Protein 5J6Q (pdb70)

B-factor: mean 35.75, std 45.96, range [1.0, 199.2]

Secondary structure (DSSP, 8-state):
----EEEESTT-HHHHHHHHHHHH-B-SB-SSS--TT-BSEEEEETTEE---HHHHHHHHHT--TT-EEEEEEEE---EEETTEEESEEE-B--SHHHHHHHHHHIIIIII-SSSS-EEEEEEETTEEEEEESSS--S-EEEETTSBPEEEEEE---TTTT---EEE-EEE------EEEEEESSEEEEEESTTTB-SSSB-HHHHHHHHHHHTT-EEEEEEEEPPPHHHHHS--S---S-EEEEEEEE-TTS--EEEEEEES-HHHHHHHHHHHHHHHHT---SEEEE--SSHHHHHHHHHHHH--TT--SEEEEEETT-HHHHHHTHHHHHHTT--EEEE-SS---HHHHHHHHHHH-GGGGG-EEEEES-TTTS-HHHHHHHHTS--SEEEEE--SSHHHHHHHHHHTS-TT--EEEEEETT-HHHHGGGHHHHHTTT--EEEE-SS--HHHHHHHTTSEEEEES-TTTS-HHHHHHHHHHSSSS--EEE--SSHHHHHHHHHHHH-TT-S-EEEE--STTT-GGGGHHHHHHHHHHHHTT--EEE-SSSPPHHHHHHHHHH-TT---EEEESS---HHHHHHHHHHTT---

Radius of gyration: 40.45 Å; Cα contacts (8 Å, |Δi|>4): 1285; chains: 1; bounding box: 49×118×95 Å

Structure (mmCIF, N/CA/C/O backbone):
data_5J6Q
#
_entry.id   5J6Q
#
_cell.length_a   45.454
_cell.length_b   63.432
_cell.length_c   86.407
_cell.angle_alpha   97.250
_cell.angle_beta   100.530
_cell.angle_gamma   91.960
#
_symmetry.space_group_name_H-M   'P 1'
#
loop_
_entity.id
_entity.type
_entity.pdbx_description
1 polymer 'Cell wall binding protein cwp8'
2 non-polymer 'SULFATE ION'
3 non-polymer 'CHLORIDE ION'
4 water water
#
loop_
_atom_site.group_PDB
_atom_site.id
_atom_site.type_symbol
_atom_site.label_atom_id
_atom_site.label_alt_id
_atom_site.label_comp_id
_atom_site.label_asym_id
_atom_site.label_entity_id
_atom_site.label_seq_id
_atom_site.pdbx_PDB_ins_code
_atom_site.Cartn_x
_atom_site.Cartn_y
_atom_site.Cartn_z
_atom_site.occupancy
_atom_site.B_iso_or_equiv
_atom_site.auth_seq_id
_atom_site.auth_comp_id
_atom_site.auth_asym_id
_atom_site.auth_atom_id
_atom_site.pdbx_PDB_model_num
ATOM 1 N N . VAL A 1 1 ? 12.726 -36.325 57.041 1.00 172.38 6 VAL A N 1
ATOM 2 C CA . VAL A 1 1 ? 13.303 -35.954 58.329 1.00 171.19 6 VAL A CA 1
ATOM 3 C C . VAL A 1 1 ? 14.697 -36.555 58.397 1.00 169.68 6 VAL A C 1
ATOM 4 O O . VAL A 1 1 ? 14.828 -37.770 58.540 1.00 168.97 6 VAL A O 1
ATOM 17 N N . ASP A 1 2 ? 15.740 -35.726 58.300 1.00 167.53 7 ASP A N 1
ATOM 18 C CA . ASP A 1 2 ? 17.097 -36.263 58.313 1.00 162.65 7 ASP A CA 1
ATOM 19 C C . ASP A 1 2 ? 18.125 -35.358 58.990 1.00 158.23 7 ASP A C 1
ATOM 20 O O . ASP A 1 2 ? 18.669 -34.462 58.348 1.00 156.29 7 ASP A O 1
ATOM 29 N N . LYS A 1 3 ? 18.404 -35.594 60.284 1.00 152.97 8 LYS A N 1
ATOM 30 C CA . LYS A 1 3 ? 19.404 -34.800 60.996 1.00 144.70 8 LYS A CA 1
ATOM 31 C C . LYS A 1 3 ? 19.656 -35.282 62.415 1.00 137.94 8 LYS A C 1
ATOM 32 O O . LYS A 1 3 ? 18.815 -35.948 63.015 1.00 135.52 8 LYS A O 1
ATOM 51 N N . ASN A 1 4 ? 20.841 -34.946 62.940 1.00 130.09 9 ASN A N 1
ATOM 52 C CA . ASN A 1 4 ? 21.246 -35.320 64.293 1.00 117.52 9 ASN A CA 1
ATOM 53 C C . ASN A 1 4 ? 21.217 -34.117 65.235 1.00 106.68 9 ASN A C 1
ATOM 54 O O . ASN A 1 4 ? 22.055 -33.224 65.121 1.00 101.29 9 ASN A O 1
ATOM 65 N N . TYR A 1 5 ? 20.260 -34.092 66.167 1.00 94.09 10 TYR A N 1
ATOM 66 C CA . TYR A 1 5 ? 20.134 -32.975 67.097 1.00 81.35 10 TYR A CA 1
ATOM 67 C C . TYR A 1 5 ? 19.837 -33.410 68.553 1.00 72.82 10 TYR A C 1
ATOM 68 O O . TYR A 1 5 ? 19.845 -34.613 68.860 1.00 66.99 10 TYR A O 1
ATOM 86 N N . THR A 1 6 ? 19.512 -32.420 69.412 1.00 60.59 11 THR A N 1
ATOM 87 C CA . THR A 1 6 ? 19.263 -32.639 70.795 1.00 57.18 11 THR A CA 1
ATOM 88 C C . THR A 1 6 ? 18.021 -31.947 71.230 1.00 55.87 11 THR A C 1
ATOM 89 O O . THR A 1 6 ? 17.772 -30.806 70.870 1.00 60.96 11 THR A O 1
ATOM 100 N N . VAL A 1 7 ? 17.207 -32.631 71.999 1.00 53.70 12 VAL A N 1
ATOM 101 C CA . VAL A 1 7 ? 15.969 -32.052 72.488 1.00 53.03 12 VAL A CA 1
ATOM 102 C C . VAL A 1 7 ? 15.920 -32.286 73.904 1.00 51.08 12 VAL A C 1
ATOM 103 O O . VAL A 1 7 ? 16.545 -33.208 74.393 1.00 53.28 12 VAL A O 1
ATOM 116 N N . SER A 1 8 ? 15.165 -31.489 74.598 1.00 52.86 13 SER A N 1
ATOM 117 C CA . SER A 1 8 ? 15.023 -31.756 75.998 1.00 57.18 13 SER A CA 1
ATOM 118 C C . SER A 1 8 ? 13.944 -32.849 76.184 1.00 57.26 13 SER A C 1
ATOM 119 O O . SER A 1 8 ? 13.068 -32.993 75.335 1.00 56.58 13 SER A O 1
ATOM 127 N N . ALA A 1 9 ? 14.031 -33.589 77.276 1.00 56.62 14 ALA A N 1
ATOM 128 C CA . ALA A 1 9 ? 13.059 -34.584 77.635 1.00 65.21 14 ALA A CA 1
ATOM 129 C C . ALA A 1 9 ? 11.641 -33.923 77.574 1.00 70.13 14 ALA A C 1
ATOM 130 O O . ALA A 1 9 ? 10.779 -34.392 76.847 1.00 73.13 14 ALA A O 1
ATOM 137 N N . LYS A 1 10 ? 11.421 -32.825 78.314 1.00 73.84 15 LYS A N 1
ATOM 138 C CA . LYS A 1 10 ? 10.123 -32.119 78.355 1.00 72.61 15 LYS A CA 1
ATOM 139 C C . LYS A 1 10 ? 9.564 -31.803 76.952 1.00 69.45 15 LYS A C 1
ATOM 140 O O . LYS A 1 10 ? 8.343 -31.900 76.760 1.00 70.73 15 LYS A O 1
ATOM 159 N N . ASP A 1 11 ? 10.413 -31.477 75.969 1.00 65.73 16 ASP A N 1
ATOM 160 C CA . ASP A 1 11 ? 9.877 -31.165 74.665 1.00 66.31 16 ASP A CA 1
ATOM 161 C C . ASP A 1 11 ? 10.163 -32.297 73.667 1.00 65.59 16 ASP A C 1
ATOM 162 O O . ASP A 1 11 ? 10.420 -32.028 72.482 1.00 65.88 16 ASP A O 1
ATOM 171 N N . SER A 1 12 ? 10.094 -33.579 74.129 1.00 61.53 17 SER A N 1
ATOM 172 C CA . SER A 1 12 ? 10.384 -34.730 73.231 1.00 55.13 17 SER A CA 1
ATOM 173 C C . SER A 1 12 ? 9.119 -35.384 72.648 1.00 52.34 17 SER A C 1
ATOM 174 O O . SER A 1 12 ? 9.259 -36.399 71.981 1.00 53.06 17 SER A O 1
ATOM 182 N N . ALA A 1 13 ? 7.871 -34.818 72.895 1.00 56.56 18 ALA A N 1
ATOM 183 C CA . ALA A 1 13 ? 6.586 -35.379 72.349 1.00 57.53 18 ALA A CA 1
ATOM 184 C C . ALA A 1 13 ? 6.675 -35.724 70.860 1.00 62.33 18 ALA A C 1
ATOM 185 O O . ALA A 1 13 ? 6.359 -36.838 70.424 1.00 63.27 18 ALA A O 1
ATOM 192 N N . LYS A 1 14 ? 7.108 -34.754 70.101 1.00 63.02 19 LYS A N 1
ATOM 193 C CA . LYS A 1 14 ? 7.295 -34.798 68.668 1.00 67.90 19 LYS A CA 1
ATOM 194 C C . LYS A 1 14 ? 8.256 -35.925 68.283 1.00 71.06 19 LYS A C 1
ATOM 195 O O . LYS A 1 14 ? 8.024 -36.588 67.268 1.00 71.39 19 LYS A O 1
ATOM 214 N N . LEU A 1 15 ? 9.324 -36.195 69.098 1.00 67.78 20 LEU A N 1
ATOM 215 C CA . LEU A 1 15 ? 10.238 -37.250 68.660 1.00 58.15 20 LEU A CA 1
ATOM 216 C C . LEU A 1 15 ? 9.540 -38.580 68.868 1.00 49.53 20 LEU A C 1
ATOM 217 O O . LEU A 1 15 ? 9.543 -39.414 67.986 1.00 50.16 20 LEU A O 1
ATOM 233 N N . ILE A 1 16 ? 8.953 -38.775 70.023 1.00 43.95 21 ILE A N 1
ATOM 234 C CA . ILE A 1 16 ? 8.245 -39.997 70.320 1.00 47.27 21 ILE A CA 1
ATOM 235 C C . ILE A 1 16 ? 7.133 -40.427 69.239 1.00 56.31 21 ILE A C 1
ATOM 236 O O . ILE A 1 16 ? 7.004 -41.615 68.942 1.00 59.30 21 ILE A O 1
ATOM 252 N N . GLU A 1 17 ? 6.358 -39.467 68.665 1.00 63.67 22 GLU A N 1
ATOM 253 C CA . GLU A 1 17 ? 5.331 -39.829 67.655 1.00 68.33 22 GLU A CA 1
ATOM 254 C C . GLU A 1 17 ? 6.019 -39.983 66.327 1.00 67.77 22 GLU A C 1
ATOM 255 O O . GLU A 1 17 ? 5.551 -40.661 65.421 1.00 69.16 22 GLU A O 1
ATOM 267 N N . GLU A 1 18 ? 7.149 -39.338 66.213 1.00 65.21 23 GLU A N 1
ATOM 268 C CA . GLU A 1 18 ? 7.972 -39.461 65.033 1.00 62.03 23 GLU A CA 1
ATOM 269 C C . GLU A 1 18 ? 8.422 -40.949 65.030 1.00 58.61 23 GLU A C 1
ATOM 270 O O . GLU A 1 18 ? 8.363 -41.660 64.015 1.00 53.47 23 GLU A O 1
ATOM 282 N N . VAL A 1 19 ? 8.826 -41.440 66.221 1.00 53.68 24 VAL A N 1
ATOM 283 C CA . VAL A 1 19 ? 9.291 -42.820 66.299 1.00 48.65 24 VAL A CA 1
ATOM 284 C C . VAL A 1 19 ? 8.076 -43.797 66.191 1.00 37.23 24 VAL A C 1
ATOM 285 O O . VAL A 1 19 ? 8.182 -44.813 65.533 1.00 35.51 24 VAL A O 1
ATOM 298 N N . ARG A 1 20 ? 6.958 -43.483 66.881 1.00 38.39 25 ARG A N 1
ATOM 299 C CA . ARG A 1 20 ? 5.756 -44.332 66.827 1.00 43.87 25 ARG A CA 1
ATOM 300 C C . ARG A 1 20 ? 5.384 -44.589 65.347 1.00 46.04 25 ARG A C 1
ATOM 301 O O . ARG A 1 20 ? 5.228 -45.722 64.916 1.00 48.83 25 ARG A O 1
ATOM 322 N N . LYS A 1 21 ? 5.319 -43.552 64.560 1.00 50.74 26 LYS A N 1
ATOM 323 C CA . LYS A 1 21 ? 4.975 -43.711 63.151 1.00 55.81 26 LYS A CA 1
ATOM 324 C C . LYS A 1 21 ? 6.003 -44.492 62.389 1.00 59.31 26 LYS A C 1
ATOM 325 O O . LYS A 1 21 ? 5.637 -45.382 61.607 1.00 58.44 26 LYS A O 1
ATOM 344 N N . ALA A 1 22 ? 7.319 -44.200 62.617 1.00 58.70 27 ALA A N 1
ATOM 345 C CA . ALA A 1 22 ? 8.382 -44.883 61.860 1.00 54.50 27 ALA A CA 1
ATOM 346 C C . ALA A 1 22 ? 8.370 -46.396 62.202 1.00 50.30 27 ALA A C 1
ATOM 347 O O . ALA A 1 22 ? 8.658 -47.256 61.336 1.00 46.01 27 ALA A O 1
ATOM 354 N N . LEU A 1 23 ? 8.082 -46.721 63.476 1.00 45.23 28 LEU A N 1
ATOM 355 C CA . LEU A 1 23 ? 7.993 -48.150 63.859 1.00 46.88 28 LEU A CA 1
ATOM 356 C C . LEU A 1 23 ? 6.874 -48.858 63.056 1.00 52.41 28 LEU A C 1
ATOM 357 O O . LEU A 1 23 ? 6.901 -50.069 62.940 1.00 55.35 28 LEU A O 1
ATOM 373 N N . GLU A 1 24 ? 5.872 -48.110 62.512 1.00 58.40 29 GLU A N 1
ATOM 374 C CA . GLU A 1 24 ? 4.847 -48.860 61.787 1.00 65.20 29 GLU A CA 1
ATOM 375 C C . GLU A 1 24 ? 5.272 -49.265 60.374 1.00 64.80 29 GLU A C 1
ATOM 376 O O . GLU A 1 24 ? 4.706 -50.232 59.848 1.00 62.72 29 GLU A O 1
ATOM 388 N N . VAL A 1 25 ? 6.298 -48.578 59.776 1.00 58.31 30 VAL A N 1
ATOM 389 C CA . VAL A 1 25 ? 6.706 -48.912 58.416 1.00 51.54 30 VAL A CA 1
ATOM 390 C C . VAL A 1 25 ? 7.350 -50.297 58.345 1.00 49.81 30 VAL A C 1
ATOM 391 O O . VAL A 1 25 ? 8.451 -50.521 58.897 1.00 48.04 30 VAL A O 1
ATOM 404 N N . LYS A 1 26 ? 6.668 -51.234 57.677 1.00 46.84 31 LYS A N 1
ATOM 405 C CA . LYS A 1 26 ? 7.182 -52.589 57.542 1.00 53.80 31 LYS A CA 1
ATOM 406 C C . LYS A 1 26 ? 7.327 -52.968 56.041 1.00 57.37 31 LYS A C 1
ATOM 407 O O . LYS A 1 26 ? 6.787 -52.267 55.164 1.00 56.39 31 LYS A O 1
ATOM 426 N N . PHE A 1 27 ? 8.035 -54.062 55.780 1.00 56.25 32 PHE A N 1
ATOM 427 C CA . PHE A 1 27 ? 8.245 -54.568 54.445 1.00 61.73 32 PHE A CA 1
ATOM 428 C C . PHE A 1 27 ? 6.992 -55.370 54.096 1.00 66.27 32 PHE A C 1
ATOM 429 O O . PHE A 1 27 ? 6.577 -56.183 54.919 1.00 65.90 32 PHE A O 1
ATOM 446 N N . GLU A 1 28 ? 6.388 -55.109 52.927 1.00 70.79 33 GLU A N 1
ATOM 447 C CA . GLU A 1 28 ? 5.232 -55.859 52.475 1.00 75.16 33 GLU A CA 1
ATOM 448 C C . GLU A 1 28 ? 5.708 -56.987 51.545 1.00 76.79 33 GLU A C 1
ATOM 449 O O . GLU A 1 28 ? 5.046 -58.004 51.405 1.00 79.25 33 GLU A O 1
ATOM 461 N N . ASP A 1 29 ? 6.882 -56.815 50.930 1.00 79.52 34 ASP A N 1
ATOM 462 C CA . ASP A 1 29 ? 7.483 -57.833 50.055 1.00 83.81 34 ASP A CA 1
ATOM 463 C C . ASP A 1 29 ? 9.018 -57.759 50.201 1.00 79.14 34 ASP A C 1
ATOM 464 O O . ASP A 1 29 ? 9.566 -56.665 50.240 1.00 77.87 34 ASP A O 1
ATOM 473 N N . THR A 1 30 ? 9.704 -58.897 50.307 1.00 74.09 35 THR A N 1
ATOM 474 C CA . THR A 1 30 ? 11.140 -58.865 50.483 1.00 73.90 35 THR A CA 1
ATOM 475 C C . THR A 1 30 ? 11.795 -59.857 49.543 1.00 80.58 35 THR A C 1
ATOM 476 O O . THR A 1 30 ? 11.266 -60.952 49.306 1.00 84.08 35 THR A O 1
ATOM 487 N N . LYS A 1 31 ? 12.944 -59.470 48.978 1.00 85.53 36 LYS A N 1
ATOM 488 C CA . LYS A 1 31 ? 13.625 -60.367 48.068 1.00 86.03 36 LYS A CA 1
ATOM 489 C C . LYS A 1 31 ? 15.112 -60.432 48.340 1.00 87.11 36 LYS A C 1
ATOM 490 O O . LYS A 1 31 ? 15.743 -61.411 47.968 1.00 85.99 36 LYS A O 1
ATOM 509 N N . ALA A 1 32 ? 15.671 -59.412 49.010 1.00 88.34 37 ALA A N 1
ATOM 510 C CA . ALA A 1 32 ? 17.098 -59.383 49.309 1.00 89.44 37 ALA A CA 1
ATOM 511 C C . ALA A 1 32 ? 17.456 -59.974 50.686 1.00 90.79 37 ALA A C 1
ATOM 512 O O . ALA A 1 32 ? 18.574 -59.769 51.153 1.00 91.24 37 ALA A O 1
ATOM 519 N N . GLY A 1 33 ? 16.537 -60.703 51.341 1.00 91.58 38 GLY A N 1
ATOM 520 C CA . GLY A 1 33 ? 16.882 -61.309 52.622 1.00 90.99 38 GLY A CA 1
ATOM 521 C C . GLY A 1 33 ? 16.096 -60.856 53.838 1.00 90.75 38 GLY A C 1
ATOM 522 O O . GLY A 1 33 ? 16.105 -61.555 54.860 1.00 91.21 38 GLY A O 1
ATOM 526 N N . ALA A 1 34 ? 15.424 -59.697 53.773 1.00 85.99 39 ALA A N 1
ATOM 527 C CA . ALA A 1 34 ? 14.671 -59.276 54.942 1.00 83.44 39 ALA A CA 1
ATOM 528 C C . ALA A 1 34 ? 13.434 -60.179 55.083 1.00 83.54 39 ALA A C 1
ATOM 529 O O . ALA A 1 34 ? 13.224 -61.063 54.230 1.00 82.64 39 ALA A O 1
ATOM 536 N N . ASN A 1 35 ? 12.635 -59.992 56.152 1.00 79.17 40 ASN A N 1
ATOM 537 C CA . ASN A 1 35 ? 11.443 -60.808 56.278 1.00 72.66 40 ASN A CA 1
ATOM 538 C C . ASN A 1 35 ? 10.240 -59.959 56.105 1.00 68.84 40 ASN A C 1
ATOM 539 O O . ASN A 1 35 ? 10.234 -58.804 56.505 1.00 68.07 40 ASN A O 1
ATOM 550 N N . VAL A 1 36 ? 9.226 -60.493 55.455 1.00 66.37 41 VAL A N 1
ATOM 551 C CA . VAL A 1 36 ? 8.014 -59.711 55.252 1.00 66.56 41 VAL A CA 1
ATOM 552 C C . VAL A 1 36 ? 7.496 -59.291 56.646 1.00 65.55 41 VAL A C 1
ATOM 553 O O . VAL A 1 36 ? 7.514 -60.085 57.577 1.00 60.01 41 VAL A O 1
ATOM 566 N N . ASN A 1 37 ? 7.056 -58.037 56.748 1.00 65.92 42 ASN A N 1
ATOM 567 C CA . ASN A 1 37 ? 6.637 -57.421 58.021 1.00 76.50 42 ASN A CA 1
ATOM 568 C C . ASN A 1 37 ? 7.797 -56.997 58.935 1.00 74.56 42 ASN A C 1
ATOM 569 O O . ASN A 1 37 ? 7.519 -56.444 60.000 1.00 70.04 42 ASN A O 1
ATOM 580 N N . ASP A 1 38 ? 9.080 -57.269 58.567 1.00 69.48 43 ASP A N 1
ATOM 581 C CA . ASP A 1 38 ? 10.187 -56.774 59.385 1.00 62.27 43 ASP A CA 1
ATOM 582 C C . ASP A 1 38 ? 10.045 -55.244 59.416 1.00 56.50 43 ASP A C 1
ATOM 583 O O . ASP A 1 38 ? 9.536 -54.677 58.400 1.00 52.95 43 ASP A O 1
ATOM 592 N N . ARG A 1 39 ? 10.429 -54.554 60.520 1.00 44.14 44 ARG A N 1
ATOM 593 C CA . ARG A 1 39 ? 10.380 -53.104 60.397 1.00 42.49 44 ARG A CA 1
ATOM 594 C C . ARG A 1 39 ? 11.439 -52.617 59.370 1.00 46.53 44 ARG A C 1
ATOM 595 O O . ARG A 1 39 ? 12.489 -53.252 59.185 1.00 42.85 44 ARG A O 1
ATOM 616 N N . VAL A 1 40 ? 11.155 -51.479 58.758 1.00 48.11 45 VAL A N 1
ATOM 617 C CA . VAL A 1 40 ? 12.112 -50.928 57.808 1.00 53.30 45 VAL A CA 1
ATOM 618 C C . VAL A 1 40 ? 13.058 -49.970 58.541 1.00 49.36 45 VAL A C 1
ATOM 619 O O . VAL A 1 40 ? 14.122 -49.696 58.002 1.00 48.59 45 VAL A O 1
ATOM 632 N N . TYR A 1 41 ? 12.687 -49.456 59.723 1.00 43.41 46 TYR A N 1
ATOM 633 C CA . TYR A 1 41 ? 13.641 -48.624 60.444 1.00 43.57 46 TYR A CA 1
ATOM 634 C C . TYR A 1 41 ? 14.193 -49.431 61.569 1.00 47.08 46 TYR A C 1
ATOM 635 O O . TYR A 1 41 ? 13.451 -50.168 62.246 1.00 47.94 46 TYR A O 1
ATOM 653 N N . ASP A 1 42 ? 15.526 -49.338 61.738 1.00 45.58 47 ASP A N 1
ATOM 654 C CA . ASP A 1 42 ? 16.213 -50.014 62.793 1.00 40.42 47 ASP A CA 1
ATOM 655 C C . ASP A 1 42 ? 16.319 -48.900 63.885 1.00 42.36 47 ASP A C 1
ATOM 656 O O . ASP A 1 42 ? 17.018 -47.878 63.730 1.00 40.87 47 ASP A O 1
ATOM 665 N N . ILE A 1 43 ? 15.591 -49.074 64.975 1.00 35.63 48 ILE A N 1
ATOM 666 C CA . ILE A 1 43 ? 15.585 -48.028 65.952 1.00 34.87 48 ILE A CA 1
ATOM 667 C C . ILE A 1 43 ? 16.036 -48.495 67.355 1.00 35.33 48 ILE A C 1
ATOM 668 O O . ILE A 1 43 ? 15.554 -49.489 67.853 1.00 33.74 48 ILE A O 1
ATOM 684 N N . LYS A 1 44 ? 16.930 -47.728 67.967 1.00 34.19 49 LYS A N 1
ATOM 685 C CA . LYS A 1 44 ? 17.456 -48.115 69.254 1.00 35.00 49 LYS A CA 1
ATOM 686 C C . LYS A 1 44 ? 17.541 -46.981 70.175 1.00 36.23 49 LYS A C 1
ATOM 687 O O . LYS A 1 44 ? 17.550 -45.827 69.786 1.00 36.79 49 LYS A O 1
ATOM 706 N N . VAL A 1 45 ? 17.614 -47.338 71.468 1.00 34.65 50 VAL A N 1
ATOM 707 C CA . VAL A 1 45 ? 17.745 -46.419 72.567 1.00 33.13 50 VAL A CA 1
ATOM 708 C C . VAL A 1 45 ? 19.064 -46.875 73.323 1.00 40.29 50 VAL A C 1
ATOM 709 O O . VAL A 1 45 ? 18.979 -47.895 73.959 1.00 36.56 50 VAL A O 1
ATOM 722 N N . ASP A 1 46 ? 20.218 -46.119 73.254 1.00 42.36 51 ASP A N 1
ATOM 723 C CA . ASP A 1 46 ? 21.535 -46.522 73.863 1.00 35.11 51 ASP A CA 1
ATOM 724 C C . ASP A 1 46 ? 21.797 -47.883 73.374 1.00 31.23 51 ASP A C 1
ATOM 725 O O . ASP A 1 46 ? 21.901 -48.795 74.166 1.00 32.57 51 ASP A O 1
ATOM 734 N N . ASN A 1 47 ? 21.751 -48.036 72.065 1.00 32.37 52 ASN A N 1
ATOM 735 C CA . ASN A 1 47 ? 21.933 -49.285 71.335 1.00 37.20 52 ASN A CA 1
ATOM 736 C C . ASN A 1 47 ? 21.079 -50.467 71.785 1.00 41.42 52 ASN A C 1
ATOM 737 O O . ASN A 1 47 ? 21.460 -51.632 71.584 1.00 39.49 52 ASN A O 1
ATOM 748 N N . VAL A 1 48 ? 19.929 -50.220 72.405 1.00 35.73 53 VAL A N 1
ATOM 749 C CA . VAL A 1 48 ? 19.155 -51.395 72.696 1.00 32.70 53 VAL A CA 1
ATOM 750 C C . VAL A 1 48 ? 17.899 -51.292 71.783 1.00 32.35 53 VAL A C 1
ATOM 751 O O . VAL A 1 48 ? 17.243 -50.238 71.788 1.00 30.48 53 VAL A O 1
ATOM 764 N N . ASN A 1 49 ? 17.619 -52.336 71.018 1.00 33.57 54 ASN A N 1
ATOM 765 C CA . ASN A 1 49 ? 16.416 -52.392 70.164 1.00 40.13 54 ASN A CA 1
ATOM 766 C C . ASN A 1 49 ? 15.139 -51.826 70.861 1.00 35.63 54 ASN A C 1
ATOM 767 O O . ASN A 1 49 ? 14.842 -52.201 71.967 1.00 34.61 54 ASN A O 1
ATOM 778 N N . LEU A 1 50 ? 14.458 -50.915 70.245 1.00 36.00 55 LEU A N 1
ATOM 779 C CA . LEU A 1 50 ? 13.256 -50.319 70.851 1.00 36.93 55 LEU A CA 1
ATOM 780 C C . LEU A 1 50 ? 12.028 -51.276 70.736 1.00 34.08 55 LEU A C 1
ATOM 781 O O . LEU A 1 50 ? 11.588 -51.559 69.643 1.00 34.23 55 LEU A O 1
ATOM 797 N N . THR A 1 51 ? 11.503 -51.751 71.856 1.00 35.32 56 THR A N 1
ATOM 798 C CA . THR A 1 51 ? 10.364 -52.667 71.823 1.00 36.37 56 THR A CA 1
ATOM 799 C C . THR A 1 51 ? 9.124 -51.830 71.231 1.00 31.17 56 THR A C 1
ATOM 800 O O . THR A 1 51 ? 8.502 -52.352 70.337 1.00 30.05 56 THR A O 1
ATOM 811 N N . ASN A 1 52 ? 8.843 -50.573 71.673 1.00 23.92 57 ASN A N 1
ATOM 812 C CA . ASN A 1 52 ? 7.662 -49.813 71.017 1.00 29.45 57 ASN A CA 1
ATOM 813 C C . ASN A 1 52 ? 7.776 -48.377 71.472 1.00 33.93 57 ASN A C 1
ATOM 814 O O . ASN A 1 52 ? 8.691 -48.130 72.267 1.00 36.91 57 ASN A O 1
ATOM 825 N N . ALA A 1 53 ? 6.872 -47.387 71.078 1.00 35.67 58 ALA A N 1
ATOM 826 C CA . ALA A 1 53 ? 7.151 -46.044 71.514 1.00 35.84 58 ALA A CA 1
ATOM 827 C C . ALA A 1 53 ? 6.972 -45.875 72.931 1.00 34.62 58 ALA A C 1
ATOM 828 O O . ALA A 1 53 ? 7.618 -45.007 73.523 1.00 34.04 58 ALA A O 1
ATOM 835 N N . THR A 1 54 ? 6.114 -46.665 73.546 1.00 30.31 59 THR A N 1
ATOM 836 C CA . THR A 1 54 ? 5.967 -46.413 74.966 1.00 25.08 59 THR A CA 1
ATOM 837 C C . THR A 1 54 ? 7.339 -46.743 75.751 1.00 28.79 59 THR A C 1
ATOM 838 O O . THR A 1 54 ? 7.605 -46.120 76.763 1.00 33.46 59 THR A O 1
ATOM 849 N N . GLN A 1 55 ? 8.136 -47.721 75.335 1.00 30.05 60 GLN A N 1
ATOM 850 C CA . GLN A 1 55 ? 9.379 -47.956 76.124 1.00 30.89 60 GLN A CA 1
ATOM 851 C C . GLN A 1 55 ? 10.273 -46.690 75.866 1.00 35.25 60 GLN A C 1
ATOM 852 O O . GLN A 1 55 ? 11.030 -46.331 76.720 1.00 35.82 60 GLN A O 1
ATOM 866 N N . LEU A 1 56 ? 10.100 -45.957 74.693 1.00 30.83 61 LEU A N 1
ATOM 867 C CA . LEU A 1 56 ? 10.973 -44.801 74.417 1.00 39.93 61 LEU A CA 1
ATOM 868 C C . LEU A 1 56 ? 10.627 -43.778 75.471 1.00 45.61 61 LEU A C 1
ATOM 869 O O . LEU A 1 56 ? 11.469 -43.300 76.291 1.00 38.27 61 LEU A O 1
ATOM 885 N N . GLN A 1 57 ? 9.290 -43.456 75.462 1.00 47.28 62 GLN A N 1
ATOM 886 C CA . GLN A 1 57 ? 8.678 -42.577 76.449 1.00 46.27 62 GLN A CA 1
ATOM 887 C C . GLN A 1 57 ? 9.124 -42.890 77.898 1.00 43.63 62 GLN A C 1
ATOM 888 O O . GLN A 1 57 ? 9.487 -41.956 78.645 1.00 41.42 62 GLN A O 1
ATOM 902 N N . ASN A 1 58 ? 9.045 -44.180 78.327 1.00 38.27 63 ASN A N 1
ATOM 903 C CA . ASN A 1 58 ? 9.431 -44.477 79.702 1.00 37.50 63 ASN A CA 1
ATOM 904 C C . ASN A 1 58 ? 10.942 -44.211 79.921 1.00 39.83 63 ASN A C 1
ATOM 905 O O . ASN A 1 58 ? 11.314 -43.907 81.056 1.00 44.53 63 ASN A O 1
ATOM 916 N N . LYS A 1 59 ? 11.802 -44.456 78.922 1.00 35.94 64 LYS A N 1
ATOM 917 C CA . LYS A 1 59 ? 13.237 -44.266 79.130 1.00 42.75 64 LYS A CA 1
ATOM 918 C C . LYS A 1 59 ? 13.502 -42.798 79.233 1.00 43.40 64 LYS A C 1
ATOM 919 O O . LYS A 1 59 ? 14.236 -42.371 80.131 1.00 43.26 64 LYS A O 1
ATOM 938 N N . ILE A 1 60 ? 12.876 -42.008 78.356 1.00 41.48 65 ILE A N 1
ATOM 939 C CA . ILE A 1 60 ? 13.020 -40.570 78.421 1.00 40.92 65 ILE A CA 1
ATOM 940 C C . ILE A 1 60 ? 12.556 -40.032 79.783 1.00 46.00 65 ILE A C 1
ATOM 941 O O . ILE A 1 60 ? 13.220 -39.132 80.338 1.00 48.99 65 ILE A O 1
ATOM 957 N N . ASN A 1 61 ? 11.435 -40.575 80.343 1.00 46.54 66 ASN A N 1
ATOM 958 C CA . ASN A 1 61 ? 10.903 -40.092 81.632 1.00 41.65 66 ASN A CA 1
ATOM 959 C C . ASN A 1 61 ? 11.714 -40.532 82.798 1.00 46.06 66 ASN A C 1
ATOM 960 O O . ASN A 1 61 ? 11.699 -39.861 83.822 1.00 49.51 66 ASN A O 1
ATOM 971 N N . SER A 1 62 ? 12.473 -41.601 82.668 1.00 45.74 67 SER A N 1
ATOM 972 C CA . SER A 1 62 ? 13.221 -42.052 83.853 1.00 44.28 67 SER A CA 1
ATOM 973 C C . SER A 1 62 ? 14.593 -41.305 83.934 1.00 48.49 67 SER A C 1
ATOM 974 O O . SER A 1 62 ? 15.410 -41.534 84.835 1.00 53.39 67 SER A O 1
ATOM 982 N N . LEU A 1 63 ? 14.822 -40.402 82.997 1.00 51.82 68 LEU A N 1
ATOM 983 C CA . LEU A 1 63 ? 16.079 -39.660 83.001 1.00 54.92 68 LEU A CA 1
ATOM 984 C C . LEU A 1 63 ? 16.173 -38.640 84.181 1.00 50.17 68 LEU A C 1
ATOM 985 O O . LEU A 1 63 ? 15.275 -37.792 84.318 1.00 42.72 68 LEU A O 1
ATOM 1001 N N . THR A 1 64 ? 17.196 -38.768 85.115 1.00 46.52 69 THR A N 1
ATOM 1002 C CA . THR A 1 64 ? 17.262 -37.692 86.128 1.00 47.51 69 THR A CA 1
ATOM 1003 C C . THR A 1 64 ? 18.027 -36.438 85.564 1.00 51.96 69 THR A C 1
ATOM 1004 O O . THR A 1 64 ? 18.550 -36.472 84.442 1.00 52.18 69 THR A O 1
ATOM 1015 N N . GLU A 1 65 ? 18.061 -35.307 86.353 1.00 56.65 70 GLU A N 1
ATOM 1016 C CA . GLU A 1 65 ? 18.731 -34.061 85.961 1.00 59.07 70 GLU A CA 1
ATOM 1017 C C . GLU A 1 65 ? 20.107 -34.292 85.415 1.00 57.84 70 GLU A C 1
ATOM 1018 O O . GLU A 1 65 ? 20.913 -34.957 86.058 1.00 58.62 70 GLU A O 1
ATOM 1030 N N . GLY A 1 66 ? 20.371 -33.794 84.221 1.00 55.36 71 GLY A N 1
ATOM 1031 C CA . GLY A 1 66 ? 21.702 -33.969 83.653 1.00 60.59 71 GLY A CA 1
ATOM 1032 C C . GLY A 1 66 ? 21.860 -35.196 82.770 1.00 63.55 71 GLY A C 1
ATOM 1033 O O . GLY A 1 66 ? 22.597 -35.171 81.786 1.00 65.81 71 GLY A O 1
ATOM 1037 N N . GLN A 1 67 ? 21.152 -36.285 83.112 1.00 62.06 72 GLN A N 1
ATOM 1038 C CA . GLN A 1 67 ? 21.240 -37.540 82.338 1.00 56.71 72 GLN A CA 1
ATOM 1039 C C . GLN A 1 67 ? 20.703 -37.396 80.924 1.00 49.77 72 GLN A C 1
ATOM 1040 O O . GLN A 1 67 ? 19.778 -36.625 80.649 1.00 49.38 72 GLN A O 1
ATOM 1054 N N . SER A 1 68 ? 21.243 -38.159 80.037 1.00 46.74 73 SER A N 1
ATOM 1055 C CA . SER A 1 68 ? 20.793 -38.115 78.667 1.00 46.45 73 SER A CA 1
ATOM 1056 C C . SER A 1 68 ? 20.795 -39.545 78.086 1.00 45.75 73 SER A C 1
ATOM 1057 O O . SER A 1 68 ? 21.356 -40.471 78.713 1.00 40.99 73 SER A O 1
ATOM 1065 N N . LEU A 1 69 ? 20.159 -39.744 76.888 1.00 39.62 74 LEU A N 1
ATOM 1066 C CA . LEU A 1 69 ? 20.192 -41.052 76.246 1.00 38.68 74 LEU A CA 1
ATOM 1067 C C . LEU A 1 69 ? 20.164 -40.753 74.757 1.00 41.51 74 LEU A C 1
ATOM 1068 O O . LEU A 1 69 ? 19.755 -39.632 74.373 1.00 41.97 74 LEU A O 1
ATOM 1084 N N . LYS A 1 70 ? 20.558 -41.674 73.926 1.00 43.00 75 LYS A N 1
ATOM 1085 C CA . LYS A 1 70 ? 20.470 -41.354 72.493 1.00 48.24 75 LYS A CA 1
ATOM 1086 C C . LYS A 1 70 ? 19.505 -42.297 71.788 1.00 44.24 75 LYS A C 1
ATOM 1087 O O . LYS A 1 70 ? 19.465 -43.447 72.141 1.00 41.42 75 LYS A O 1
ATOM 1106 N N . VAL A 1 71 ? 18.758 -41.793 70.796 1.00 44.83 76 VAL A N 1
ATOM 1107 C CA . VAL A 1 71 ? 17.913 -42.602 69.944 1.00 40.15 76 VAL A CA 1
ATOM 1108 C C . VAL A 1 71 ? 18.520 -42.706 68.594 1.00 39.85 76 VAL A C 1
ATOM 1109 O O . VAL A 1 71 ? 18.737 -41.695 67.953 1.00 42.53 76 VAL A O 1
ATOM 1122 N N . THR A 1 72 ? 18.805 -43.901 68.130 1.00 39.52 77 THR A N 1
ATOM 1123 C CA . THR A 1 72 ? 19.345 -43.976 66.815 1.00 40.75 77 THR A CA 1
ATOM 1124 C C . THR A 1 72 ? 18.246 -44.603 65.935 1.00 45.09 77 THR A C 1
ATOM 1125 O O . THR A 1 72 ? 17.531 -45.556 66.338 1.00 41.28 77 THR A O 1
ATOM 1136 N N . ILE A 1 73 ? 18.086 -44.000 64.741 1.00 46.12 78 ILE A N 1
ATOM 1137 C CA . ILE A 1 73 ? 17.140 -44.415 63.734 1.00 42.55 78 ILE A CA 1
ATOM 1138 C C . ILE A 1 73 ? 17.963 -44.652 62.511 1.00 45.77 78 ILE A C 1
ATOM 1139 O O . ILE A 1 73 ? 18.756 -43.786 62.114 1.00 46.48 78 ILE A O 1
ATOM 1155 N N . GLN A 1 74 ? 17.809 -45.798 61.886 1.00 51.52 79 GLN A N 1
ATOM 1156 C CA . GLN A 1 74 ? 18.508 -46.004 60.631 1.00 56.74 79 GLN A CA 1
ATOM 1157 C C . GLN A 1 74 ? 17.659 -46.787 59.608 1.00 59.64 79 GLN A C 1
ATOM 1158 O O . GLN A 1 74 ? 17.211 -47.908 59.867 1.00 61.70 79 GLN A O 1
ATOM 1172 N N . ASP A 1 75 ? 17.438 -46.181 58.457 1.00 56.42 80 ASP A N 1
ATOM 1173 C CA . ASP A 1 75 ? 16.659 -46.847 57.436 1.00 54.46 80 ASP A CA 1
ATOM 1174 C C . ASP A 1 75 ? 17.449 -48.009 56.869 1.00 52.80 80 ASP A C 1
ATOM 1175 O O . ASP A 1 75 ? 18.611 -47.836 56.496 1.00 56.07 80 ASP A O 1
ATOM 1184 N N . LYS A 1 76 ? 16.871 -49.193 56.821 1.00 50.89 81 LYS A N 1
ATOM 1185 C CA . LYS A 1 76 ? 17.614 -50.348 56.289 1.00 52.19 81 LYS A CA 1
ATOM 1186 C C . LYS A 1 76 ? 17.559 -50.393 54.736 1.00 58.39 81 LYS A C 1
ATOM 1187 O O . LYS A 1 76 ? 18.016 -51.365 54.160 1.00 60.50 81 LYS A O 1
ATOM 1206 N N . GLY A 1 77 ? 17.019 -49.322 54.108 1.00 58.69 82 GLY A N 1
ATOM 1207 C CA . GLY A 1 77 ? 16.866 -49.241 52.673 1.00 61.26 82 GLY A CA 1
ATOM 1208 C C . GLY A 1 77 ? 15.542 -49.821 52.199 1.00 58.12 82 GLY A C 1
ATOM 1209 O O . GLY A 1 77 ? 15.343 -51.038 52.175 1.00 57.59 82 GLY A O 1
ATOM 1213 N N . HIS A 1 78 ? 1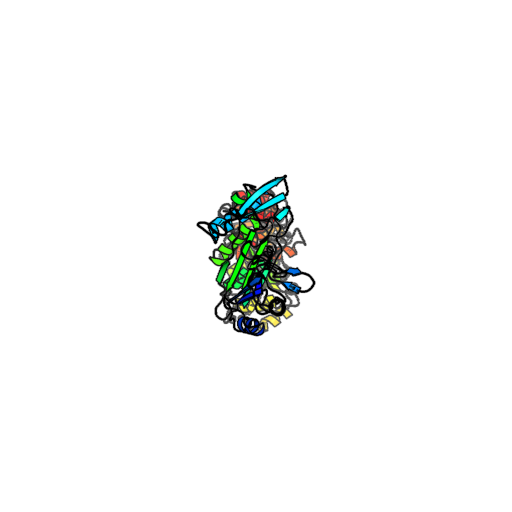4.645 -48.956 51.809 1.00 59.06 83 HIS A N 1
ATOM 1214 C CA . HIS A 1 78 ? 13.358 -49.429 51.319 1.00 63.73 83 HIS A CA 1
ATOM 1215 C C . HIS A 1 78 ? 12.872 -48.579 50.165 1.00 63.81 83 HIS A C 1
ATOM 1216 O O . HIS A 1 78 ? 13.334 -47.447 49.972 1.00 61.52 83 HIS A O 1
ATOM 1231 N N . GLN A 1 79 ? 11.940 -49.130 49.400 1.00 66.18 84 GLN A N 1
ATOM 1232 C CA . GLN A 1 79 ? 11.301 -48.314 48.367 1.00 75.05 84 GLN A CA 1
ATOM 1233 C C . GLN A 1 79 ? 9.873 -48.807 48.106 1.00 78.37 84 GLN A C 1
ATOM 1234 O O . GLN A 1 79 ? 9.508 -49.877 48.573 1.00 80.16 84 GLN A O 1
ATOM 1248 N N . VAL A 1 80 ? 9.076 -48.031 47.373 1.00 84.84 85 VAL A N 1
ATOM 1249 C CA . VAL A 1 80 ? 7.726 -48.449 47.014 1.00 92.51 85 VAL A CA 1
ATOM 1250 C C . VAL A 1 80 ? 7.686 -48.865 45.538 1.00 96.54 85 VAL A C 1
ATOM 1251 O O . VAL A 1 80 ? 7.959 -48.047 44.662 1.00 97.84 85 VAL A O 1
ATOM 1264 N N . LEU A 1 81 ? 7.366 -50.133 45.274 1.00 98.90 86 LEU A N 1
ATOM 1265 C CA . LEU A 1 81 ? 7.227 -50.664 43.932 1.00 105.90 86 LEU A CA 1
ATOM 1266 C C . LEU A 1 81 ? 5.804 -51.167 43.809 1.00 107.43 86 LEU A C 1
ATOM 1267 O O . LEU A 1 81 ? 5.454 -52.148 44.470 1.00 104.85 86 LEU A O 1
ATOM 1283 N N . GLY A 1 82 ? 4.971 -50.496 43.000 1.00 105.79 87 GLY A N 1
ATOM 1284 C CA . GLY A 1 82 ? 3.597 -50.941 42.840 1.00 103.39 87 GLY A CA 1
ATOM 1285 C C . GLY A 1 82 ? 2.796 -50.958 44.130 1.00 99.72 87 GLY A C 1
ATOM 1286 O O . GLY A 1 82 ? 2.070 -51.910 44.382 1.00 99.15 87 GLY A O 1
ATOM 1290 N N . GLY A 1 83 ? 2.952 -49.924 44.970 1.00 98.50 88 GLY A N 1
ATOM 1291 C CA . GLY A 1 83 ? 2.169 -49.823 46.196 1.00 96.07 88 GLY A CA 1
ATOM 1292 C C . GLY A 1 83 ? 2.650 -50.594 47.413 1.00 94.03 88 GLY A C 1
ATOM 1293 O O . GLY A 1 83 ? 2.095 -50.401 48.496 1.00 92.62 88 GLY A O 1
ATOM 1297 N N . LYS A 1 84 ? 3.667 -51.464 47.259 1.00 90.19 89 LYS A N 1
ATOM 1298 C CA . LYS A 1 84 ? 4.193 -52.241 48.376 1.00 88.08 89 LYS A CA 1
ATOM 1299 C C . LYS A 1 84 ? 5.603 -51.765 48.762 1.00 83.76 89 LYS A C 1
ATOM 1300 O O . LYS A 1 84 ? 6.422 -51.523 47.850 1.00 76.50 89 LYS A O 1
ATOM 1319 N N . VAL A 1 85 ? 5.902 -51.619 50.092 1.00 77.54 90 VAL A N 1
ATOM 1320 C CA . VAL A 1 85 ? 7.271 -51.221 50.469 1.00 67.58 90 VAL A CA 1
ATOM 1321 C C . VAL A 1 85 ? 8.089 -52.471 50.383 1.00 64.16 90 VAL A C 1
ATOM 1322 O O . VAL A 1 85 ? 7.639 -53.544 50.832 1.00 62.78 90 VAL A O 1
ATOM 1335 N N . VAL A 1 86 ? 9.278 -52.363 49.778 1.00 60.90 91 VAL A N 1
ATOM 1336 C CA . VAL A 1 86 ? 10.135 -53.539 49.612 1.00 57.94 91 VAL A CA 1
ATOM 1337 C C . VAL A 1 86 ? 11.548 -53.275 50.071 1.00 53.78 91 VAL A C 1
ATOM 1338 O O . VAL A 1 86 ? 11.958 -52.131 50.243 1.00 53.08 91 VAL A O 1
ATOM 1351 N N . ASP A 1 87 ? 12.296 -54.337 50.234 1.00 52.90 92 ASP A N 1
ATOM 1352 C CA . ASP A 1 87 ? 13.697 -54.238 50.636 1.00 59.44 92 ASP A CA 1
ATOM 1353 C C . ASP A 1 87 ? 14.633 -54.259 49.365 1.00 63.30 92 ASP A C 1
ATOM 1354 O O . ASP A 1 87 ? 15.857 -54.268 49.516 1.00 62.76 92 ASP A O 1
ATOM 1363 N N . TYR A 1 88 ? 14.056 -54.257 48.148 1.00 67.09 93 TYR A N 1
ATOM 1364 C CA . TYR A 1 88 ? 14.929 -54.475 47.000 1.00 72.70 93 TYR A CA 1
ATOM 1365 C C . TYR A 1 88 ? 14.850 -53.489 45.901 1.00 73.31 93 TYR A C 1
ATOM 1366 O O . TYR A 1 88 ? 13.906 -52.693 45.783 1.00 72.25 93 TYR A O 1
ATOM 1384 N N . LYS A 1 89 ? 15.905 -53.531 45.068 1.00 75.31 94 LYS A N 1
ATOM 1385 C CA . LYS A 1 89 ? 15.971 -52.664 43.896 1.00 77.68 94 LYS A CA 1
ATOM 1386 C C . LYS A 1 89 ? 16.441 -53.480 42.676 1.00 81.64 94 LYS A C 1
ATOM 1387 O O . LYS A 1 89 ? 17.239 -54.421 42.787 1.00 80.57 94 LYS A O 1
ATOM 1406 N N . ILE A 1 90 ? 15.927 -53.129 41.512 1.00 83.75 95 ILE A N 1
ATOM 1407 C CA . ILE A 1 90 ? 16.292 -53.860 40.314 1.00 83.86 95 ILE A CA 1
ATOM 1408 C C . ILE A 1 90 ? 17.469 -53.177 39.656 1.00 80.29 95 ILE A C 1
ATOM 1409 O O . ILE A 1 90 ? 17.373 -52.008 39.285 1.00 74.06 95 ILE A O 1
ATOM 1425 N N . GLU A 1 91 ? 18.597 -53.898 39.554 1.00 78.68 96 GLU A N 1
ATOM 1426 C CA . GLU A 1 91 ? 19.765 -53.308 38.909 1.00 80.14 96 GLU A CA 1
ATOM 1427 C C . GLU A 1 91 ? 20.009 -53.910 37.516 1.00 79.09 96 GLU A C 1
ATOM 1428 O O . GLU A 1 91 ? 19.888 -55.127 37.314 1.00 76.43 96 GLU A O 1
ATOM 1440 N N . ASN A 1 92 ? 20.366 -53.050 36.562 1.00 76.73 97 ASN A N 1
ATOM 1441 C CA . ASN A 1 92 ? 20.608 -53.482 35.182 1.00 74.44 97 ASN A CA 1
ATOM 1442 C C . ASN A 1 92 ? 22.054 -53.339 34.728 1.00 72.11 97 ASN A C 1
ATOM 1443 O O . ASN A 1 92 ? 22.760 -52.426 35.136 1.00 69.31 97 ASN A O 1
ATOM 1454 N N . TYR A 1 93 ? 22.507 -54.289 33.902 1.00 71.71 98 TYR A N 1
ATOM 1455 C CA . TYR A 1 93 ? 23.861 -54.235 33.356 1.00 67.05 98 TYR A CA 1
ATOM 1456 C C . TYR A 1 93 ? 24.056 -52.860 32.677 1.00 63.79 98 TYR A C 1
ATOM 1457 O O . TYR A 1 93 ? 23.206 -52.454 31.905 1.00 65.79 98 TYR A O 1
ATOM 1475 N N . LYS A 1 94 ? 25.127 -52.150 32.965 1.00 67.19 99 LYS A N 1
ATOM 1476 C CA . LYS A 1 94 ? 25.299 -50.799 32.387 1.00 74.33 99 LYS A CA 1
ATOM 1477 C C . LYS A 1 94 ? 26.243 -50.752 31.149 1.00 72.70 99 LYS A C 1
ATOM 1478 O O . LYS A 1 94 ? 26.171 -49.789 30.392 1.00 70.89 99 LYS A O 1
ATOM 1497 N N . THR A 1 95 ? 27.124 -51.740 30.975 1.00 69.57 100 THR A N 1
ATOM 1498 C CA . THR A 1 95 ? 28.008 -51.855 29.811 1.00 70.71 100 THR A CA 1
ATOM 1499 C C . THR A 1 95 ? 28.155 -53.355 29.438 1.00 71.86 100 THR A C 1
ATOM 1500 O O . THR A 1 95 ? 27.897 -54.230 30.292 1.00 70.13 100 THR A O 1
ATOM 1511 N N . ALA A 1 96 ? 28.585 -53.647 28.182 1.00 70.57 101 ALA A N 1
ATOM 1512 C CA . ALA A 1 96 ? 28.795 -55.029 27.718 1.00 68.13 101 ALA A CA 1
ATOM 1513 C C . ALA A 1 96 ? 29.744 -55.757 28.638 1.00 64.53 101 ALA A C 1
ATOM 1514 O O . ALA A 1 96 ? 29.528 -56.921 28.968 1.00 64.18 101 ALA A O 1
ATOM 1521 N N . GLN A 1 97 ? 30.780 -55.066 29.061 1.00 63.26 102 GLN A N 1
ATOM 1522 C CA . GLN A 1 97 ? 31.796 -55.638 29.923 1.00 69.55 102 GLN A CA 1
ATOM 1523 C C . GLN A 1 97 ? 31.254 -55.958 31.388 1.00 72.40 102 GLN A C 1
ATOM 1524 O O . GLN A 1 97 ? 31.839 -56.789 32.051 1.00 70.97 102 GLN A O 1
ATOM 1538 N N . GLU A 1 98 ? 30.193 -55.304 31.865 1.00 74.54 103 GLU A N 1
ATOM 1539 C CA . GLU A 1 98 ? 29.647 -55.654 33.168 1.00 83.22 103 GLU A CA 1
ATOM 1540 C C . GLU A 1 98 ? 29.137 -57.088 33.055 1.00 84.52 103 GLU A C 1
ATOM 1541 O O . GLU A 1 98 ? 29.404 -57.910 33.909 1.00 85.58 103 GLU A O 1
ATOM 1553 N N . ILE A 1 99 ? 28.414 -57.385 31.967 1.00 83.64 104 ILE A N 1
ATOM 1554 C CA . ILE A 1 99 ? 27.899 -58.720 31.736 1.00 80.30 104 ILE A CA 1
ATOM 1555 C C . ILE A 1 99 ? 28.989 -59.800 31.824 1.00 82.30 104 ILE A C 1
ATOM 1556 O O . ILE A 1 99 ? 28.779 -60.807 32.490 1.00 82.76 104 ILE A O 1
ATOM 1572 N N . VAL A 1 100 ? 30.151 -59.592 31.179 1.00 85.04 105 VAL A N 1
ATOM 1573 C CA . VAL A 1 100 ? 31.152 -60.658 31.154 1.00 91.48 105 VAL A CA 1
ATOM 1574 C C . VAL A 1 100 ? 31.820 -60.751 32.482 1.00 90.87 105 VAL A C 1
ATOM 1575 O O . VAL A 1 100 ? 32.347 -61.798 32.830 1.00 90.15 105 VAL A O 1
ATOM 1588 N N . ASP A 1 101 ? 31.799 -59.653 33.224 1.00 92.16 106 ASP A N 1
ATOM 1589 C CA . ASP A 1 101 ? 32.399 -59.586 34.557 1.00 96.86 106 ASP A CA 1
ATOM 1590 C C . ASP A 1 101 ? 31.623 -60.533 35.479 1.00 99.03 106 ASP A C 1
ATOM 1591 O O . ASP A 1 101 ? 32.224 -61.304 36.214 1.00 99.05 106 ASP A O 1
ATOM 1600 N N . ALA A 1 102 ? 30.283 -60.480 35.416 1.00 102.44 107 ALA A N 1
ATOM 1601 C CA . ALA A 1 102 ? 29.406 -61.326 36.224 1.00 111.42 107 ALA A CA 1
ATOM 1602 C C . ALA A 1 102 ? 29.644 -62.800 35.916 1.00 115.55 107 ALA A C 1
ATOM 1603 O O . ALA A 1 102 ? 29.754 -63.615 36.829 1.00 116.35 107 ALA A O 1
ATOM 1610 N N . VAL A 1 103 ? 29.724 -63.140 34.628 1.00 118.11 108 VAL A N 1
ATOM 1611 C CA . VAL A 1 103 ? 29.959 -64.517 34.186 1.00 122.56 108 VAL A CA 1
ATOM 1612 C C . VAL A 1 103 ? 31.271 -65.039 34.777 1.00 125.85 108 VAL A C 1
ATOM 1613 O O . VAL A 1 103 ? 31.352 -66.201 35.174 1.00 128.22 108 VAL A O 1
ATOM 1626 N N . ASN A 1 104 ? 32.290 -64.171 34.841 1.00 128.58 109 ASN A N 1
ATOM 1627 C CA . ASN A 1 104 ? 33.601 -64.517 35.383 1.00 135.04 109 ASN A CA 1
ATOM 1628 C C . ASN A 1 104 ? 33.504 -64.903 36.858 1.00 139.45 109 ASN A C 1
ATOM 1629 O O . ASN A 1 104 ? 34.146 -65.865 37.278 1.00 141.84 109 ASN A O 1
ATOM 1640 N N . ALA A 1 105 ? 32.701 -64.162 37.643 1.00 143.15 110 ALA A N 1
ATOM 1641 C CA . ALA A 1 105 ? 32.538 -64.447 39.068 1.00 149.32 110 ALA A CA 1
ATOM 1642 C C . ALA A 1 105 ? 31.802 -65.774 39.292 1.00 154.01 110 ALA A C 1
ATOM 1643 O O . ALA A 1 105 ? 32.194 -66.573 40.147 1.00 156.89 110 ALA A O 1
ATOM 1650 N N . TYR A 1 106 ? 30.738 -66.015 38.522 1.00 157.79 111 TYR A N 1
ATOM 1651 C CA . TYR A 1 106 ? 29.978 -67.252 38.669 1.00 162.17 111 TYR A CA 1
ATOM 1652 C C . TYR A 1 106 ? 30.871 -68.457 38.379 1.00 165.19 111 TYR A C 1
ATOM 1653 O O . TYR A 1 106 ? 30.814 -69.464 39.078 1.00 166.45 111 TYR A O 1
ATOM 1671 N N . ASN A 1 107 ? 31.698 -68.339 37.349 1.00 168.00 112 ASN A N 1
ATOM 1672 C CA . ASN A 1 107 ? 32.597 -69.403 36.912 1.00 172.59 112 ASN A CA 1
ATOM 1673 C C . ASN A 1 107 ? 33.715 -69.710 37.898 1.00 175.50 112 ASN A C 1
ATOM 1674 O O . ASN A 1 107 ? 34.006 -70.878 38.143 1.00 176.60 112 ASN A O 1
ATOM 1685 N N . ALA A 1 108 ? 34.342 -68.678 38.466 1.00 178.07 113 ALA A N 1
ATOM 1686 C CA . ALA A 1 108 ? 35.461 -68.898 39.378 1.00 181.07 113 ALA A CA 1
ATOM 1687 C C . ALA A 1 108 ? 35.097 -68.678 40.836 1.00 183.21 113 ALA A C 1
ATOM 1688 O O . ALA A 1 108 ? 35.368 -69.544 41.665 1.00 184.12 113 ALA A O 1
ATOM 1695 N N . THR A 1 109 ? 34.490 -67.532 41.159 1.00 185.31 114 THR A N 1
ATOM 1696 C CA . THR A 1 109 ? 34.118 -67.226 42.539 1.00 186.57 114 THR A CA 1
ATOM 1697 C C . THR A 1 109 ? 33.089 -68.232 43.058 1.00 187.48 114 THR A C 1
ATOM 1698 O O . THR A 1 109 ? 33.064 -68.518 44.255 1.00 187.89 114 THR A O 1
ATOM 1709 N N . LEU A 1 110 ? 32.245 -68.770 42.167 1.00 188.40 115 LEU A N 1
ATOM 1710 C CA . LEU A 1 110 ? 31.231 -69.732 42.602 1.00 189.84 115 LEU A CA 1
ATOM 1711 C C . LEU A 1 110 ? 31.540 -71.200 42.263 1.00 190.92 115 LEU A C 1
ATOM 1712 O O . LEU A 1 110 ? 31.728 -72.012 43.165 1.00 191.38 115 LEU A O 1
ATOM 1728 N N . ALA A 1 111 ? 31.585 -71.530 40.967 1.00 192.05 116 ALA A N 1
ATOM 1729 C CA . ALA A 1 111 ? 31.788 -72.892 40.469 1.00 193.02 116 ALA A CA 1
ATOM 1730 C C . ALA A 1 111 ? 33.125 -73.561 40.806 1.00 193.81 116 ALA A C 1
ATOM 1731 O O . ALA A 1 111 ? 33.143 -74.494 41.605 1.00 194.15 116 ALA A O 1
ATOM 1738 N N . GLU A 1 112 ? 34.229 -73.095 40.194 1.00 194.71 117 GLU A N 1
ATOM 1739 C CA . GLU A 1 112 ? 35.580 -73.651 40.347 1.00 195.25 117 GLU A CA 1
ATOM 1740 C C . GLU A 1 112 ? 35.684 -74.937 39.518 1.00 195.73 117 GLU A C 1
ATOM 1741 O O . GLU A 1 112 ? 34.671 -75.601 39.295 1.00 195.94 117 GLU A O 1
ATOM 1753 N N . ASP A 1 113 ? 36.898 -75.290 39.061 1.00 196.32 118 ASP A N 1
ATOM 1754 C CA . ASP A 1 113 ? 37.112 -76.488 38.236 1.00 194.91 118 ASP A CA 1
ATOM 1755 C C . ASP A 1 113 ? 36.295 -76.389 36.940 1.00 194.09 118 ASP A C 1
ATOM 1756 O O . ASP A 1 113 ? 36.273 -75.315 36.340 1.00 193.82 118 ASP A O 1
ATOM 1765 N N . SER A 1 114 ? 35.627 -77.472 36.495 1.00 193.47 119 SER A N 1
ATOM 1766 C CA . SER A 1 114 ? 34.844 -77.372 35.261 1.00 191.95 119 SER A CA 1
ATOM 1767 C C . SER A 1 114 ? 33.757 -78.438 35.136 1.00 190.92 119 SER A C 1
ATOM 1768 O O . SER A 1 114 ? 33.999 -79.614 35.403 1.00 190.52 119 SER A O 1
ATOM 1776 N N . ASP A 1 115 ? 32.554 -78.003 34.724 1.00 189.95 120 ASP A N 1
ATOM 1777 C CA . ASP A 1 115 ? 31.379 -78.850 34.509 1.00 188.52 120 ASP A CA 1
ATOM 1778 C C . ASP A 1 115 ? 30.217 -77.946 34.127 1.00 187.51 120 ASP A C 1
ATOM 1779 O O . ASP A 1 115 ? 29.570 -78.152 33.102 1.00 187.12 120 ASP A O 1
ATOM 1788 N N . ASN A 1 116 ? 29.964 -76.930 34.957 1.00 186.50 121 ASN A N 1
ATOM 1789 C CA . ASN A 1 116 ? 28.889 -75.967 34.714 1.00 184.80 121 ASN A CA 1
ATOM 1790 C C . ASN A 1 116 ? 29.454 -74.648 34.188 1.00 182.95 121 ASN A C 1
ATOM 1791 O O . ASN A 1 116 ? 28.733 -73.656 34.112 1.00 182.03 121 ASN A O 1
ATOM 1802 N N . LYS A 1 117 ? 30.743 -74.641 33.821 1.00 180.61 122 LYS A N 1
ATOM 1803 C CA . LYS A 1 117 ? 31.428 -73.454 33.323 1.00 174.99 122 LYS A CA 1
ATOM 1804 C C . LYS A 1 117 ? 30.741 -72.863 32.100 1.00 170.46 122 LYS A C 1
ATOM 1805 O O . LYS A 1 117 ? 30.394 -73.582 31.162 1.00 168.52 122 LYS A O 1
ATOM 1824 N N . LEU A 1 118 ? 30.545 -71.545 32.119 1.00 165.61 123 LEU A N 1
ATOM 1825 C CA . LEU A 1 118 ? 29.903 -70.824 31.030 1.00 157.66 123 LEU A CA 1
ATOM 1826 C C . LEU A 1 118 ? 30.907 -69.976 30.269 1.00 151.65 123 LEU A C 1
ATOM 1827 O O . LEU A 1 118 ? 32.043 -69.808 30.710 1.00 149.68 123 LEU A O 1
ATOM 1843 N N . THR A 1 119 ? 30.485 -69.433 29.129 1.00 144.96 124 THR A N 1
ATOM 1844 C CA . THR A 1 119 ? 31.347 -68.595 28.298 1.00 134.03 124 THR A CA 1
ATOM 1845 C C . THR A 1 119 ? 30.552 -67.465 27.667 1.00 125.07 124 THR A C 1
ATOM 1846 O O . THR A 1 119 ? 29.445 -67.679 27.167 1.00 120.61 124 THR A O 1
ATOM 1857 N N . ALA A 1 120 ? 31.120 -66.264 27.684 1.00 115.77 125 ALA A N 1
ATOM 1858 C CA . ALA A 1 120 ? 30.470 -65.091 27.108 1.00 104.88 125 ALA A CA 1
ATOM 1859 C C . ALA A 1 120 ? 31.372 -64.394 26.085 1.00 96.26 125 ALA A C 1
ATOM 1860 O O . ALA A 1 120 ? 32.594 -64.322 26.263 1.00 92.03 125 ALA A O 1
ATOM 1867 N N . THR A 1 121 ? 30.759 -63.892 25.012 1.00 88.71 126 THR A N 1
ATOM 1868 C CA . THR A 1 121 ? 31.455 -63.189 23.940 1.00 81.68 126 THR A CA 1
ATOM 1869 C C . THR A 1 121 ? 30.777 -61.865 23.630 1.00 74.32 126 THR A C 1
ATOM 1870 O O . THR A 1 121 ? 29.572 -61.874 23.347 1.00 70.97 126 THR A O 1
ATOM 1881 N N . ILE A 1 122 ? 31.515 -60.741 23.684 1.00 68.86 127 ILE A N 1
ATOM 1882 C CA . ILE A 1 122 ? 30.911 -59.470 23.313 1.00 66.50 127 ILE A CA 1
ATOM 1883 C C . ILE A 1 122 ? 30.646 -59.556 21.798 1.00 65.22 127 ILE A C 1
ATOM 1884 O O . ILE A 1 122 ? 31.534 -59.955 21.065 1.00 63.80 127 ILE A O 1
ATOM 1900 N N . LYS A 1 123 ? 29.454 -59.177 21.361 1.00 65.38 128 LYS A N 1
ATOM 1901 C CA . LYS A 1 123 ? 29.034 -59.278 19.988 1.00 65.11 128 LYS A CA 1
ATOM 1902 C C . LYS A 1 123 ? 28.827 -57.917 19.348 1.00 63.75 128 LYS A C 1
ATOM 1903 O O . LYS A 1 123 ? 28.746 -57.816 18.147 1.00 65.58 128 LYS A O 1
ATOM 1922 N N . SER A 1 124 ? 28.753 -56.888 20.157 1.00 63.97 129 SER A N 1
ATOM 1923 C CA . SER A 1 124 ? 28.575 -55.486 19.744 1.00 63.45 129 SER A CA 1
ATOM 1924 C C . SER A 1 124 ? 28.745 -54.616 21.000 1.00 63.31 129 SER A C 1
ATOM 1925 O O . SER A 1 124 ? 28.932 -55.180 22.081 1.00 66.11 129 SER A O 1
ATOM 1933 N N . THR A 1 125 ? 28.678 -53.299 20.883 1.00 61.34 130 THR A N 1
ATOM 1934 C CA . THR A 1 125 ? 28.816 -52.411 22.011 1.00 68.63 130 THR A CA 1
ATOM 1935 C C . THR A 1 125 ? 27.727 -52.609 23.095 1.00 69.12 130 THR A C 1
ATOM 1936 O O . THR A 1 125 ? 27.971 -52.167 24.204 1.00 66.74 130 THR A O 1
ATOM 1947 N N . ASN A 1 126 ? 26.560 -53.240 22.805 1.00 68.25 131 ASN A N 1
ATOM 1948 C CA . ASN A 1 126 ? 25.600 -53.375 23.886 1.00 75.05 131 ASN A CA 1
ATOM 1949 C C . ASN A 1 126 ? 24.906 -54.728 23.940 1.00 75.31 131 ASN A C 1
ATOM 1950 O O . ASN A 1 126 ? 23.770 -54.803 24.432 1.00 74.37 131 ASN A O 1
ATOM 1961 N N . THR A 1 127 ? 25.591 -55.793 23.444 1.00 71.22 132 THR A N 1
ATOM 1962 C CA . THR A 1 127 ? 25.080 -57.170 23.478 1.00 64.80 132 THR A CA 1
ATOM 1963 C C . THR A 1 127 ? 26.222 -58.120 23.742 1.00 64.80 132 THR A C 1
ATOM 1964 O O . THR A 1 127 ? 27.309 -57.937 23.202 1.00 68.02 132 THR A O 1
ATOM 1975 N N . VAL A 1 128 ? 25.979 -59.130 24.567 1.00 69.36 133 VAL A N 1
ATOM 1976 C CA . VAL A 1 128 ? 26.922 -60.182 24.932 1.00 73.89 133 VAL A CA 1
ATOM 1977 C C . VAL A 1 128 ? 26.160 -61.520 24.873 1.00 80.31 133 VAL A C 1
ATOM 1978 O O . VAL A 1 128 ? 25.032 -61.626 25.374 1.00 84.29 133 VAL A O 1
ATOM 1991 N N . GLU A 1 129 ? 26.765 -62.513 24.265 1.00 83.64 134 GLU A N 1
ATOM 1992 C CA . GLU A 1 129 ? 26.183 -63.829 24.111 1.00 90.79 134 GLU A CA 1
ATOM 1993 C C . GLU A 1 129 ? 26.673 -64.715 25.229 1.00 95.45 134 GLU A C 1
ATOM 1994 O O . GLU A 1 129 ? 27.870 -64.706 25.523 1.00 96.68 134 GLU A O 1
ATOM 2006 N N . VAL A 1 130 ? 25.767 -65.468 25.859 1.00 102.14 135 VAL A N 1
ATOM 2007 C CA . VAL A 1 130 ? 26.167 -66.356 26.952 1.00 111.73 135 VAL A CA 1
ATOM 2008 C C . VAL A 1 130 ? 25.678 -67.772 26.666 1.00 116.57 135 VAL A C 1
ATOM 2009 O O . VAL A 1 130 ? 24.517 -67.968 26.325 1.00 117.10 135 VAL A O 1
ATOM 2022 N N . LYS A 1 131 ? 26.569 -68.753 26.811 1.00 121.13 136 LYS A N 1
ATOM 2023 C CA . LYS A 1 131 ? 26.284 -70.159 26.555 1.00 130.91 136 LYS A CA 1
ATOM 2024 C C . LYS A 1 131 ? 27.241 -71.006 27.381 1.00 138.13 136 LYS A C 1
ATOM 2025 O O . LYS A 1 131 ? 27.992 -70.449 28.181 1.00 141.78 136 LYS A O 1
ATOM 2044 N N . ARG A 1 132 ? 27.233 -72.334 27.207 1.00 144.77 137 ARG A N 1
ATOM 2045 C CA . ARG A 1 132 ? 28.159 -73.159 27.975 1.00 152.43 137 ARG A CA 1
ATOM 2046 C C . ARG A 1 132 ? 29.452 -73.418 27.197 1.00 156.92 137 ARG A C 1
ATOM 2047 O O . ARG A 1 132 ? 29.459 -73.344 25.971 1.00 159.30 137 ARG A O 1
ATOM 2068 N N . ALA A 1 133 ? 30.540 -73.724 27.910 1.00 159.64 138 ALA A N 1
ATOM 2069 C CA . ALA A 1 133 ? 31.838 -73.983 27.296 1.00 163.96 138 ALA A CA 1
ATOM 2070 C C . ALA A 1 133 ? 31.929 -75.355 26.625 1.00 167.06 138 ALA A C 1
ATOM 2071 O O . ALA A 1 133 ? 32.655 -75.496 25.644 1.00 168.43 138 ALA A O 1
ATOM 2078 N N . LYS A 1 134 ? 31.206 -76.361 27.138 1.00 170.05 139 LYS A N 1
ATOM 2079 C CA . LYS A 1 134 ? 31.291 -77.699 26.560 1.00 172.50 139 LYS A CA 1
ATOM 2080 C C . LYS A 1 134 ? 30.310 -77.892 25.412 1.00 174.17 139 LYS A C 1
ATOM 2081 O O . LYS A 1 134 ? 30.726 -78.064 24.269 1.00 174.89 139 LYS A O 1
ATOM 2100 N N . ASP A 1 135 ? 29.012 -77.863 25.712 1.00 175.67 140 ASP A N 1
ATOM 2101 C CA . ASP A 1 135 ? 27.977 -78.062 24.704 1.00 176.76 140 ASP A CA 1
ATOM 2102 C C . ASP A 1 135 ? 27.733 -76.820 23.860 1.00 177.35 140 ASP A C 1
ATOM 2103 O O . ASP A 1 135 ? 27.135 -76.928 22.792 1.00 177.63 140 ASP A O 1
ATOM 2112 N N . SER A 1 136 ? 28.192 -75.646 24.325 1.00 177.61 141 SER A N 1
ATOM 2113 C CA . SER A 1 136 ? 27.986 -74.378 23.621 1.00 177.07 141 SER A CA 1
ATOM 2114 C C . SER A 1 136 ? 26.500 -74.177 23.315 1.00 176.34 141 SER A C 1
ATOM 2115 O O . SER A 1 136 ? 26.140 -73.546 22.322 1.00 176.01 141 SER A O 1
ATOM 2123 N N . ALA A 1 137 ? 25.641 -74.722 24.184 1.00 175.25 142 ALA A N 1
ATOM 2124 C CA . ALA A 1 137 ? 24.194 -74.632 24.025 1.00 171.90 142 ALA A CA 1
ATOM 2125 C C . ALA A 1 137 ? 23.581 -73.721 25.080 1.00 169.26 142 ALA A C 1
ATOM 2126 O O . ALA A 1 137 ? 24.299 -73.197 25.931 1.00 168.23 142 ALA A O 1
ATOM 2133 N N . ASN A 1 138 ? 22.250 -73.538 25.025 1.00 166.34 143 ASN A N 1
ATOM 2134 C CA . ASN A 1 138 ? 21.511 -72.694 25.961 1.00 160.54 143 ASN A CA 1
ATOM 2135 C C . ASN A 1 138 ? 22.099 -71.302 25.864 1.00 155.57 143 ASN A C 1
ATOM 2136 O O . ASN A 1 138 ? 22.689 -70.777 26.805 1.00 154.23 143 ASN A O 1
ATOM 2147 N N . VAL A 1 139 ? 21.922 -70.715 24.683 1.00 149.07 144 VAL A N 1
ATOM 2148 C CA . VAL A 1 139 ? 22.461 -69.410 24.327 1.00 139.93 144 VAL A CA 1
ATOM 2149 C C . VAL A 1 139 ? 21.483 -68.271 24.536 1.00 133.26 144 VAL A C 1
ATOM 2150 O O . VAL A 1 139 ? 20.342 -68.336 24.083 1.00 130.72 144 VAL A O 1
ATOM 2163 N N . ILE A 1 140 ? 21.940 -67.220 25.217 1.00 126.30 145 ILE A N 1
ATOM 2164 C CA . ILE A 1 140 ? 21.125 -66.046 25.449 1.00 117.52 145 ILE A CA 1
ATOM 2165 C C . ILE A 1 140 ? 21.920 -64.805 25.064 1.00 107.73 145 ILE A C 1
ATOM 2166 O O . ILE A 1 140 ? 23.149 -64.798 25.130 1.00 99.07 145 ILE A O 1
ATOM 2182 N N . THR A 1 141 ? 21.227 -63.770 24.629 1.00 98.68 146 THR A N 1
ATOM 2183 C CA . THR A 1 141 ? 21.879 -62.520 24.334 1.00 94.40 146 THR A CA 1
ATOM 2184 C C . THR A 1 141 ? 21.370 -61.455 25.321 1.00 90.41 146 THR A C 1
ATOM 2185 O O . THR A 1 141 ? 20.198 -61.076 25.304 1.00 87.85 146 THR A O 1
ATOM 2196 N N . LEU A 1 142 ? 22.250 -61.008 26.197 1.00 85.53 147 LEU A N 1
ATOM 2197 C CA . LEU A 1 142 ? 21.926 -59.956 27.130 1.00 84.81 147 LEU A CA 1
ATOM 2198 C C . LEU A 1 142 ? 22.249 -58.584 26.533 1.00 83.16 147 LEU A C 1
ATOM 2199 O O . LEU A 1 142 ? 23.266 -58.426 25.856 1.00 82.90 147 LEU A O 1
ATOM 2215 N N . ASN A 1 143 ? 21.376 -57.606 26.741 1.00 83.07 148 ASN A N 1
ATOM 2216 C CA . ASN A 1 143 ? 21.636 -56.252 26.270 1.00 85.95 148 ASN A CA 1
ATOM 2217 C C . ASN A 1 143 ? 21.934 -55.328 27.452 1.00 87.16 148 ASN A C 1
ATOM 2218 O O . ASN A 1 143 ? 21.501 -55.610 28.567 1.00 85.35 148 ASN A O 1
ATOM 2229 N N . VAL A 1 144 ? 22.682 -54.238 27.215 1.00 84.72 149 VAL A N 1
ATOM 2230 C CA . VAL A 1 144 ? 22.936 -53.255 28.244 1.00 85.43 149 VAL A CA 1
ATOM 2231 C C . VAL A 1 144 ? 21.557 -52.728 28.628 1.00 86.45 149 VAL A C 1
ATOM 2232 O O . VAL A 1 144 ? 20.762 -52.444 27.732 1.00 86.12 149 VAL A O 1
ATOM 2245 N N . GLY A 1 145 ? 21.245 -52.619 29.925 1.00 87.80 150 GLY A N 1
ATOM 2246 C CA . GLY A 1 145 ? 19.929 -52.121 30.299 1.00 86.61 150 GLY A CA 1
ATOM 2247 C C . GLY A 1 145 ? 18.987 -53.223 30.744 1.00 84.02 150 GLY A C 1
ATOM 2248 O O . GLY A 1 145 ? 17.865 -52.951 31.162 1.00 84.45 150 GLY A O 1
ATOM 2252 N N . ASP A 1 146 ? 19.438 -54.469 30.631 1.00 82.12 151 ASP A N 1
ATOM 2253 C CA . ASP A 1 146 ? 18.713 -55.663 31.056 1.00 81.23 151 ASP A CA 1
ATOM 2254 C C . ASP A 1 146 ? 19.007 -55.927 32.545 1.00 82.20 151 ASP A C 1
ATOM 2255 O O . ASP A 1 146 ? 20.110 -55.642 32.998 1.00 79.61 151 ASP A O 1
ATOM 2264 N N . GLN A 1 147 ? 18.033 -56.491 33.289 1.00 83.41 152 GLN A N 1
ATOM 2265 C CA . GLN A 1 147 ? 18.202 -56.788 34.698 1.00 81.89 152 GLN A CA 1
ATOM 2266 C C . GLN A 1 147 ? 19.267 -57.827 34.917 1.00 81.52 152 GLN A C 1
ATOM 2267 O O . GLN A 1 147 ? 19.446 -58.716 34.086 1.00 82.48 152 GLN A O 1
ATOM 2281 N N . HIS A 1 148 ? 19.983 -57.702 36.035 1.00 83.37 153 HIS A N 1
ATOM 2282 C CA . HIS A 1 148 ? 21.021 -58.631 36.443 1.00 90.58 153 HIS A CA 1
ATOM 2283 C C . HIS A 1 148 ? 20.398 -60.018 36.599 1.00 97.80 153 HIS A C 1
ATOM 2284 O O . HIS A 1 148 ? 19.243 -60.131 36.990 1.00 100.71 153 HIS A O 1
ATOM 2299 N N . LEU A 1 149 ? 21.151 -61.062 36.302 1.00 104.74 154 LEU A N 1
ATOM 2300 C CA . LEU A 1 149 ? 20.655 -62.426 36.377 1.00 114.86 154 LEU A CA 1
ATOM 2301 C C . LEU A 1 149 ? 21.532 -63.274 37.283 1.00 120.24 154 LEU A C 1
ATOM 2302 O O . LEU A 1 149 ? 22.701 -62.953 37.485 1.00 121.06 154 LEU A O 1
ATOM 2318 N N . ASP A 1 150 ? 20.962 -64.349 37.835 1.00 126.16 155 ASP A N 1
ATOM 2319 C CA . ASP A 1 150 ? 21.677 -65.279 38.699 1.00 137.19 155 ASP A CA 1
ATOM 2320 C C . ASP A 1 150 ? 21.928 -66.533 37.877 1.00 144.08 155 ASP A C 1
ATOM 2321 O O . ASP A 1 150 ? 20.988 -67.277 37.593 1.00 147.54 155 ASP A O 1
ATOM 2330 N N . PHE A 1 151 ? 23.184 -66.775 37.492 1.00 149.25 156 PHE A N 1
ATOM 2331 C CA . PHE A 1 151 ? 23.501 -67.930 36.663 1.00 155.62 156 PHE A CA 1
ATOM 2332 C C . PHE A 1 151 ? 23.428 -69.247 37.433 1.00 159.84 156 PHE A C 1
ATOM 2333 O O . PHE A 1 151 ? 23.660 -70.304 36.850 1.00 161.52 156 PHE A O 1
ATOM 2350 N N . SER A 1 152 ? 23.102 -69.195 38.731 1.00 163.70 157 SER A N 1
ATOM 2351 C CA . SER A 1 152 ? 22.997 -70.410 39.531 1.00 166.93 157 SER A CA 1
ATOM 2352 C C . SER A 1 152 ? 21.559 -70.913 39.501 1.00 169.14 157 SER A C 1
ATOM 2353 O O . SER A 1 152 ? 21.286 -72.044 39.896 1.00 170.08 157 SER A O 1
ATOM 2361 N N . LYS A 1 153 ? 20.643 -70.064 39.025 1.00 171.18 158 LYS A N 1
ATOM 2362 C CA . LYS A 1 153 ? 19.230 -70.392 38.935 1.00 174.17 158 LYS A CA 1
ATOM 2363 C C . LYS A 1 153 ? 18.807 -70.612 37.484 1.00 176.25 158 LYS A C 1
ATOM 2364 O O . LYS A 1 153 ? 18.344 -69.685 36.820 1.00 177.14 158 LYS A O 1
ATOM 2383 N N . VAL A 1 154 ? 18.984 -71.838 36.994 1.00 178.20 159 VAL A N 1
ATOM 2384 C CA . VAL A 1 154 ? 18.592 -72.223 35.644 1.00 180.71 159 VAL A CA 1
ATOM 2385 C C . VAL A 1 154 ? 17.085 -72.440 35.634 1.00 182.38 159 VAL A C 1
ATOM 2386 O O . VAL A 1 154 ? 16.545 -73.020 36.575 1.00 183.07 159 VAL A O 1
ATOM 2399 N N . ILE A 1 155 ? 16.401 -71.981 34.589 1.00 183.92 160 ILE A N 1
ATOM 2400 C CA . ILE A 1 155 ? 14.954 -72.157 34.522 1.00 186.85 160 ILE A CA 1
ATOM 2401 C C . ILE A 1 155 ? 14.602 -73.328 33.600 1.00 188.94 160 ILE A C 1
ATOM 2402 O O . ILE A 1 155 ? 14.120 -73.124 32.487 1.00 189.78 160 ILE A O 1
ATOM 2418 N N . THR A 1 156 ? 14.849 -74.561 34.063 1.00 190.98 161 THR A N 1
ATOM 2419 C CA . THR A 1 156 ? 14.531 -75.728 33.256 1.00 192.14 161 THR A CA 1
ATOM 2420 C C . THR A 1 156 ? 13.056 -75.993 33.389 1.00 193.08 161 THR A C 1
ATOM 2421 O O . THR A 1 156 ? 12.601 -76.635 34.337 1.00 193.47 161 THR A O 1
ATOM 2432 N N . SER A 1 157 ? 12.303 -75.487 32.428 1.00 194.17 162 SER A N 1
ATOM 2433 C CA . SER A 1 157 ? 10.859 -75.704 32.488 1.00 195.38 162 SER A CA 1
ATOM 2434 C C . SER A 1 157 ? 10.636 -77.024 31.779 1.00 196.40 162 SER A C 1
ATOM 2435 O O . SER A 1 157 ? 11.098 -77.208 30.643 1.00 196.84 162 SER A O 1
ATOM 2443 N N . GLU A 1 158 ? 9.958 -77.953 32.465 1.00 197.58 163 GLU A N 1
ATOM 2444 C CA . GLU A 1 158 ? 9.733 -79.296 31.956 1.00 197.70 163 GLU A CA 1
ATOM 2445 C C . GLU A 1 158 ? 8.670 -79.461 30.871 1.00 198.22 163 GLU A C 1
ATOM 2446 O O . GLU A 1 158 ? 8.048 -80.521 30.803 1.00 198.42 163 GLU A O 1
ATOM 2458 N N . GLU A 1 159 ? 8.433 -78.437 30.036 1.00 198.86 164 GLU A N 1
ATOM 2459 C CA . GLU A 1 159 ? 7.536 -78.625 28.899 1.00 198.46 164 GLU A CA 1
ATOM 2460 C C . GLU A 1 159 ? 8.484 -79.281 27.898 1.00 198.52 164 GLU A C 1
ATOM 2461 O O . GLU A 1 159 ? 8.817 -78.718 26.857 1.00 198.65 164 GLU A O 1
ATOM 2473 N N . GLY A 1 160 ? 8.914 -80.494 28.253 1.00 199.20 165 GLY A N 1
ATOM 2474 C CA . GLY A 1 160 ? 9.924 -81.215 27.504 1.00 198.97 165 GLY A CA 1
ATOM 2475 C C . GLY A 1 160 ? 11.083 -81.094 28.470 1.00 198.91 165 GLY A C 1
ATOM 2476 O O . GLY A 1 160 ? 11.154 -81.847 29.436 1.00 198.82 165 GLY A O 1
ATOM 2480 N N . THR A 1 161 ? 11.973 -80.119 28.221 1.00 199.04 166 THR A N 1
ATOM 2481 C CA . THR A 1 161 ? 13.125 -79.771 29.061 1.00 198.07 166 THR A CA 1
ATOM 2482 C C . THR A 1 161 ? 13.956 -78.696 28.378 1.00 197.56 166 THR A C 1
ATOM 2483 O O . THR A 1 161 ? 14.653 -78.986 27.405 1.00 197.39 166 THR A O 1
ATOM 2494 N N . PHE A 1 162 ? 13.869 -77.449 28.865 1.00 197.36 167 PHE A N 1
ATOM 2495 C CA . PHE A 1 162 ? 14.678 -76.372 28.284 1.00 195.35 167 PHE A CA 1
ATOM 2496 C C . PHE A 1 162 ? 15.459 -75.603 29.328 1.00 194.11 167 PHE A C 1
ATOM 2497 O O . PHE A 1 162 ? 15.340 -75.875 30.524 1.00 193.59 167 PHE A O 1
ATOM 2514 N N . GLU A 1 163 ? 16.204 -74.588 28.855 1.00 193.05 168 GLU A N 1
ATOM 2515 C CA . GLU A 1 163 ? 17.085 -73.758 29.665 1.00 190.37 168 GLU A CA 1
ATOM 2516 C C . GLU A 1 163 ? 16.414 -72.470 30.141 1.00 188.51 168 GLU A C 1
ATOM 2517 O O . GLU A 1 163 ? 15.192 -72.406 30.244 1.00 187.77 168 GLU A O 1
ATOM 2529 N N . GLY A 1 164 ? 17.223 -71.442 30.416 1.00 186.69 169 GLY A N 1
ATOM 2530 C CA . GLY A 1 164 ? 16.703 -70.174 30.900 1.00 181.99 169 GLY A CA 1
ATOM 2531 C C . GLY A 1 164 ? 17.539 -69.707 32.073 1.00 177.24 169 GLY A C 1
ATOM 2532 O O . GLY A 1 164 ? 18.335 -70.473 32.614 1.00 175.80 169 GLY A O 1
ATOM 2536 N N . TYR A 1 165 ? 17.365 -68.447 32.476 1.00 173.76 170 TYR A N 1
ATOM 2537 C CA . TYR A 1 165 ? 18.121 -67.891 33.596 1.00 169.36 170 TYR A CA 1
ATOM 2538 C C . TYR A 1 165 ? 17.238 -66.970 34.434 1.00 165.82 170 TYR A C 1
ATOM 2539 O O . TYR A 1 165 ? 16.412 -66.243 33.883 1.00 164.27 170 TYR A O 1
ATOM 2557 N N . GLU A 1 166 ? 17.409 -67.000 35.761 1.00 162.05 171 GLU A N 1
ATOM 2558 C CA . GLU A 1 166 ? 16.605 -66.176 36.666 1.00 156.54 171 GLU A CA 1
ATOM 2559 C C . GLU A 1 166 ? 17.264 -64.822 36.945 1.00 152.05 171 GLU A C 1
ATOM 2560 O O . GLU A 1 166 ? 18.442 -64.645 36.658 1.00 151.07 171 GLU A O 1
ATOM 2572 N N . LYS A 1 167 ? 16.500 -63.876 37.511 1.00 146.30 172 LYS A N 1
ATOM 2573 C CA . LYS A 1 167 ? 16.967 -62.523 37.819 1.00 139.71 172 LYS A CA 1
ATOM 2574 C C . LYS A 1 167 ? 17.484 -62.351 39.262 1.00 134.86 172 LYS A C 1
ATOM 2575 O O . LYS A 1 167 ? 17.111 -63.108 40.156 1.00 133.84 172 LYS A O 1
ATOM 2594 N N . ARG A 1 168 ? 18.337 -61.332 39.470 1.00 129.02 173 ARG A N 1
ATOM 2595 C CA . ARG A 1 168 ? 18.961 -60.990 40.742 1.00 120.73 173 ARG A CA 1
ATOM 2596 C C . ARG A 1 168 ? 18.425 -59.664 41.232 1.00 114.42 173 ARG A C 1
ATOM 2597 O O . ARG A 1 168 ? 18.918 -58.613 40.821 1.00 111.23 173 ARG A O 1
ATOM 2618 N N . TYR A 1 169 ? 17.412 -59.692 42.084 1.00 106.74 174 TYR A N 1
ATOM 2619 C CA . TYR A 1 169 ? 16.913 -58.446 42.641 1.00 95.13 174 TYR A CA 1
ATOM 2620 C C . TYR A 1 169 ? 17.962 -58.109 43.679 1.00 87.46 174 TYR A C 1
ATOM 2621 O O . TYR A 1 169 ? 18.439 -59.025 44.335 1.00 86.00 174 TYR A O 1
ATOM 2639 N N . SER A 1 170 ? 18.358 -56.856 43.831 1.00 81.74 175 SER A N 1
ATOM 2640 C CA . SER A 1 170 ? 19.408 -56.592 44.813 1.00 82.23 175 SER A CA 1
ATOM 2641 C C . SER A 1 170 ? 18.921 -55.811 46.053 1.00 77.10 175 SER A C 1
ATOM 2642 O O . SER A 1 170 ? 17.818 -55.251 46.068 1.00 72.43 175 SER A O 1
ATOM 2650 N N . ASP A 1 171 ? 19.765 -55.769 47.073 1.00 74.83 176 ASP A N 1
ATOM 2651 C CA . ASP A 1 171 ? 19.434 -55.090 48.312 1.00 75.64 176 ASP A CA 1
ATOM 2652 C C . ASP A 1 171 ? 19.605 -53.591 48.262 1.00 72.16 176 ASP A C 1
ATOM 2653 O O . ASP A 1 171 ? 20.522 -53.062 47.649 1.00 71.87 176 ASP A O 1
ATOM 2662 N N . ILE A 1 172 ? 18.696 -52.902 48.891 1.00 69.43 177 ILE A N 1
ATOM 2663 C CA . ILE A 1 172 ? 18.794 -51.463 49.000 1.00 69.34 177 ILE A CA 1
ATOM 2664 C C . ILE A 1 172 ? 19.580 -51.260 50.259 1.00 72.51 177 ILE A C 1
ATOM 2665 O O . ILE A 1 172 ? 19.033 -51.477 51.333 1.00 76.45 177 ILE A O 1
ATOM 2681 N N . ASP A 1 173 ? 20.864 -50.860 50.157 1.00 77.86 178 ASP A N 1
ATOM 2682 C CA . ASP A 1 173 ? 21.735 -50.705 51.337 1.00 82.34 178 ASP A CA 1
ATOM 2683 C C . ASP A 1 173 ? 21.185 -49.793 52.426 1.00 78.83 178 ASP A C 1
ATOM 2684 O O . ASP A 1 173 ? 20.462 -48.850 52.135 1.00 75.48 178 ASP A O 1
ATOM 2693 N N . SER A 1 174 ? 21.543 -50.059 53.689 1.00 78.06 179 SER A N 1
ATOM 2694 C CA . SER A 1 174 ? 21.073 -49.208 54.763 1.00 79.71 179 SER A CA 1
ATOM 2695 C C . SER A 1 174 ? 21.528 -47.793 54.482 1.00 78.00 179 SER A C 1
ATOM 2696 O O . SER A 1 174 ? 22.553 -47.566 53.860 1.00 77.69 179 SER A O 1
ATOM 2704 N N . LYS A 1 175 ? 20.740 -46.843 54.900 1.00 77.94 180 LYS A N 1
ATOM 2705 C CA . LYS A 1 175 ? 21.046 -45.445 54.715 1.00 78.26 180 LYS A CA 1
ATOM 2706 C C . LYS A 1 175 ? 21.808 -45.012 55.931 1.00 80.69 180 LYS A C 1
ATOM 2707 O O . LYS A 1 175 ? 22.436 -45.863 56.584 1.00 79.96 180 LYS A O 1
ATOM 2726 N N . GLU A 1 176 ? 21.741 -43.740 56.302 1.00 79.90 181 GLU A N 1
ATOM 2727 C CA . GLU A 1 176 ? 22.604 -43.344 57.399 1.00 79.27 181 GLU A CA 1
ATOM 2728 C C . GLU A 1 176 ? 21.970 -43.159 58.770 1.00 75.53 181 GLU A C 1
ATOM 2729 O O . GLU A 1 176 ? 20.923 -42.543 58.915 1.00 73.89 181 GLU A O 1
ATOM 2741 N N . LEU A 1 177 ? 22.677 -43.677 59.770 1.00 71.63 182 LEU A N 1
ATOM 2742 C CA . LEU A 1 177 ? 22.380 -43.630 61.219 1.00 72.44 182 LEU A CA 1
ATOM 2743 C C . LEU A 1 177 ? 22.198 -42.191 61.713 1.00 70.50 182 LEU A C 1
ATOM 2744 O O . LEU A 1 177 ? 23.201 -41.480 61.747 1.00 69.21 182 LEU A O 1
ATOM 2760 N N . HIS A 1 178 ? 20.955 -41.752 62.073 1.00 66.27 183 HIS A N 1
ATOM 2761 C CA . HIS A 1 178 ? 20.706 -40.405 62.630 1.00 61.50 183 HIS A CA 1
ATOM 2762 C C . HIS A 1 178 ? 20.555 -40.544 64.183 1.00 58.96 183 HIS A C 1
ATOM 2763 O O . HIS A 1 178 ? 19.978 -41.523 64.643 1.00 55.72 183 HIS A O 1
ATOM 2778 N N . THR A 1 179 ? 21.025 -39.568 64.967 1.00 54.09 184 THR A N 1
ATOM 2779 C CA . THR A 1 179 ? 20.986 -39.675 66.399 1.00 52.21 184 THR A CA 1
ATOM 2780 C C . THR A 1 179 ? 20.358 -38.515 67.000 1.00 54.84 184 THR A C 1
ATOM 2781 O O . THR A 1 179 ? 20.687 -37.358 66.662 1.00 55.82 184 THR A O 1
ATOM 2792 N N . VAL A 1 180 ? 19.461 -38.796 67.915 1.00 48.42 185 VAL A N 1
ATOM 2793 C CA . VAL A 1 180 ? 18.815 -37.725 68.571 1.00 45.27 185 VAL A CA 1
ATOM 2794 C C . VAL A 1 180 ? 19.161 -37.923 70.015 1.00 46.44 185 VAL A C 1
ATOM 2795 O O . VAL A 1 180 ? 18.927 -39.004 70.604 1.00 43.89 185 VAL A O 1
ATOM 2808 N N . THR A 1 181 ? 19.659 -36.912 70.616 1.00 43.95 186 THR A N 1
ATOM 2809 C CA . THR A 1 181 ? 20.051 -37.058 72.008 1.00 45.64 186 THR A CA 1
ATOM 2810 C C . THR A 1 181 ? 19.006 -36.448 72.753 1.00 45.64 186 THR A C 1
ATOM 2811 O O . THR A 1 181 ? 18.556 -35.382 72.324 1.00 45.68 186 THR A O 1
ATOM 2822 N N . VAL A 1 182 ? 18.557 -37.092 73.845 1.00 45.05 187 VAL A N 1
ATOM 2823 C CA . VAL A 1 182 ? 17.479 -36.524 74.643 1.00 49.45 187 VAL A CA 1
ATOM 2824 C C . VAL A 1 182 ? 18.039 -36.252 75.992 1.00 53.19 187 VAL A C 1
ATOM 2825 O O . VAL A 1 182 ? 18.616 -37.181 76.581 1.00 51.84 187 VAL A O 1
ATOM 2838 N N . LYS A 1 183 ? 17.859 -34.987 76.504 1.00 52.16 188 LYS A N 1
ATOM 2839 C CA . LYS A 1 183 ? 18.453 -34.597 77.780 1.00 49.81 188 LYS A CA 1
ATOM 2840 C C . LYS A 1 183 ? 17.482 -34.046 78.751 1.00 48.77 188 LYS A C 1
ATOM 2841 O O . LYS A 1 183 ? 16.650 -33.211 78.376 1.00 46.68 188 LYS A O 1
ATOM 2860 N N . ASN A 1 184 ? 17.556 -34.475 80.008 1.00 47.60 189 ASN A N 1
ATOM 2861 C CA . ASN A 1 184 ? 16.684 -33.814 80.953 1.00 49.35 189 ASN A CA 1
ATOM 2862 C C . ASN A 1 184 ? 17.495 -32.548 81.428 1.00 54.67 189 ASN A C 1
ATOM 2863 O O . ASN A 1 184 ? 18.297 -32.591 82.356 1.00 57.30 189 ASN A O 1
ATOM 2874 N N . ALA A 1 185 ? 17.259 -31.434 80.746 1.00 60.00 190 ALA A N 1
ATOM 2875 C CA . ALA A 1 185 ? 17.963 -30.169 80.997 1.00 62.63 190 ALA A CA 1
ATOM 2876 C C . ALA A 1 185 ? 17.277 -29.081 80.228 1.00 62.47 190 ALA A C 1
ATOM 2877 O O . ALA A 1 185 ? 16.429 -29.376 79.371 1.00 65.44 190 ALA A O 1
ATOM 2884 N N . ASP A 1 186 ? 17.643 -27.823 80.517 1.00 66.63 191 ASP A N 1
ATOM 2885 C CA . ASP A 1 186 ? 17.079 -26.650 79.853 1.00 67.07 191 ASP A CA 1
ATOM 2886 C C . ASP A 1 186 ? 18.043 -26.261 78.780 1.00 66.10 191 ASP A C 1
ATOM 2887 O O . ASP A 1 186 ? 19.207 -25.990 79.090 1.00 65.24 191 ASP A O 1
ATOM 2896 N N . LEU A 1 187 ? 17.597 -26.205 77.520 1.00 62.70 192 LEU A N 1
ATOM 2897 C CA . LEU A 1 187 ? 18.487 -25.926 76.417 1.00 62.42 192 LEU A CA 1
ATOM 2898 C C . LEU A 1 187 ? 18.102 -24.653 75.658 1.00 71.81 192 LEU A C 1
ATOM 2899 O O . LEU A 1 187 ? 16.906 -24.319 75.574 1.00 70.63 192 LEU A O 1
ATOM 2915 N N . GLN A 1 188 ? 19.123 -23.954 75.101 1.00 69.15 193 GLN A N 1
ATOM 2916 C CA . GLN A 1 188 ? 18.875 -22.741 74.363 1.00 63.94 193 GLN A CA 1
ATOM 2917 C C . GLN A 1 188 ? 19.764 -22.743 73.142 1.00 61.36 193 GLN A C 1
ATOM 2918 O O . GLN A 1 188 ? 20.911 -23.210 73.206 1.00 61.51 193 GLN A O 1
ATOM 2932 N N . ASP A 1 189 ? 19.256 -22.233 72.058 1.00 59.34 194 ASP A N 1
ATOM 2933 C CA . ASP A 1 189 ? 20.021 -22.093 70.824 1.00 63.62 194 ASP A CA 1
ATOM 2934 C C . ASP A 1 189 ? 20.018 -20.599 70.458 1.00 66.33 194 ASP A C 1
ATOM 2935 O O . ASP A 1 189 ? 19.002 -20.116 69.948 1.00 66.47 194 ASP A O 1
ATOM 2944 N N . ILE A 1 190 ? 21.111 -19.863 70.695 1.00 61.22 195 ILE A N 1
ATOM 2945 C CA . ILE A 1 190 ? 21.084 -18.412 70.433 1.00 58.13 195 ILE A CA 1
ATOM 2946 C C . ILE A 1 190 ? 22.308 -17.893 69.669 1.00 54.18 195 ILE A C 1
ATOM 2947 O O . ILE A 1 190 ? 23.353 -18.551 69.627 1.00 54.48 195 ILE A O 1
ATOM 2963 N N . SER A 1 191 ? 22.174 -16.743 69.051 1.00 53.64 196 SER A N 1
ATOM 2964 C CA . SER A 1 191 ? 23.327 -16.187 68.386 1.00 62.00 196 SER A CA 1
ATOM 2965 C C . SER A 1 191 ? 24.345 -15.723 69.511 1.00 61.67 196 SER A C 1
ATOM 2966 O O . SER A 1 191 ? 23.967 -15.547 70.676 1.00 59.01 196 SER A O 1
ATOM 2974 N N . ALA A 1 192 ? 25.605 -15.546 69.166 1.00 60.04 197 ALA A N 1
ATOM 2975 C CA . ALA A 1 192 ? 26.615 -15.125 70.126 1.00 55.07 197 ALA A CA 1
ATOM 2976 C C . ALA A 1 192 ? 26.358 -13.646 70.469 1.00 55.76 197 ALA A C 1
ATOM 2977 O O . ALA A 1 192 ? 26.602 -13.234 71.600 1.00 56.29 197 ALA A O 1
ATOM 2984 N N . GLU A 1 193 ? 25.814 -12.871 69.490 1.00 52.16 198 GLU A N 1
ATOM 2985 C CA . GLU A 1 193 ? 25.545 -11.458 69.664 1.00 56.08 198 GLU A CA 1
ATOM 2986 C C . GLU A 1 193 ? 24.593 -11.157 70.830 1.00 61.44 198 GLU A C 1
ATOM 2987 O O . GLU A 1 193 ? 24.815 -10.191 71.554 1.00 62.01 198 GLU A O 1
ATOM 2999 N N . GLU A 1 194 ? 23.550 -11.992 71.018 1.00 60.74 199 GLU A N 1
ATOM 3000 C CA . GLU A 1 194 ? 22.571 -11.846 72.067 1.00 58.39 199 GLU A CA 1
ATOM 3001 C C . GLU A 1 194 ? 23.265 -11.797 73.417 1.00 52.03 199 GLU A C 1
ATOM 3002 O O . GLU A 1 194 ? 22.724 -11.218 74.368 1.00 46.45 199 GLU A O 1
ATOM 3014 N N . LEU A 1 195 ? 24.406 -12.478 73.522 1.00 43.76 200 LEU A N 1
ATOM 3015 C CA . LEU A 1 195 ? 25.190 -12.508 74.764 1.00 42.12 200 LEU A CA 1
ATOM 3016 C C . LEU A 1 195 ? 26.407 -11.464 74.878 1.00 41.68 200 LEU A C 1
ATOM 3017 O O . LEU A 1 195 ? 26.827 -11.133 75.960 1.00 42.08 200 LEU A O 1
ATOM 3033 N N . PHE A 1 196 ? 26.925 -10.976 73.768 1.00 45.14 201 PHE A N 1
ATOM 3034 C CA . PHE A 1 196 ? 28.148 -10.215 73.779 1.00 42.62 201 PHE A CA 1
ATOM 3035 C C . PHE A 1 196 ? 28.191 -9.439 72.515 1.00 41.15 201 PHE A C 1
ATOM 3036 O O . PHE A 1 196 ? 27.985 -10.013 71.449 1.00 41.97 201 PHE A O 1
ATOM 3053 N N . ASP A 1 197 ? 28.453 -8.110 72.588 1.00 39.37 202 ASP A N 1
ATOM 3054 C CA . ASP A 1 197 ? 28.401 -7.283 71.367 1.00 40.36 202 ASP A CA 1
ATOM 3055 C C . ASP A 1 197 ? 29.735 -7.127 70.621 1.00 36.47 202 ASP A C 1
ATOM 3056 O O . ASP A 1 197 ? 29.773 -6.368 69.682 1.00 36.12 202 ASP A O 1
ATOM 3065 N N . GLY A 1 198 ? 30.787 -7.789 71.039 1.00 39.33 203 GLY A N 1
ATOM 3066 C CA . GLY A 1 198 ? 32.113 -7.510 70.472 1.00 45.92 203 GLY A CA 1
ATOM 3067 C C . GLY A 1 198 ? 33.153 -7.190 71.577 1.00 47.75 203 GLY A C 1
ATOM 3068 O O . GLY A 1 198 ? 34.311 -7.599 71.526 1.00 43.86 203 GLY A O 1
ATOM 3072 N N . ILE A 1 199 ? 32.725 -6.481 72.639 1.00 48.70 204 ILE A N 1
ATOM 3073 C CA . ILE A 1 199 ? 33.662 -6.134 73.715 1.00 44.90 204 ILE A CA 1
ATOM 3074 C C . ILE A 1 199 ? 32.971 -6.178 75.125 1.00 40.62 204 ILE A C 1
ATOM 3075 O O . ILE A 1 199 ? 33.622 -6.446 76.109 1.00 42.12 204 ILE A O 1
ATOM 3091 N N . ARG A 1 200 ? 31.668 -5.985 75.200 1.00 39.66 205 ARG A N 1
ATOM 3092 C CA . ARG A 1 200 ? 30.969 -6.090 76.461 1.00 37.53 205 ARG A CA 1
ATOM 3093 C C . ARG A 1 200 ? 29.927 -7.224 76.495 1.00 36.80 205 ARG A C 1
ATOM 3094 O O . ARG A 1 200 ? 29.293 -7.508 75.509 1.00 32.85 205 ARG A O 1
ATOM 3115 N N . LEU A 1 201 ? 29.751 -7.861 77.620 1.00 34.54 206 LEU A N 1
ATOM 3116 C CA . LEU A 1 201 ? 28.629 -8.779 77.683 1.00 36.38 206 LEU A CA 1
ATOM 3117 C C . LEU A 1 201 ? 27.312 -7.969 77.634 1.00 36.78 206 LEU A C 1
ATOM 3118 O O . LEU A 1 201 ? 27.279 -6.785 77.936 1.00 35.43 206 LEU A O 1
ATOM 3134 N N . THR A 1 202 ? 26.187 -8.613 77.244 1.00 36.26 207 THR A N 1
ATOM 3135 C CA . THR A 1 202 ? 24.889 -7.876 77.193 1.00 36.10 207 THR A CA 1
ATOM 3136 C C . THR A 1 202 ? 24.252 -8.187 78.550 1.00 34.41 207 THR A C 1
ATOM 3137 O O . THR A 1 202 ? 24.860 -8.918 79.366 1.00 31.54 207 THR A O 1
ATOM 3148 N N . THR A 1 203 ? 23.069 -7.633 78.836 1.00 35.31 208 THR A N 1
ATOM 3149 C CA . THR A 1 203 ? 22.319 -8.023 80.045 1.00 38.26 208 THR A CA 1
ATOM 3150 C C . THR A 1 203 ? 22.078 -9.579 79.986 1.00 38.20 208 THR A C 1
ATOM 3151 O O . THR A 1 203 ? 22.175 -10.235 81.018 1.00 41.11 208 THR A O 1
ATOM 3162 N N . LEU A 1 204 ? 21.790 -10.156 78.813 1.00 43.38 209 LEU A N 1
ATOM 3163 C CA . LEU A 1 204 ? 21.553 -11.631 78.776 1.00 46.99 209 LEU A CA 1
ATOM 3164 C C . LEU A 1 204 ? 22.888 -12.286 79.112 1.00 46.69 209 LEU A C 1
ATOM 3165 O O . LEU A 1 204 ? 22.928 -13.223 79.892 1.00 38.07 209 LEU A O 1
ATOM 3181 N N . GLY A 1 205 ? 24.013 -11.661 78.562 1.00 42.95 210 GLY A N 1
ATOM 3182 C CA . GLY A 1 205 ? 25.349 -12.154 78.827 1.00 37.96 210 GLY A CA 1
ATOM 3183 C C . GLY A 1 205 ? 25.616 -12.195 80.310 1.00 42.30 210 GLY A C 1
ATOM 3184 O O . GLY A 1 205 ? 26.156 -13.201 80.799 1.00 43.11 210 GLY A O 1
ATOM 3188 N N . ARG A 1 206 ? 25.243 -11.104 81.076 1.00 41.93 211 ARG A N 1
ATOM 3189 C CA . ARG A 1 206 ? 25.541 -11.102 82.541 1.00 44.18 211 ARG A CA 1
ATOM 3190 C C . ARG A 1 206 ? 24.688 -12.049 83.425 1.00 46.46 211 ARG A C 1
ATOM 3191 O O . ARG A 1 206 ? 25.076 -12.362 84.574 1.00 40.67 211 ARG A O 1
ATOM 3212 N N . GLU A 1 207 ? 23.541 -12.461 82.913 1.00 46.05 212 GLU A N 1
ATOM 3213 C CA . GLU A 1 207 ? 22.758 -13.452 83.634 1.00 52.46 212 GLU A CA 1
ATOM 3214 C C . GLU A 1 207 ? 23.613 -14.725 83.795 1.00 47.39 212 GLU A C 1
ATOM 3215 O O . GLU A 1 207 ? 23.545 -15.371 84.813 1.00 45.48 212 GLU A O 1
ATOM 3227 N N . ILE A 1 208 ? 24.427 -15.051 82.818 1.00 48.03 213 ILE A N 1
ATOM 3228 C CA . ILE A 1 208 ? 25.257 -16.261 82.960 1.00 53.83 213 ILE A CA 1
ATOM 3229 C C . ILE A 1 208 ? 26.302 -16.024 84.059 1.00 57.90 213 ILE A C 1
ATOM 3230 O O . ILE A 1 208 ? 26.504 -16.873 84.928 1.00 59.75 213 ILE A O 1
ATOM 3246 N N . VAL A 1 209 ? 26.947 -14.848 84.032 1.00 57.79 214 VAL A N 1
ATOM 3247 C CA . VAL A 1 209 ? 27.929 -14.469 85.047 1.00 50.51 214 VAL A CA 1
ATOM 3248 C C . VAL A 1 209 ? 27.270 -14.567 86.402 1.00 51.92 214 VAL A C 1
ATOM 3249 O O . VAL A 1 209 ? 27.883 -15.084 87.338 1.00 51.50 214 VAL A O 1
ATOM 3262 N N . ASN A 1 210 ? 26.009 -14.078 86.536 1.00 54.36 215 ASN A N 1
ATOM 3263 C CA . ASN A 1 210 ? 25.282 -14.155 87.833 1.00 60.34 215 ASN A CA 1
ATOM 3264 C C . ASN A 1 210 ? 25.000 -15.615 88.272 1.00 66.94 215 ASN A C 1
ATOM 3265 O O . ASN A 1 210 ? 25.061 -15.904 89.481 1.00 64.67 215 ASN A O 1
ATOM 3276 N N . LYS A 1 211 ? 24.683 -16.525 87.307 1.00 68.61 216 LYS A N 1
ATOM 3277 C CA . LYS A 1 211 ? 24.424 -17.905 87.698 1.00 74.49 216 LYS A CA 1
ATOM 3278 C C . LYS A 1 211 ? 25.702 -18.553 88.239 1.00 74.59 216 LYS A C 1
ATOM 3279 O O . LYS A 1 211 ? 25.619 -19.291 89.207 1.00 73.92 216 LYS A O 1
ATOM 3298 N N . VAL A 1 212 ? 26.872 -18.274 87.651 1.00 72.58 217 VAL A N 1
ATOM 3299 C CA . VAL A 1 212 ? 28.109 -18.884 88.128 1.00 68.99 217 VAL A CA 1
ATOM 3300 C C . VAL A 1 212 ? 28.333 -18.480 89.590 1.00 73.04 217 VAL A C 1
ATOM 3301 O O . VAL A 1 212 ? 28.500 -19.344 90.435 1.00 77.50 217 VAL A O 1
ATOM 3314 N N . LYS A 1 213 ? 28.311 -17.181 89.898 1.00 77.48 218 LYS A N 1
ATOM 3315 C CA . LYS A 1 213 ? 28.466 -16.732 91.277 1.00 84.11 218 LYS A CA 1
ATOM 3316 C C . LYS A 1 213 ? 27.424 -17.422 92.191 1.00 89.94 218 LYS A C 1
ATOM 3317 O O . LYS A 1 213 ? 27.638 -17.531 93.385 1.00 94.59 218 LYS A O 1
ATOM 3336 N N . ASN A 1 214 ? 26.311 -17.898 91.625 1.00 95.28 219 ASN A N 1
ATOM 3337 C CA . ASN A 1 214 ? 25.277 -18.575 92.388 1.00 98.27 219 ASN A CA 1
ATOM 3338 C C . ASN A 1 214 ? 25.533 -20.084 92.473 1.00 96.46 219 ASN A C 1
ATOM 3339 O O . ASN A 1 214 ? 24.588 -20.870 92.555 1.00 96.77 219 ASN A O 1
ATOM 3350 N N . GLY A 1 215 ? 26.816 -20.488 92.426 1.00 92.35 220 GLY A N 1
ATOM 3351 C CA . GLY A 1 215 ? 27.172 -21.888 92.605 1.00 91.39 220 GLY A CA 1
ATOM 3352 C C . GLY A 1 215 ? 27.139 -22.723 91.348 1.00 94.09 220 GLY A C 1
ATOM 3353 O O . GLY A 1 215 ? 27.301 -23.934 91.408 1.00 95.25 220 GLY A O 1
ATOM 3357 N N . TYR A 1 216 ? 26.926 -22.092 90.204 1.00 94.22 221 TYR A N 1
ATOM 3358 C CA . TYR A 1 216 ? 26.908 -22.862 88.985 1.00 96.43 221 TYR A CA 1
ATOM 3359 C C . TYR A 1 216 ? 28.305 -22.928 88.438 1.00 95.16 221 TYR A C 1
ATOM 3360 O O . TYR A 1 216 ? 28.998 -21.913 88.359 1.00 94.08 221 TYR A O 1
ATOM 3378 N N . ALA A 1 217 ? 28.737 -24.129 88.095 1.00 89.24 222 ALA A N 1
ATOM 3379 C CA . ALA A 1 217 ? 30.034 -24.313 87.502 1.00 81.86 222 ALA A CA 1
ATOM 3380 C C . ALA A 1 217 ? 29.771 -24.098 86.051 1.00 78.92 222 ALA A C 1
ATOM 3381 O O . ALA A 1 217 ? 28.675 -24.433 85.583 1.00 76.94 222 ALA A O 1
ATOM 3388 N N . LEU A 1 218 ? 30.723 -23.521 85.343 1.00 73.72 223 LEU A N 1
ATOM 3389 C CA . LEU A 1 218 ? 30.546 -23.281 83.931 1.00 68.80 223 LEU A CA 1
ATOM 3390 C C . LEU A 1 218 ? 31.471 -24.219 83.249 1.00 65.97 223 LEU A C 1
ATOM 3391 O O . LEU A 1 218 ? 32.629 -24.293 83.599 1.00 66.77 223 LEU A O 1
ATOM 3407 N N . THR A 1 219 ? 30.982 -24.915 82.252 1.00 65.54 224 THR A N 1
ATOM 3408 C CA . THR A 1 219 ? 31.804 -25.880 81.539 1.00 67.11 224 THR A CA 1
ATOM 3409 C C . THR A 1 219 ? 31.514 -25.700 80.101 1.00 63.07 224 THR A C 1
ATOM 3410 O O . THR A 1 219 ? 30.448 -25.164 79.753 1.00 62.43 224 THR A O 1
ATOM 3421 N N . PHE A 1 220 ? 32.438 -26.106 79.255 1.00 65.18 225 PHE A N 1
ATOM 3422 C CA . PHE A 1 220 ? 32.242 -25.921 77.815 1.00 72.30 225 PHE A CA 1
ATOM 3423 C C . PHE A 1 220 ? 32.052 -27.262 77.115 1.00 80.49 225 PHE A C 1
ATOM 3424 O O . PHE A 1 220 ? 32.415 -28.298 77.666 1.00 82.57 225 PHE A O 1
ATOM 3441 N N . GLU A 1 221 ? 31.488 -27.243 75.897 1.00 85.03 226 GLU A N 1
ATOM 3442 C CA . GLU A 1 221 ? 31.284 -28.472 75.153 1.00 89.73 226 GLU A CA 1
ATOM 3443 C C . GLU A 1 221 ? 31.089 -28.133 73.702 1.00 91.60 226 GLU A C 1
ATOM 3444 O O . GLU A 1 221 ? 30.861 -26.975 73.368 1.00 87.64 226 GLU A O 1
ATOM 3456 N N . ASN A 1 222 ? 31.198 -29.147 72.842 1.00 96.42 227 ASN A N 1
ATOM 3457 C CA . ASN A 1 222 ? 31.053 -29.072 71.389 1.00 105.84 227 ASN A CA 1
ATOM 3458 C C . ASN A 1 222 ? 31.716 -27.832 70.823 1.00 109.55 227 ASN A C 1
ATOM 3459 O O . ASN A 1 222 ? 31.147 -27.139 69.982 1.00 109.79 227 ASN A O 1
ATOM 3470 N N . GLU A 1 223 ? 32.935 -27.554 71.297 1.00 111.88 228 GLU A N 1
ATOM 3471 C CA . GLU A 1 223 ? 33.702 -26.399 70.842 1.00 116.45 228 GLU A CA 1
ATOM 3472 C C . GLU A 1 223 ? 34.166 -26.582 69.393 1.00 117.92 228 GLU A C 1
ATOM 3473 O O . GLU A 1 223 ? 35.001 -27.434 69.118 1.00 118.73 228 GLU A O 1
ATOM 3485 N N . ALA A 1 224 ? 33.610 -25.782 68.477 1.00 118.70 229 ALA A N 1
ATOM 3486 C CA . ALA A 1 224 ? 33.923 -25.808 67.057 1.00 122.88 229 ALA A CA 1
ATOM 3487 C C . ALA A 1 224 ? 34.271 -24.392 66.618 1.00 126.13 229 ALA A C 1
ATOM 3488 O O . ALA A 1 224 ? 33.671 -23.843 65.696 1.00 126.84 229 ALA A O 1
ATOM 3495 N N . ILE A 1 225 ? 35.237 -23.796 67.307 1.00 130.41 230 ILE A N 1
ATOM 3496 C CA . ILE A 1 225 ? 35.691 -22.441 67.016 1.00 137.44 230 ILE A CA 1
ATOM 3497 C C . ILE A 1 225 ? 36.941 -22.496 66.146 1.00 142.68 230 ILE A C 1
ATOM 3498 O O . ILE A 1 225 ? 37.871 -23.235 66.460 1.00 145.59 230 ILE A O 1
ATOM 3514 N N . LEU A 1 226 ? 36.965 -21.722 65.056 1.00 147.44 231 LEU A N 1
ATOM 3515 C CA . LEU A 1 226 ? 38.108 -21.721 64.149 1.00 154.93 231 LEU A CA 1
ATOM 3516 C C . LEU A 1 226 ? 39.110 -20.619 64.481 1.00 160.38 231 LEU A C 1
ATOM 3517 O O . LEU A 1 226 ? 38.714 -19.484 64.748 1.00 162.63 231 LEU A O 1
ATOM 3533 N N . THR A 1 227 ? 40.407 -20.957 64.465 1.00 165.78 232 THR A N 1
ATOM 3534 C CA . THR A 1 227 ? 41.468 -20.003 64.735 1.00 171.47 232 THR A CA 1
ATOM 3535 C C . THR A 1 227 ? 41.578 -19.044 63.559 1.00 175.58 232 THR A C 1
ATOM 3536 O O . THR A 1 227 ? 41.149 -19.380 62.455 1.00 177.29 232 THR A O 1
ATOM 3547 N N . GLN A 1 228 ? 42.145 -17.857 63.786 1.00 179.68 233 GLN A N 1
ATOM 3548 C CA . GLN A 1 228 ? 42.315 -16.864 62.734 1.00 184.12 233 GLN A CA 1
ATOM 3549 C C . GLN A 1 228 ? 43.023 -17.451 61.508 1.00 186.48 233 GLN A C 1
ATOM 3550 O O . GLN A 1 228 ? 42.816 -16.948 60.411 1.00 187.23 233 GLN A O 1
ATOM 3564 N N . GLU A 1 229 ? 43.842 -18.505 61.675 1.00 188.25 234 GLU A N 1
ATOM 3565 C CA . GLU A 1 229 ? 44.534 -19.105 60.535 1.00 189.40 234 GLU A CA 1
ATOM 3566 C C . GLU A 1 229 ? 43.562 -19.921 59.686 1.00 190.27 234 GLU A C 1
ATOM 3567 O O . GLU A 1 229 ? 43.678 -19.928 58.464 1.00 190.66 234 GLU A O 1
ATOM 3579 N N . GLN A 1 230 ? 42.604 -20.600 60.328 1.00 191.22 235 GLN A N 1
ATOM 3580 C CA . GLN A 1 230 ? 41.611 -21.404 59.614 1.00 191.94 235 GLN A CA 1
ATOM 3581 C C . GLN A 1 230 ? 40.678 -20.482 58.827 1.00 192.31 235 GLN A C 1
ATOM 3582 O O . GLN A 1 230 ? 40.041 -20.900 57.864 1.00 192.42 235 GLN A O 1
ATOM 3596 N N . GLU A 1 231 ? 40.608 -19.223 59.260 1.00 192.66 236 GLU A N 1
ATOM 3597 C CA . GLU A 1 231 ? 39.801 -18.171 58.654 1.00 193.16 236 GLU A CA 1
ATOM 3598 C C . GLU A 1 231 ? 40.673 -17.346 57.707 1.00 193.82 236 GLU A C 1
ATOM 3599 O O . GLU A 1 231 ? 40.175 -16.768 56.744 1.00 194.16 236 GLU A O 1
ATOM 3611 N N . ASP A 1 232 ? 41.982 -17.296 57.996 1.00 194.76 237 ASP A N 1
ATOM 3612 C CA . ASP A 1 232 ? 42.960 -16.553 57.198 1.00 195.54 237 ASP A CA 1
ATOM 3613 C C . ASP A 1 232 ? 43.117 -17.226 55.856 1.00 196.28 237 ASP A C 1
ATOM 3614 O O . ASP A 1 232 ? 42.947 -16.598 54.812 1.00 196.58 237 ASP A O 1
ATOM 3623 N N . SER A 1 233 ? 43.446 -18.514 55.885 1.00 197.22 238 SER A N 1
ATOM 3624 C CA . SER A 1 233 ? 43.611 -19.282 54.667 1.00 197.29 238 SER A CA 1
ATOM 3625 C C . SER A 1 233 ? 42.242 -19.682 54.143 1.00 197.58 238 SER A C 1
ATOM 3626 O O . SER A 1 233 ? 41.730 -20.735 54.518 1.00 197.75 238 SER A O 1
ATOM 3634 N N . ASP A 1 234 ? 41.635 -18.828 53.302 1.00 198.12 239 ASP A N 1
ATOM 3635 C CA . ASP A 1 234 ? 40.334 -19.117 52.700 1.00 197.65 239 ASP A CA 1
ATOM 3636 C C . ASP A 1 234 ? 40.501 -20.286 51.723 1.00 197.77 239 ASP A C 1
ATOM 3637 O O . ASP A 1 234 ? 40.410 -20.125 50.507 1.00 197.93 239 ASP A O 1
ATOM 3646 N N . ASP A 1 235 ? 40.751 -21.469 52.291 1.00 198.19 240 ASP A N 1
ATOM 3647 C CA . ASP A 1 235 ? 40.981 -22.732 51.601 1.00 197.02 240 ASP A CA 1
ATOM 3648 C C . ASP A 1 235 ? 39.661 -23.375 51.178 1.00 196.28 240 ASP A C 1
ATOM 3649 O O . ASP A 1 235 ? 39.653 -24.521 50.732 1.00 196.02 240 ASP A O 1
ATOM 3658 N N . LYS A 1 236 ? 38.542 -22.632 51.306 1.00 195.71 241 LYS A N 1
ATOM 3659 C CA . LYS A 1 236 ? 37.213 -23.145 50.981 1.00 193.86 241 LYS A CA 1
ATOM 3660 C C . LYS A 1 236 ? 36.910 -24.312 51.928 1.00 192.58 241 LYS A C 1
ATOM 3661 O O . LYS A 1 236 ? 37.684 -24.541 52.856 1.00 192.07 241 LYS A O 1
ATOM 3680 N N . ASP A 1 237 ? 35.802 -25.041 51.717 1.00 191.37 242 ASP A N 1
ATOM 3681 C CA . ASP A 1 237 ? 35.458 -26.177 52.578 1.00 188.46 242 ASP A CA 1
ATOM 3682 C C . ASP A 1 237 ? 35.566 -25.808 54.072 1.00 186.29 242 ASP A C 1
ATOM 3683 O O . ASP A 1 237 ? 36.246 -26.494 54.834 1.00 185.40 242 ASP A O 1
ATOM 3692 N N . LYS A 1 238 ? 34.903 -24.720 54.486 1.00 184.02 243 LYS A N 1
ATOM 3693 C CA . LYS A 1 238 ? 34.950 -24.299 55.883 1.00 179.32 243 LYS A CA 1
ATOM 3694 C C . LYS A 1 238 ? 33.578 -23.822 56.335 1.00 175.70 243 LYS A C 1
ATOM 3695 O O . LYS A 1 238 ? 32.855 -23.211 55.547 1.00 174.20 243 LYS A O 1
ATOM 3714 N N . PRO A 1 239 ? 33.176 -24.096 57.589 1.00 171.93 244 PRO A N 1
ATOM 3715 C CA . PRO A 1 239 ? 31.854 -23.643 58.047 1.00 167.36 244 PRO A CA 1
ATOM 3716 C C . PRO A 1 239 ? 31.687 -22.120 57.990 1.00 162.55 244 PRO A C 1
ATOM 3717 O O . PRO A 1 239 ? 32.663 -21.383 57.856 1.00 160.45 244 PRO A O 1
ATOM 3728 N N . GLU A 1 240 ? 30.444 -21.657 58.109 1.00 157.37 245 GLU A N 1
ATOM 3729 C CA . GLU A 1 240 ? 30.122 -20.232 58.074 1.00 150.48 245 GLU A CA 1
ATOM 3730 C C . GLU A 1 240 ? 29.635 -19.758 59.452 1.00 144.28 245 GLU A C 1
ATOM 3731 O O . GLU A 1 240 ? 29.003 -18.712 59.569 1.00 142.24 245 GLU A O 1
ATOM 3743 N N . LYS A 1 241 ? 29.946 -20.527 60.496 1.00 136.62 246 LYS A N 1
ATOM 3744 C CA . LYS A 1 241 ? 29.531 -20.209 61.848 1.00 125.04 246 LYS A CA 1
ATOM 3745 C C . LYS A 1 241 ? 30.470 -20.865 62.848 1.00 116.71 246 LYS A C 1
ATOM 3746 O O . LYS A 1 241 ? 30.900 -21.999 62.625 1.00 112.60 246 LYS A O 1
ATOM 3765 N N . SER A 1 242 ? 30.812 -20.149 63.929 1.00 107.51 247 SER A N 1
ATOM 3766 C CA . SER A 1 242 ? 31.660 -20.694 64.988 1.00 94.93 247 SER A CA 1
ATOM 3767 C C . SER A 1 242 ? 30.717 -21.119 66.077 1.00 85.72 247 SER A C 1
ATOM 3768 O O . SER A 1 242 ? 29.676 -20.496 66.214 1.00 82.17 247 SER A O 1
ATOM 3776 N N . SER A 1 243 ? 31.037 -22.137 66.864 1.00 76.70 248 SER A N 1
ATOM 3777 C CA . SER A 1 243 ? 30.058 -22.499 67.845 1.00 74.92 248 SER A CA 1
ATOM 3778 C C . SER A 1 243 ? 30.635 -23.157 69.043 1.00 70.77 248 SER A C 1
ATOM 3779 O O . SER A 1 243 ? 31.788 -23.614 69.054 1.00 67.47 248 SER A O 1
ATOM 3787 N N . PHE A 1 244 ? 29.817 -23.188 70.070 1.00 60.86 249 PHE A N 1
ATOM 3788 C CA . PHE A 1 244 ? 30.172 -23.878 71.271 1.00 53.02 249 PHE A CA 1
ATOM 3789 C C . PHE A 1 244 ? 29.011 -23.899 72.154 1.00 53.33 249 PHE A C 1
ATOM 3790 O O . PHE A 1 244 ? 28.017 -23.172 71.962 1.00 54.66 249 PHE A O 1
ATOM 3807 N N . ASP A 1 245 ? 29.105 -24.759 73.111 1.00 53.48 250 ASP A N 1
ATOM 3808 C CA . ASP A 1 245 ? 28.078 -25.014 74.105 1.00 59.33 250 ASP A CA 1
ATOM 3809 C C . ASP A 1 245 ? 28.609 -24.568 75.445 1.00 57.47 250 ASP A C 1
ATOM 3810 O O . ASP A 1 245 ? 29.790 -24.817 75.780 1.00 53.13 250 ASP A O 1
ATOM 3819 N N . ILE A 1 246 ? 27.724 -23.936 76.208 1.00 53.27 251 ILE A N 1
ATOM 3820 C CA . ILE A 1 246 ? 27.976 -23.420 77.534 1.00 54.02 251 ILE A CA 1
ATOM 3821 C C . ILE A 1 246 ? 27.088 -24.211 78.426 1.00 53.44 251 ILE A C 1
ATOM 3822 O O . ILE A 1 246 ? 25.889 -24.185 78.176 1.00 57.86 251 ILE A O 1
ATOM 3838 N N . VAL A 1 247 ? 27.607 -24.839 79.493 1.00 53.80 252 VAL A N 1
ATOM 3839 C CA . VAL A 1 247 ? 26.805 -25.640 80.385 1.00 58.22 252 VAL A CA 1
ATOM 3840 C C . VAL A 1 247 ? 26.892 -25.138 81.810 1.00 61.28 252 VAL A C 1
ATOM 3841 O O . VAL A 1 247 ? 27.989 -25.018 82.349 1.00 61.34 252 VAL A O 1
ATOM 3854 N N . LEU A 1 248 ? 25.745 -24.875 82.444 1.00 61.20 253 LEU A N 1
ATOM 3855 C CA . LEU A 1 248 ? 25.732 -24.407 83.821 1.00 63.49 253 LEU A CA 1
ATOM 3856 C C . LEU A 1 248 ? 25.160 -25.523 84.675 1.00 67.37 253 LEU A C 1
ATOM 3857 O O . LEU A 1 248 ? 24.105 -26.029 84.344 1.00 67.43 253 LEU A O 1
ATOM 3873 N N . SER A 1 249 ? 25.826 -25.885 85.785 1.00 72.45 254 SER A N 1
ATOM 3874 C CA . SER A 1 249 ? 25.354 -26.962 86.650 1.00 84.10 254 SER A CA 1
ATOM 3875 C C . SER A 1 249 ? 25.572 -26.683 88.128 1.00 93.14 254 SER A C 1
ATOM 3876 O O . SER A 1 249 ? 26.473 -25.929 88.527 1.00 95.58 254 SER A O 1
ATOM 3884 N N . LYS A 1 250 ? 24.740 -27.325 88.937 1.00 101.24 255 LYS A N 1
ATOM 3885 C CA . LYS A 1 250 ? 24.778 -27.231 90.396 1.00 113.50 255 LYS A CA 1
ATOM 3886 C C . LYS A 1 250 ? 24.128 -28.481 91.005 1.00 119.57 255 LYS A C 1
ATOM 3887 O O . LYS A 1 250 ? 23.255 -29.070 90.371 1.00 122.29 255 LYS A O 1
ATOM 3906 N N . ALA A 1 251 ? 24.544 -28.891 92.218 1.00 123.87 256 ALA A N 1
ATOM 3907 C CA . ALA A 1 251 ? 23.971 -30.069 92.868 1.00 128.41 256 ALA A CA 1
ATOM 3908 C C . ALA A 1 251 ? 22.485 -29.881 93.115 1.00 131.67 256 ALA A C 1
ATOM 3909 O O . ALA A 1 251 ? 22.056 -28.774 93.442 1.00 133.37 256 ALA A O 1
ATOM 3916 N N . ASN A 1 252 ? 21.698 -30.958 92.960 1.00 134.56 257 ASN A N 1
ATOM 3917 C CA . ASN A 1 252 ? 20.245 -30.915 93.164 1.00 137.85 257 ASN A CA 1
ATOM 3918 C C . ASN A 1 252 ? 19.569 -29.991 92.159 1.00 138.96 257 ASN A C 1
ATOM 3919 O O . ASN A 1 252 ? 18.354 -29.809 92.229 1.00 139.72 257 ASN A O 1
ATOM 3930 N N . GLU A 1 253 ? 20.334 -29.394 91.235 1.00 138.37 258 GLU A N 1
ATOM 3931 C CA . GLU A 1 253 ? 19.725 -28.493 90.269 1.00 135.80 258 GLU A CA 1
ATOM 3932 C C . GLU A 1 253 ? 19.814 -29.056 88.866 1.00 132.37 258 GLU A C 1
ATOM 3933 O O . GLU A 1 253 ? 20.751 -29.783 88.533 1.00 130.24 258 GLU A O 1
ATOM 3945 N N . LYS A 1 254 ? 18.831 -28.709 88.049 1.00 127.86 259 LYS A N 1
ATOM 3946 C CA . LYS A 1 254 ? 18.743 -29.155 86.668 1.00 120.67 259 LYS A CA 1
ATOM 3947 C C . LYS A 1 254 ? 19.751 -28.346 85.853 1.00 114.64 259 LYS A C 1
ATOM 3948 O O . LYS A 1 254 ? 19.674 -27.122 85.857 1.00 111.85 259 LYS A O 1
ATOM 3967 N N . PRO A 1 255 ? 20.713 -28.960 85.157 1.00 106.60 260 PRO A N 1
ATOM 3968 C CA . PRO A 1 255 ? 21.654 -28.137 84.404 1.00 99.62 260 PRO A CA 1
ATOM 3969 C C . PRO A 1 255 ? 20.973 -27.362 83.298 1.00 89.09 260 PRO A C 1
ATOM 3970 O O . PRO A 1 255 ? 19.755 -27.494 83.065 1.00 84.80 260 PRO A O 1
ATOM 3981 N N . GLU A 1 256 ? 21.775 -26.558 82.604 1.00 78.58 261 GLU A N 1
ATOM 3982 C CA . GLU A 1 256 ? 21.267 -25.770 81.507 1.00 62.14 261 GLU A CA 1
ATOM 3983 C C . GLU A 1 256 ? 22.335 -25.735 80.492 1.00 55.87 261 GLU A C 1
ATOM 3984 O O . GLU A 1 256 ? 23.486 -25.529 80.824 1.00 57.75 261 GLU A O 1
ATOM 3996 N N . THR A 1 257 ? 21.994 -25.921 79.245 1.00 55.07 262 THR A N 1
ATOM 3997 C CA . THR A 1 257 ? 22.988 -25.883 78.201 1.00 54.65 262 THR A CA 1
ATOM 3998 C C . THR A 1 257 ? 22.613 -24.830 77.176 1.00 58.74 262 THR A C 1
ATOM 3999 O O . THR A 1 257 ? 21.496 -24.873 76.663 1.00 63.47 262 THR A O 1
ATOM 4010 N N . ILE A 1 258 ? 23.533 -23.874 76.852 1.00 59.76 263 ILE A N 1
ATOM 4011 C CA . ILE A 1 258 ? 23.260 -22.826 75.864 1.00 59.37 263 ILE A CA 1
ATOM 4012 C C . ILE A 1 258 ? 24.221 -22.911 74.687 1.00 61.57 263 ILE A C 1
ATOM 4013 O O . ILE A 1 258 ? 25.412 -22.706 74.864 1.00 65.03 263 ILE A O 1
ATOM 4029 N N . SER A 1 259 ? 23.703 -23.131 73.495 1.00 63.62 264 SER A N 1
ATOM 4030 C CA . SER A 1 259 ? 24.467 -23.289 72.250 1.00 62.36 264 SER A CA 1
ATOM 4031 C C . SER A 1 259 ? 24.532 -21.960 71.537 1.00 58.48 264 SER A C 1
ATOM 4032 O O . SER A 1 259 ? 23.468 -21.386 71.194 1.00 54.60 264 SER A O 1
ATOM 4040 N N . VAL A 1 260 ? 25.748 -21.479 71.253 1.00 54.35 265 VAL A N 1
ATOM 4041 C CA . VAL A 1 260 ? 25.828 -20.199 70.572 1.00 53.78 265 VAL A CA 1
ATOM 4042 C C . VAL A 1 260 ? 26.672 -20.296 69.323 1.00 53.73 265 VAL A C 1
ATOM 4043 O O . VAL A 1 260 ? 27.574 -21.115 69.223 1.00 55.48 265 VAL A O 1
ATOM 4056 N N . SER A 1 261 ? 26.382 -19.445 68.375 1.00 53.94 266 SER A N 1
ATOM 4057 C CA . SER A 1 261 ? 27.084 -19.482 67.127 1.00 59.57 266 SER A CA 1
ATOM 4058 C C . SER A 1 261 ? 26.905 -18.168 66.484 1.00 59.18 266 SER A C 1
ATOM 4059 O O . SER A 1 261 ? 26.025 -17.435 66.889 1.00 59.90 266 SER A O 1
ATOM 4067 N N . SER A 1 262 ? 27.710 -17.867 65.475 1.00 61.20 267 SER A N 1
ATOM 4068 C CA . SER A 1 262 ? 27.573 -16.617 64.732 1.00 61.87 267 SER A CA 1
ATOM 4069 C C . SER A 1 262 ? 28.368 -16.644 63.440 1.00 65.02 267 SER A C 1
ATOM 4070 O O . SER A 1 262 ? 29.263 -17.434 63.310 1.00 69.35 267 SER A O 1
ATOM 4078 N N . LYS A 1 263 ? 28.048 -15.757 62.495 1.00 74.64 268 LYS A N 1
ATOM 4079 C CA . LYS A 1 263 ? 28.835 -15.666 61.277 1.00 85.58 268 LYS A CA 1
ATOM 4080 C C . LYS A 1 263 ? 30.128 -14.897 61.615 1.00 88.82 268 LYS A C 1
ATOM 4081 O O . LYS A 1 263 ? 31.019 -14.816 60.782 1.00 89.82 268 LYS A O 1
ATOM 4100 N N . ASN A 1 264 ? 30.215 -14.340 62.851 1.00 90.81 269 ASN A N 1
ATOM 4101 C CA . ASN A 1 264 ? 31.349 -13.551 63.347 1.00 88.64 269 ASN A CA 1
ATOM 4102 C C . ASN A 1 264 ? 32.310 -14.400 64.181 1.00 90.20 269 ASN A C 1
ATOM 4103 O O . ASN A 1 264 ? 32.181 -14.482 65.404 1.00 90.72 269 ASN A O 1
ATOM 4114 N N . HIS A 1 265 ? 33.293 -15.011 63.526 1.00 88.89 270 HIS A N 1
ATOM 4115 C CA . HIS A 1 265 ? 34.246 -15.874 64.221 1.00 90.75 270 HIS A CA 1
ATOM 4116 C C . HIS A 1 265 ? 35.044 -15.149 65.307 1.00 87.53 270 HIS A C 1
ATOM 4117 O O . HIS A 1 265 ? 35.341 -15.742 66.337 1.00 84.09 270 HIS A O 1
ATOM 4132 N N . LYS A 1 266 ? 35.394 -13.892 65.102 1.00 85.77 271 LYS A N 1
ATOM 4133 C CA . LYS A 1 266 ? 36.130 -13.206 66.171 1.00 83.55 271 LYS A CA 1
ATOM 4134 C C . LYS A 1 266 ? 35.210 -13.024 67.394 1.00 73.36 271 LYS A C 1
ATOM 4135 O O . LYS A 1 266 ? 35.614 -13.382 68.489 1.00 68.91 271 LYS A O 1
ATOM 4154 N N . LEU A 1 267 ? 33.990 -12.511 67.204 1.00 67.66 272 LEU A N 1
ATOM 4155 C CA . LEU A 1 267 ? 33.002 -12.387 68.293 1.00 65.89 272 LEU A CA 1
ATOM 4156 C C . LEU A 1 267 ? 33.018 -13.650 69.166 1.00 63.81 272 LEU A C 1
ATOM 4157 O O . LEU A 1 267 ? 33.176 -13.555 70.403 1.00 58.12 272 LEU A O 1
ATOM 4173 N N . VAL A 1 268 ? 32.901 -14.853 68.498 1.00 58.41 273 VAL A N 1
ATOM 4174 C CA . VAL A 1 268 ? 32.831 -16.115 69.221 1.00 55.71 273 VAL A CA 1
ATOM 4175 C C . VAL A 1 268 ? 34.091 -16.447 69.936 1.00 55.11 273 VAL A C 1
ATOM 4176 O O . VAL A 1 268 ? 34.031 -16.948 71.089 1.00 53.83 273 VAL A O 1
ATOM 4189 N N . ARG A 1 269 ? 35.234 -16.242 69.272 1.00 54.01 274 ARG A N 1
ATOM 4190 C CA . ARG A 1 269 ? 36.497 -16.556 69.939 1.00 57.85 274 ARG A CA 1
ATOM 4191 C C . ARG A 1 269 ? 36.599 -15.611 71.179 1.00 50.56 274 ARG A C 1
ATOM 4192 O O . ARG A 1 269 ? 36.936 -16.029 72.275 1.00 46.07 274 ARG A O 1
ATOM 4213 N N . ASP A 1 270 ? 36.286 -14.338 70.958 1.00 45.22 275 ASP A N 1
ATOM 4214 C CA . ASP A 1 270 ? 36.373 -13.305 72.006 1.00 49.48 275 ASP A CA 1
ATOM 4215 C C . ASP A 1 270 ? 35.449 -13.618 73.179 1.00 46.86 275 ASP A C 1
ATOM 4216 O O . ASP A 1 270 ? 35.888 -13.680 74.366 1.00 43.02 275 ASP A O 1
ATOM 4225 N N . LEU A 1 271 ? 34.184 -13.949 72.833 1.00 43.89 276 LEU A N 1
ATOM 4226 C CA . LEU A 1 271 ? 33.210 -14.324 73.845 1.00 41.60 276 LEU A CA 1
ATOM 4227 C C . LEU A 1 271 ? 33.669 -15.533 74.575 1.00 42.54 276 LEU A C 1
ATOM 4228 O O . LEU A 1 271 ? 33.511 -15.654 75.811 1.00 44.88 276 LEU A O 1
ATOM 4244 N N . HIS A 1 272 ? 34.232 -16.503 73.838 1.00 49.92 277 HIS A N 1
ATOM 4245 C CA . HIS A 1 272 ? 34.692 -17.748 74.542 1.00 48.09 277 HIS A CA 1
ATOM 4246 C C . HIS A 1 272 ? 35.836 -17.363 75.479 1.00 44.63 277 HIS A C 1
ATOM 4247 O O . HIS A 1 272 ? 35.916 -17.850 76.604 1.00 45.73 277 HIS A O 1
ATOM 4262 N N . LYS A 1 273 ? 36.758 -16.491 75.027 1.00 47.36 278 LYS A N 1
ATOM 4263 C CA . LYS A 1 273 ? 37.815 -15.939 75.976 1.00 48.60 278 LYS A CA 1
ATOM 4264 C C . LYS A 1 273 ? 37.190 -15.346 77.287 1.00 50.00 278 LYS A C 1
ATOM 4265 O O . LYS A 1 273 ? 37.614 -15.684 78.442 1.00 45.36 278 LYS A O 1
ATOM 4284 N N . VAL A 1 274 ? 36.098 -14.477 77.130 1.00 44.29 279 VAL A N 1
ATOM 4285 C CA . VAL A 1 274 ? 35.494 -13.890 78.372 1.00 43.00 279 VAL A CA 1
ATOM 4286 C C . VAL A 1 274 ? 34.883 -14.896 79.213 1.00 45.92 279 VAL A C 1
ATOM 4287 O O . VAL A 1 274 ? 34.986 -14.878 80.493 1.00 43.04 279 VAL A O 1
ATOM 4300 N N . LEU A 1 275 ? 34.239 -15.921 78.526 1.00 48.02 280 LEU A N 1
ATOM 4301 C CA . LEU A 1 275 ? 33.626 -16.953 79.407 1.00 43.57 280 LEU A CA 1
ATOM 4302 C C . LEU A 1 275 ? 34.682 -17.806 80.127 1.00 47.75 280 LEU A C 1
ATOM 4303 O O . LEU A 1 275 ? 34.410 -18.304 81.242 1.00 48.84 280 LEU A O 1
ATOM 4319 N N . THR A 1 276 ? 35.873 -17.956 79.529 1.00 49.74 281 THR A N 1
ATOM 4320 C CA . THR A 1 276 ? 36.945 -18.767 80.219 1.00 52.23 281 THR A CA 1
ATOM 4321 C C . THR A 1 276 ? 37.264 -17.978 81.423 1.00 52.50 281 THR A C 1
ATOM 4322 O O . THR A 1 276 ? 37.355 -18.525 82.544 1.00 51.30 281 THR A O 1
ATOM 4333 N N . ASP A 1 277 ? 37.422 -16.629 81.217 1.00 50.68 282 ASP A N 1
ATOM 4334 C CA . ASP A 1 277 ? 37.635 -15.790 82.398 1.00 51.59 282 ASP A CA 1
ATOM 4335 C C . ASP A 1 277 ? 36.542 -15.979 83.429 1.00 50.85 282 ASP A C 1
ATOM 4336 O O . ASP A 1 277 ? 36.857 -16.167 84.617 1.00 49.59 282 ASP A O 1
ATOM 4345 N N . VAL A 1 278 ? 35.232 -15.928 83.014 1.00 53.72 283 VAL A N 1
ATOM 4346 C CA . VAL A 1 278 ? 34.147 -16.144 83.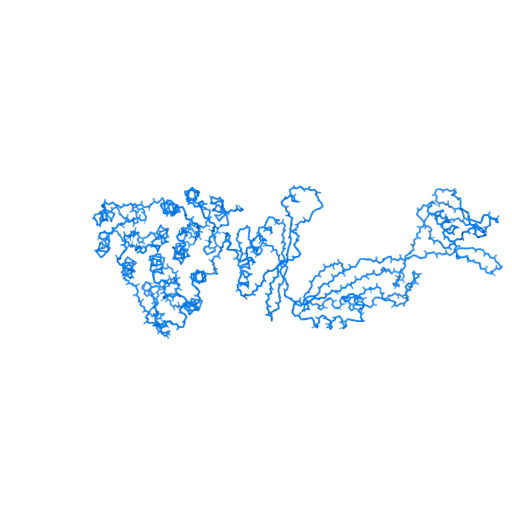994 1.00 54.44 283 VAL A CA 1
ATOM 4347 C C . VAL A 1 278 ? 34.276 -17.555 84.631 1.00 58.04 283 VAL A C 1
ATOM 4348 O O . VAL A 1 278 ? 34.094 -17.722 85.845 1.00 57.63 283 VAL A O 1
ATOM 4361 N N . LYS A 1 279 ? 34.568 -18.584 83.832 1.00 59.43 284 LYS A N 1
ATOM 4362 C CA . LYS A 1 279 ? 34.638 -19.904 84.490 1.00 63.55 284 LYS A CA 1
ATOM 4363 C C . LYS A 1 279 ? 35.859 -19.974 85.420 1.00 66.15 284 LYS A C 1
ATOM 4364 O O . LYS A 1 279 ? 35.756 -20.540 86.525 1.00 66.61 284 LYS A O 1
ATOM 4383 N N . ASP A 1 280 ? 37.010 -19.385 84.994 1.00 65.82 285 ASP A N 1
ATOM 4384 C CA . ASP A 1 280 ? 38.201 -19.445 85.839 1.00 71.94 285 ASP A CA 1
ATOM 4385 C C . ASP A 1 280 ? 38.030 -18.513 87.036 1.00 75.31 285 ASP A C 1
ATOM 4386 O O . ASP A 1 280 ? 38.797 -18.572 87.998 1.00 73.92 285 ASP A O 1
ATOM 4395 N N . GLY A 1 281 ? 36.994 -17.652 86.998 1.00 75.70 286 GLY A N 1
ATOM 4396 C CA . GLY A 1 281 ? 36.814 -16.716 88.092 1.00 79.15 286 GLY A CA 1
ATOM 4397 C C . GLY A 1 281 ? 37.797 -15.565 87.968 1.00 79.52 286 GLY A C 1
ATOM 4398 O O . GLY A 1 281 ? 38.028 -14.846 88.918 1.00 78.28 286 GLY A O 1
ATOM 4402 N N . LYS A 1 282 ? 38.399 -15.401 86.779 1.00 79.06 287 LYS A N 1
ATOM 4403 C CA . LYS A 1 282 ? 39.327 -14.312 86.512 1.00 77.18 287 LYS A CA 1
ATOM 4404 C C . LYS A 1 282 ? 38.606 -13.033 85.982 1.00 74.62 287 LYS A C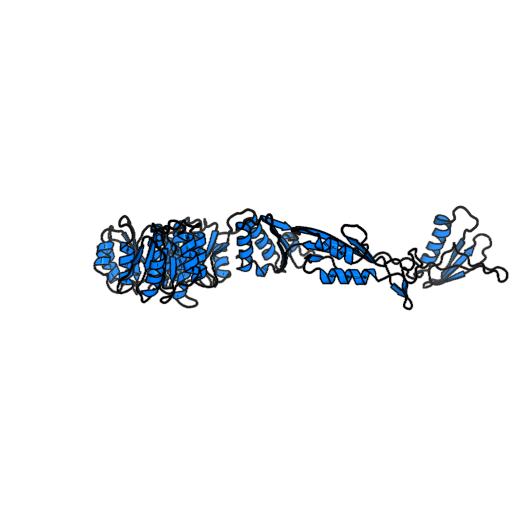 1
ATOM 4405 O O . LYS A 1 282 ? 37.953 -13.054 84.933 1.00 69.81 287 LYS A O 1
ATOM 4424 N N . GLU A 1 283 ? 38.767 -11.932 86.748 1.00 69.21 288 GLU A N 1
ATOM 4425 C CA . GLU A 1 283 ? 38.266 -10.578 86.532 1.00 59.89 288 GLU A CA 1
ATOM 4426 C C . GLU A 1 283 ? 38.259 -10.283 85.069 1.00 49.73 288 GLU A C 1
ATOM 4427 O O . GLU A 1 283 ? 39.267 -10.511 84.418 1.00 45.68 288 GLU A O 1
ATOM 4439 N N . LEU A 1 284 ? 37.137 -9.776 84.501 1.00 46.87 289 LEU A N 1
ATOM 4440 C CA . LEU A 1 284 ? 37.139 -9.528 83.054 1.00 37.17 289 LEU A CA 1
ATOM 4441 C C . LEU A 1 284 ? 37.901 -8.273 82.708 1.00 38.14 289 LEU A C 1
ATOM 4442 O O . LEU A 1 284 ? 38.097 -7.422 83.574 1.00 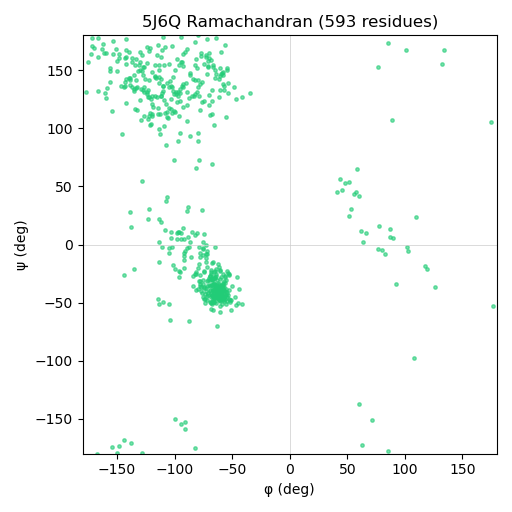37.63 289 LEU A O 1
ATOM 4458 N N . LYS A 1 285 ? 38.280 -8.138 81.409 1.00 36.26 290 LYS A N 1
ATOM 4459 C CA . LYS A 1 285 ? 38.926 -6.977 80.916 1.00 36.75 290 LYS A CA 1
ATOM 4460 C C . LYS A 1 285 ? 37.853 -5.777 80.752 1.00 43.97 290 LYS A C 1
ATOM 4461 O O . LYS A 1 285 ? 38.192 -4.601 80.936 1.00 41.76 290 LYS A O 1
ATOM 4480 N N . VAL A 1 286 ? 36.605 -6.096 80.403 1.00 40.99 291 VAL A N 1
ATOM 4481 C CA . VAL A 1 286 ? 35.542 -5.077 80.219 1.00 36.92 291 VAL A CA 1
ATOM 4482 C C . VAL A 1 286 ? 34.334 -5.587 80.920 1.00 35.13 291 VAL A C 1
ATOM 4483 O O . VAL A 1 286 ? 33.852 -6.706 80.653 1.00 36.15 291 VAL A O 1
ATOM 4496 N N . GLU A 1 287 ? 33.937 -4.845 81.925 1.00 35.93 292 GLU A N 1
ATOM 4497 C CA . GLU A 1 287 ? 32.755 -5.179 82.765 1.00 40.16 292 GLU A CA 1
ATOM 4498 C C . GLU A 1 287 ? 31.744 -3.965 82.693 1.00 34.64 292 GLU A C 1
ATOM 4499 O O . GLU A 1 287 ? 32.209 -2.814 82.640 1.00 31.27 292 GLU A O 1
ATOM 4511 N N . VAL A 1 288 ? 30.443 -4.246 82.640 1.00 33.42 293 VAL A N 1
ATOM 4512 C CA . VAL A 1 288 ? 29.373 -3.255 82.666 1.00 32.53 293 VAL A CA 1
ATOM 4513 C C . VAL A 1 288 ? 28.618 -3.438 84.055 1.00 36.62 293 VAL A C 1
ATOM 4514 O O . VAL A 1 288 ? 28.227 -4.561 84.465 1.00 35.21 293 VAL A O 1
ATOM 4527 N N . LEU A 1 289 ? 28.469 -2.338 84.795 1.00 32.48 294 LEU A N 1
ATOM 4528 C CA . LEU A 1 289 ? 27.718 -2.323 86.019 1.00 24.71 294 LEU A CA 1
ATOM 4529 C C . LEU A 1 289 ? 26.417 -1.476 85.616 1.00 28.20 294 LEU A C 1
ATOM 4530 O O . LEU A 1 289 ? 26.584 -0.292 85.579 1.00 28.39 294 LEU A O 1
ATOM 4546 N N . SER A 1 290 ? 25.237 -2.068 85.354 1.00 30.96 295 SER A N 1
ATOM 4547 C CA . SER A 1 290 ? 24.104 -1.237 85.045 1.00 32.26 295 SER A CA 1
ATOM 4548 C C . SER A 1 290 ? 22.835 -1.958 85.185 1.00 34.79 295 SER A C 1
ATOM 4549 O O . SER A 1 290 ? 22.860 -3.165 85.339 1.00 35.21 295 SER A O 1
ATOM 4557 N N . GLY A 1 291 ? 21.648 -1.183 85.066 1.00 34.20 296 GLY A N 1
ATOM 4558 C CA . GLY A 1 291 ? 20.354 -1.807 85.108 1.00 39.59 296 GLY A CA 1
ATOM 4559 C C . GLY A 1 291 ? 19.511 -1.023 84.120 1.00 47.35 296 GLY A C 1
ATOM 4560 O O . GLY A 1 291 ? 20.050 -0.164 83.336 1.00 43.48 296 GLY A O 1
ATOM 4564 N N . ASP A 1 292 ? 18.203 -1.280 84.194 1.00 44.27 297 ASP A N 1
ATOM 4565 C CA . ASP A 1 292 ? 17.231 -0.661 83.291 1.00 48.25 297 ASP A CA 1
ATOM 4566 C C . ASP A 1 292 ? 16.976 0.783 83.663 1.00 49.23 297 ASP A C 1
ATOM 4567 O O . ASP A 1 292 ? 16.302 1.513 82.890 1.00 50.72 297 ASP A O 1
ATOM 4576 N N . SER A 1 293 ? 17.501 1.260 84.846 1.00 44.13 298 SER A N 1
ATOM 4577 C CA . SER A 1 293 ? 17.263 2.694 85.144 1.00 40.84 298 SER A CA 1
ATOM 4578 C C . SER A 1 293 ? 18.380 3.211 86.056 1.00 40.91 298 SER A C 1
ATOM 4579 O O . SER A 1 293 ? 19.243 2.401 86.457 1.00 45.14 298 SER A O 1
ATOM 4587 N N . ARG A 1 294 ? 18.411 4.494 86.358 1.00 38.05 299 ARG A N 1
ATOM 4588 C CA . ARG A 1 294 ? 19.404 5.070 87.285 1.00 41.25 299 ARG A CA 1
ATOM 4589 C C . ARG A 1 294 ? 19.299 4.418 88.667 1.00 42.57 299 ARG A C 1
ATOM 4590 O O . ARG A 1 294 ? 20.336 4.161 89.338 1.00 39.27 299 ARG A O 1
ATOM 4611 N N . PHE A 1 295 ? 18.078 4.089 89.097 1.00 41.51 300 PHE A N 1
ATOM 4612 C CA . PHE A 1 295 ? 17.878 3.322 90.385 1.00 42.68 300 PHE A CA 1
ATOM 4613 C C . PHE A 1 295 ? 18.538 1.928 90.347 1.00 41.15 300 PHE A C 1
ATOM 4614 O O . PHE A 1 295 ? 19.230 1.580 91.302 1.00 40.12 300 PHE A O 1
ATOM 4631 N N . THR A 1 296 ? 18.341 1.118 89.237 1.00 43.13 301 THR A N 1
ATOM 4632 C CA . THR A 1 296 ? 18.938 -0.248 89.260 1.00 40.91 301 THR A CA 1
ATOM 4633 C C . THR A 1 296 ? 20.470 -0.196 88.959 1.00 42.76 301 THR A C 1
ATOM 4634 O O . THR A 1 296 ? 21.247 -1.025 89.507 1.00 40.32 301 THR A O 1
ATOM 4645 N N . THR A 1 297 ? 20.912 0.788 88.138 1.00 40.54 302 THR A N 1
ATOM 4646 C CA . THR A 1 297 ? 22.378 0.994 88.007 1.00 37.78 302 THR A CA 1
ATOM 4647 C C . THR A 1 297 ? 22.932 1.331 89.380 1.00 33.07 302 THR A C 1
ATOM 4648 O O . THR A 1 297 ? 23.951 0.730 89.774 1.00 34.32 302 THR A O 1
ATOM 4659 N N . ALA A 1 298 ? 22.288 2.228 90.147 1.00 34.37 303 ALA A N 1
ATOM 4660 C CA . ALA A 1 298 ? 22.798 2.614 91.517 1.00 37.50 303 ALA A CA 1
ATOM 4661 C C . ALA A 1 298 ? 22.917 1.366 92.458 1.00 39.16 303 ALA A C 1
ATOM 4662 O O . ALA A 1 298 ? 23.929 1.211 93.181 1.00 35.38 303 ALA A O 1
ATOM 4669 N N . VAL A 1 299 ? 21.932 0.441 92.381 1.00 39.77 304 VAL A N 1
ATOM 4670 C CA . VAL A 1 299 ? 22.054 -0.832 93.121 1.00 41.89 304 VAL A CA 1
ATOM 4671 C C . VAL A 1 299 ? 23.247 -1.659 92.631 1.00 44.89 304 VAL A C 1
ATOM 4672 O O . VAL A 1 299 ? 23.992 -2.250 93.449 1.00 43.29 304 VAL A O 1
ATOM 4685 N N . GLU A 1 300 ? 23.448 -1.756 91.281 1.00 45.58 305 GLU A N 1
ATOM 4686 C CA . GLU A 1 300 ? 24.601 -2.536 90.785 1.00 44.06 305 GLU A CA 1
ATOM 4687 C C . GLU A 1 300 ? 25.935 -1.941 91.231 1.00 41.58 305 GLU A C 1
ATOM 4688 O O . GLU A 1 300 ? 26.867 -2.734 91.477 1.00 39.45 305 GLU A O 1
ATOM 4700 N N . VAL A 1 301 ? 26.064 -0.600 91.342 1.00 35.03 306 VAL A N 1
ATOM 4701 C CA . VAL A 1 301 ? 27.305 -0.040 91.909 1.00 36.71 306 VAL A CA 1
ATOM 4702 C C . VAL A 1 301 ? 27.383 -0.495 93.393 1.00 41.21 306 VAL A C 1
ATOM 4703 O O . VAL A 1 301 ? 28.447 -0.941 93.846 1.00 36.48 306 VAL A O 1
ATOM 4716 N N . SER A 1 302 ? 26.271 -0.398 94.117 1.00 40.11 307 SER A N 1
ATOM 4717 C CA . SER A 1 302 ? 26.261 -0.798 95.532 1.00 44.88 307 SER A CA 1
ATOM 4718 C C . SER A 1 302 ? 26.663 -2.282 95.665 1.00 44.89 307 SER A C 1
ATOM 4719 O O . SER A 1 302 ? 27.500 -2.617 96.518 1.00 42.54 307 SER A O 1
ATOM 4727 N N . LYS A 1 303 ? 26.126 -3.166 94.807 1.00 44.87 308 LYS A N 1
ATOM 4728 C CA . LYS A 1 303 ? 26.589 -4.555 94.911 1.00 44.29 308 LYS A CA 1
ATOM 4729 C C . LYS A 1 303 ? 28.086 -4.708 94.660 1.00 46.60 308 LYS A C 1
ATOM 4730 O O . LYS A 1 303 ? 28.712 -5.588 95.252 1.00 43.97 308 LYS A O 1
ATOM 4749 N N . GLU A 1 304 ? 28.680 -3.823 93.833 1.00 40.97 309 GLU A N 1
ATOM 4750 C CA . GLU A 1 304 ? 30.077 -3.946 93.582 1.00 41.26 309 GLU A CA 1
ATOM 4751 C C . GLU A 1 304 ? 30.844 -3.477 94.779 1.00 43.16 309 GLU A C 1
ATOM 4752 O O . GLU A 1 304 ? 31.861 -4.074 95.126 1.00 43.25 309 GLU A O 1
ATOM 4764 N N . ARG A 1 305 ? 30.358 -2.425 95.436 1.00 42.42 310 ARG A N 1
ATOM 4765 C CA . ARG A 1 305 ? 31.052 -1.884 96.585 1.00 47.08 310 ARG A CA 1
ATOM 4766 C C . ARG A 1 305 ? 30.858 -2.704 97.870 1.00 49.73 310 ARG A C 1
ATOM 4767 O O . ARG A 1 305 ? 31.801 -2.781 98.658 1.00 49.62 310 ARG A O 1
ATOM 4788 N N . PHE A 1 306 ? 29.671 -3.292 98.109 1.00 48.86 311 PHE A N 1
ATOM 4789 C CA . PHE A 1 306 ? 29.502 -3.980 99.394 1.00 50.56 311 PHE A CA 1
ATOM 4790 C C . PHE A 1 306 ? 28.883 -5.371 99.381 1.00 49.60 311 PHE A C 1
ATOM 4791 O O . PHE A 1 306 ? 27.872 -5.624 98.731 1.00 47.86 311 PHE A O 1
ATOM 4808 N N . LYS A 1 307 ? 29.525 -6.259 100.142 1.00 52.30 312 LYS A N 1
ATOM 4809 C CA . LYS A 1 307 ? 29.025 -7.592 100.394 1.00 55.14 312 LYS A CA 1
ATOM 4810 C C . LYS A 1 307 ? 27.843 -7.383 101.360 1.00 54.01 312 LYS A C 1
ATOM 4811 O O . LYS A 1 307 ? 27.733 -6.316 101.943 1.00 54.95 312 LYS A O 1
ATOM 4830 N N . ASP A 1 308 ? 26.937 -8.356 101.503 1.00 58.60 313 ASP A N 1
ATOM 4831 C CA . ASP A 1 308 ? 25.758 -8.193 102.411 1.00 60.07 313 ASP A CA 1
ATOM 4832 C C . ASP A 1 308 ? 26.135 -7.683 103.750 1.00 56.52 313 ASP A C 1
ATOM 4833 O O . ASP A 1 308 ? 27.125 -8.144 104.299 1.00 55.68 313 ASP A O 1
ATOM 4842 N N . GLY A 1 309 ? 25.371 -6.703 104.259 1.00 51.69 314 GLY A N 1
ATOM 4843 C CA . GLY A 1 309 ? 25.630 -6.133 105.570 1.00 52.70 314 GLY A CA 1
ATOM 4844 C C . GLY A 1 309 ? 26.952 -5.433 105.824 1.00 57.30 314 GLY A C 1
ATOM 4845 O O . GLY A 1 309 ? 27.286 -5.093 106.965 1.00 56.00 314 GLY A O 1
ATOM 4849 N N . GLU A 1 310 ? 27.710 -5.167 104.784 1.00 58.95 315 GLU A N 1
ATOM 4850 C CA . GLU A 1 310 ? 29.026 -4.545 104.960 1.00 56.52 315 GLU A CA 1
ATOM 4851 C C . GLU A 1 310 ? 28.984 -3.001 104.885 1.00 56.64 315 GLU A C 1
ATOM 4852 O O . GLU A 1 310 ? 29.983 -2.356 105.163 1.00 56.28 315 GLU A O 1
ATOM 4864 N N . ALA A 1 311 ? 27.837 -2.372 104.525 1.00 55.02 316 ALA A N 1
ATOM 4865 C CA . ALA A 1 311 ? 27.831 -0.900 104.513 1.00 52.79 316 ALA A CA 1
ATOM 4866 C C . ALA A 1 311 ? 27.589 -0.329 105.955 1.00 53.57 316 ALA A C 1
ATOM 4867 O O . ALA A 1 311 ? 26.712 -0.827 106.695 1.00 51.77 316 ALA A O 1
ATOM 4874 N N . GLU A 1 312 ? 28.285 0.775 106.285 1.00 50.42 317 GLU A N 1
ATOM 4875 C CA . GLU A 1 312 ? 28.139 1.354 107.572 1.00 54.39 317 GLU A CA 1
ATOM 4876 C C . GLU A 1 312 ? 27.097 2.391 107.570 1.00 55.47 317 GLU A C 1
ATOM 4877 O O . GLU A 1 312 ? 26.649 2.833 108.637 1.00 56.12 317 GLU A O 1
ATOM 4889 N N . ALA A 1 313 ? 26.635 2.756 106.381 1.00 54.28 318 ALA A N 1
ATOM 4890 C CA . ALA A 1 313 ? 25.634 3.813 106.286 1.00 47.30 318 ALA A CA 1
ATOM 4891 C C . ALA A 1 313 ? 25.006 3.857 104.905 1.00 46.31 318 ALA A C 1
ATOM 4892 O O . ALA A 1 313 ? 25.361 3.057 104.031 1.00 45.58 318 ALA A O 1
ATOM 4899 N N . ILE A 1 314 ? 24.029 4.773 104.723 1.00 44.70 319 ILE A N 1
ATOM 4900 C CA . ILE A 1 314 ? 23.334 4.964 103.443 1.00 50.73 319 ILE A CA 1
ATOM 4901 C C . ILE A 1 314 ? 23.416 6.512 103.157 1.00 54.40 319 ILE A C 1
ATOM 4902 O O . ILE A 1 314 ? 23.260 7.300 104.099 1.00 50.27 319 ILE A O 1
ATOM 4918 N N . ILE A 1 315 ? 23.778 6.904 101.907 1.00 49.29 320 ILE A N 1
ATOM 4919 C CA . ILE A 1 315 ? 23.698 8.260 101.488 1.00 47.22 320 ILE A CA 1
ATOM 4920 C C . ILE A 1 315 ? 22.546 8.178 100.521 1.00 46.99 320 ILE A C 1
ATOM 4921 O O . ILE A 1 315 ? 22.607 7.393 99.562 1.00 50.01 320 ILE A O 1
ATOM 4937 N N . LEU A 1 316 ? 21.515 8.979 100.725 1.00 47.14 321 LEU A N 1
ATOM 4938 C CA . LEU A 1 316 ? 20.328 8.974 99.863 1.00 46.85 321 LEU A CA 1
ATOM 4939 C C . LEU A 1 316 ? 20.148 10.387 99.224 1.00 48.58 321 LEU A C 1
ATOM 4940 O O . LEU A 1 316 ? 20.070 11.373 99.945 1.00 49.33 321 LEU A O 1
ATOM 4956 N N . VAL A 1 317 ? 20.153 10.501 97.859 1.00 49.38 322 VAL A N 1
ATOM 4957 C CA . VAL A 1 317 ? 20.033 11.848 97.277 1.00 47.84 322 VAL A CA 1
ATOM 4958 C C . VAL A 1 317 ? 18.805 11.852 96.387 1.00 47.74 322 VAL A C 1
ATOM 4959 O O . VAL A 1 317 ? 18.233 10.781 96.173 1.00 47.17 322 VAL A O 1
ATOM 4972 N N . GLY A 1 318 ? 18.322 13.015 95.898 1.00 49.13 323 GLY A N 1
ATOM 4973 C CA . GLY A 1 318 ? 17.187 12.996 94.975 1.00 49.52 323 GLY A CA 1
ATOM 4974 C C . GLY A 1 318 ? 17.680 12.453 93.619 1.00 48.55 323 GLY A C 1
ATOM 4975 O O . GLY A 1 318 ? 18.849 12.681 93.243 1.00 48.59 323 GLY A O 1
ATOM 4979 N N . GLU A 1 319 ? 16.819 11.731 92.906 1.00 39.73 324 GLU A N 1
ATOM 4980 C CA . GLU A 1 319 ? 17.157 11.114 91.634 1.00 47.36 324 GLU A CA 1
ATOM 4981 C C . GLU A 1 319 ? 17.758 12.023 90.589 1.00 51.03 324 GLU A C 1
ATOM 4982 O O . GLU A 1 319 ? 18.431 11.546 89.712 1.00 54.75 324 GLU A O 1
ATOM 4994 N N . ASP A 1 320 ? 17.478 13.307 90.656 1.00 58.78 325 ASP A N 1
ATOM 4995 C CA . ASP A 1 320 ? 17.950 14.297 89.706 1.00 65.35 325 ASP A CA 1
ATOM 4996 C C . ASP A 1 320 ? 18.951 15.309 90.341 1.00 64.00 325 ASP A C 1
ATOM 4997 O O . ASP A 1 320 ? 19.403 16.230 89.657 1.00 64.51 325 ASP A O 1
ATOM 5006 N N . ALA A 1 321 ? 19.271 15.135 91.605 1.00 59.07 326 ALA A N 1
ATOM 5007 C CA . ALA A 1 321 ? 20.136 16.032 92.382 1.00 56.02 326 ALA A CA 1
ATOM 5008 C C . ALA A 1 321 ? 21.605 15.811 92.091 1.00 54.90 326 ALA A C 1
ATOM 5009 O O . ALA A 1 321 ? 22.390 15.310 92.917 1.00 51.68 326 ALA A O 1
ATOM 5016 N N . ILE A 1 322 ? 21.998 16.242 90.916 1.00 54.09 327 ILE A N 1
ATOM 5017 C CA . ILE A 1 322 ? 23.367 16.051 90.466 1.00 53.71 327 ILE A CA 1
ATOM 5018 C C . ILE A 1 322 ? 24.343 16.761 91.364 1.00 55.82 327 ILE A C 1
ATOM 5019 O O . ILE A 1 322 ? 25.358 16.146 91.755 1.00 53.91 327 ILE A O 1
ATOM 5035 N N . VAL A 1 323 ? 24.066 18.037 91.731 1.00 54.02 328 VAL A N 1
ATOM 5036 C CA . VAL A 1 323 ? 25.112 18.688 92.555 1.00 58.78 328 VAL A CA 1
ATOM 5037 C C . VAL A 1 323 ? 25.244 18.086 93.964 1.00 58.08 328 VAL A C 1
ATOM 5038 O O . VAL A 1 323 ? 26.375 17.915 94.434 1.00 56.56 328 VAL A O 1
ATOM 5051 N N . ASP A 1 324 ? 24.133 17.770 94.629 1.00 57.32 329 ASP A N 1
ATOM 5052 C CA . ASP A 1 324 ? 24.228 17.209 95.966 1.00 59.92 329 ASP A CA 1
ATOM 5053 C C . ASP A 1 324 ? 24.912 15.872 95.857 1.00 56.00 329 ASP A C 1
ATOM 5054 O O . ASP A 1 324 ? 25.727 15.503 96.711 1.00 53.77 329 ASP A O 1
ATOM 5063 N N . GLY A 1 325 ? 24.565 15.120 94.805 1.00 50.51 330 GLY A N 1
ATOM 5064 C CA . GLY A 1 325 ? 25.175 13.829 94.606 1.00 54.77 330 GLY A CA 1
ATOM 5065 C C . GLY A 1 325 ? 26.673 13.855 94.348 1.00 60.13 330 GLY A C 1
ATOM 5066 O O . GLY A 1 325 ? 27.411 13.128 94.995 1.00 61.22 330 GLY A O 1
ATOM 5070 N N . LEU A 1 326 ? 27.151 14.676 93.398 1.00 62.80 331 LEU A N 1
ATOM 5071 C CA . LEU A 1 326 ? 28.591 14.650 93.088 1.00 59.15 331 LEU A CA 1
ATOM 5072 C C . LEU A 1 326 ? 29.352 15.129 94.298 1.00 54.17 331 LEU A C 1
ATOM 5073 O O . LEU A 1 326 ? 30.402 14.569 94.624 1.00 47.11 331 LEU A O 1
ATOM 5089 N N . ALA A 1 327 ? 28.791 16.182 95.007 1.00 55.33 332 ALA A N 1
ATOM 5090 C CA . ALA A 1 327 ? 29.418 16.668 96.265 1.00 54.62 332 ALA A CA 1
ATOM 5091 C C . ALA A 1 327 ? 29.370 15.551 97.343 1.00 54.49 332 ALA A C 1
ATOM 5092 O O . ALA A 1 327 ? 30.222 15.527 98.237 1.00 55.23 332 ALA A O 1
ATOM 5099 N N . SER A 1 328 ? 28.397 14.597 97.259 1.00 52.41 333 SER A N 1
ATOM 5100 C CA . SER A 1 328 ? 28.338 13.525 98.269 1.00 52.19 333 SER A CA 1
ATOM 5101 C C . SER A 1 328 ? 29.382 12.412 98.147 1.00 51.45 333 SER A C 1
ATOM 5102 O O . SER A 1 328 ? 29.341 11.483 98.976 1.00 49.44 333 SER A O 1
ATOM 5110 N N . ALA A 1 329 ? 30.314 12.495 97.176 1.00 47.45 334 ALA A N 1
ATOM 5111 C CA . ALA A 1 329 ? 31.239 11.382 96.968 1.00 48.64 334 ALA A CA 1
ATOM 5112 C C . ALA A 1 329 ? 32.222 11.186 98.106 1.00 46.17 334 ALA A C 1
ATOM 5113 O O . ALA A 1 329 ? 32.382 10.017 98.469 1.00 42.84 334 ALA A O 1
ATOM 5120 N N . PRO A 1 330 ? 32.948 12.245 98.617 1.00 45.25 335 PRO A N 1
ATOM 5121 C CA . PRO A 1 330 ? 33.879 11.972 99.736 1.00 45.93 335 PRO A CA 1
ATOM 5122 C C . PRO A 1 330 ? 33.086 11.526 100.964 1.00 45.26 335 PRO A C 1
ATOM 5123 O O . PRO A 1 330 ? 33.650 10.876 101.787 1.00 49.31 335 PRO A O 1
ATOM 5134 N N . LEU A 1 331 ? 31.787 11.871 101.053 1.00 40.76 336 LEU A N 1
ATOM 5135 C CA . LEU A 1 331 ? 30.953 11.517 102.157 1.00 49.33 336 LEU A CA 1
ATOM 5136 C C . LEU A 1 331 ? 30.607 10.035 102.086 1.00 51.97 336 LEU A C 1
ATOM 5137 O O . LEU A 1 331 ? 30.781 9.343 103.115 1.00 48.58 336 LEU A O 1
ATOM 5153 N N . ALA A 1 332 ? 30.117 9.535 100.875 1.00 47.70 337 ALA A N 1
ATOM 5154 C CA . ALA A 1 332 ? 29.853 8.103 100.734 1.00 47.26 337 ALA A CA 1
ATOM 5155 C C . ALA A 1 332 ? 31.158 7.317 100.922 1.00 46.34 337 ALA A C 1
ATOM 5156 O O . ALA A 1 332 ? 31.116 6.197 101.439 1.00 47.35 337 ALA A O 1
ATOM 5163 N N . SER A 1 333 ? 32.282 7.854 100.507 1.00 45.60 338 SER A N 1
ATOM 5164 C CA . SER A 1 333 ? 33.522 7.086 100.650 1.00 51.08 338 SER A CA 1
ATOM 5165 C C . SER A 1 333 ? 33.938 7.049 102.107 1.00 59.19 338 SER A C 1
ATOM 5166 O O . SER A 1 333 ? 34.450 6.027 102.579 1.00 63.78 338 SER A O 1
ATOM 5174 N N . GLN A 1 334 ? 33.728 8.176 102.823 1.00 63.05 339 GLN A N 1
ATOM 5175 C CA . GLN A 1 334 ? 34.173 8.268 104.223 1.00 65.27 339 GLN A CA 1
ATOM 5176 C C . GLN A 1 334 ? 33.356 7.445 105.168 1.00 61.93 339 GLN A C 1
ATOM 5177 O O . GLN A 1 334 ? 33.952 6.738 105.981 1.00 59.82 339 GLN A O 1
ATOM 5191 N N . LYS A 1 335 ? 32.017 7.542 105.062 1.00 58.21 340 LYS A N 1
ATOM 5192 C CA . LYS A 1 335 ? 31.065 6.805 105.886 1.00 55.23 340 LYS A CA 1
ATOM 5193 C C . LYS A 1 335 ? 30.810 5.407 105.307 1.00 53.72 340 LYS A C 1
ATOM 5194 O O . LYS A 1 335 ? 29.895 4.717 105.765 1.00 52.46 340 LYS A O 1
ATOM 5213 N N . ASN A 1 336 ? 31.625 4.985 104.301 1.00 54.11 341 ASN A N 1
ATOM 5214 C CA . ASN A 1 336 ? 31.495 3.653 103.672 1.00 58.60 341 ASN A CA 1
ATOM 5215 C C . ASN A 1 336 ? 30.033 3.306 103.396 1.00 56.27 341 ASN A C 1
ATOM 5216 O O . ASN A 1 336 ? 29.518 2.301 103.862 1.00 54.29 341 ASN A O 1
ATOM 5227 N N . ALA A 1 337 ? 29.369 4.168 102.655 1.00 51.49 342 ALA A N 1
ATOM 5228 C CA . ALA A 1 337 ? 27.936 4.069 102.365 1.00 46.35 342 ALA A CA 1
ATOM 5229 C C . ALA A 1 337 ? 27.713 4.158 100.881 1.00 42.69 342 ALA A C 1
ATOM 5230 O O . ALA A 1 337 ? 28.510 4.834 100.228 1.00 46.28 342 ALA A O 1
ATOM 5237 N N . PRO A 1 338 ? 26.686 3.519 100.305 1.00 41.16 343 PRO A N 1
ATOM 5238 C CA . PRO A 1 338 ? 26.417 3.612 98.818 1.00 39.85 343 PRO A CA 1
ATOM 5239 C C . PRO A 1 338 ? 25.672 4.885 98.536 1.00 47.60 343 PRO A C 1
ATOM 5240 O O . PRO A 1 338 ? 24.976 5.353 99.461 1.00 48.62 343 PRO A O 1
ATOM 5251 N N . ILE A 1 339 ? 25.692 5.380 97.259 1.00 45.12 344 ILE A N 1
ATOM 5252 C CA . ILE A 1 339 ? 24.929 6.536 97.026 1.00 41.94 344 ILE A CA 1
ATOM 5253 C C . ILE A 1 339 ? 23.733 5.967 96.348 1.00 38.67 344 ILE A C 1
ATOM 5254 O O . ILE A 1 339 ? 23.808 5.391 95.275 1.00 43.90 344 ILE A O 1
ATOM 5270 N N . LEU A 1 340 ? 22.595 6.046 97.003 1.00 36.91 345 LEU A N 1
ATOM 5271 C CA . LEU A 1 340 ? 21.426 5.415 96.410 1.00 36.71 345 LEU A CA 1
ATOM 5272 C C . LEU A 1 340 ? 20.498 6.587 96.093 1.00 37.43 345 LEU A C 1
ATOM 5273 O O . LEU A 1 340 ? 20.784 7.683 96.510 1.00 38.85 345 LEU A O 1
ATOM 5289 N N . LEU A 1 341 ? 19.414 6.361 95.401 1.00 40.91 346 LEU A N 1
ATOM 5290 C CA . LEU A 1 341 ? 18.601 7.457 94.930 1.00 39.27 346 LEU A CA 1
ATOM 5291 C C . LEU A 1 341 ? 17.142 7.294 95.328 1.00 48.40 346 LEU A C 1
ATOM 5292 O O . LEU A 1 341 ? 16.634 6.173 95.284 1.00 50.76 346 LEU A O 1
ATOM 5308 N N . SER A 1 342 ? 16.444 8.432 95.601 1.00 53.57 347 SER A N 1
ATOM 5309 C CA . SER A 1 342 ? 15.041 8.368 95.938 1.00 61.95 347 SER A CA 1
ATOM 5310 C C . SER A 1 342 ? 14.211 9.289 95.062 1.00 63.01 347 SER A C 1
ATOM 5311 O O . SER A 1 342 ? 14.723 10.281 94.545 1.00 61.24 347 SER A O 1
ATOM 5319 N N . LYS A 1 343 ? 12.942 8.936 94.866 1.00 63.12 348 LYS A N 1
ATOM 5320 C CA . LYS A 1 343 ? 12.092 9.899 94.211 1.00 66.12 348 LYS A CA 1
ATOM 5321 C C . LYS A 1 343 ? 11.799 10.919 95.365 1.00 67.59 348 LYS A C 1
ATOM 5322 O O . LYS A 1 343 ? 12.066 10.634 96.537 1.00 64.67 348 LYS A O 1
ATOM 5341 N N . LYS A 1 344 ? 11.301 12.081 95.050 1.00 71.28 349 LYS A N 1
ATOM 5342 C CA . LYS A 1 344 ? 10.957 13.054 96.072 1.00 74.34 349 LYS A CA 1
ATOM 5343 C C . LYS A 1 344 ? 9.798 12.496 96.888 1.00 74.30 349 LYS A C 1
ATOM 5344 O O . LYS A 1 344 ? 9.835 12.531 98.105 1.00 71.52 349 LYS A O 1
ATOM 5363 N N . ASP A 1 345 ? 8.770 11.966 96.208 1.00 73.55 350 ASP A N 1
ATOM 5364 C CA . ASP A 1 345 ? 7.596 11.461 96.922 1.00 75.75 350 ASP A CA 1
ATOM 5365 C C . ASP A 1 345 ? 7.583 9.973 97.189 1.00 77.88 350 ASP A C 1
ATOM 5366 O O . ASP A 1 345 ? 6.535 9.471 97.578 1.00 80.65 350 ASP A O 1
ATOM 5375 N N . SER A 1 346 ? 8.707 9.245 96.979 1.00 77.55 351 SER A N 1
ATOM 5376 C CA . SER A 1 346 ? 8.718 7.814 97.306 1.00 74.86 351 SER A CA 1
ATOM 5377 C C . SER A 1 346 ? 10.101 7.173 97.205 1.00 74.25 351 SER A C 1
ATOM 5378 O O . SER A 1 346 ? 11.056 7.772 96.721 1.00 74.67 351 SER A O 1
ATOM 5386 N N . LEU A 1 347 ? 10.176 5.945 97.670 1.00 72.28 352 LEU A N 1
ATOM 5387 C CA . LEU A 1 347 ? 11.383 5.149 97.657 1.00 71.47 352 LEU A CA 1
ATOM 5388 C C . LEU A 1 347 ? 11.043 3.942 96.822 1.00 68.24 352 LEU A C 1
ATOM 5389 O O . LEU A 1 347 ? 10.208 3.139 97.248 1.00 66.73 352 LEU A O 1
ATOM 5405 N N . PRO A 1 348 ? 11.654 3.790 95.625 1.00 57.19 353 PRO A N 1
ATOM 5406 C CA . PRO A 1 348 ? 11.363 2.639 94.763 1.00 50.50 353 PRO A CA 1
ATOM 5407 C C . PRO A 1 348 ? 11.749 1.351 95.560 1.00 49.58 353 PRO A C 1
ATOM 5408 O O . PRO A 1 348 ? 12.660 1.485 96.364 1.00 48.45 353 PRO A O 1
ATOM 5419 N N . SER A 1 349 ? 11.125 0.181 95.322 1.00 49.33 354 SER A N 1
ATOM 5420 C CA . SER A 1 349 ? 11.390 -1.012 96.091 1.00 58.64 354 SER A CA 1
ATOM 5421 C C . SER A 1 349 ? 12.796 -1.537 95.905 1.00 59.78 354 SER A C 1
ATOM 5422 O O . SER A 1 349 ? 13.331 -2.150 96.827 1.00 58.02 354 SER A O 1
ATOM 5430 N N . GLU A 1 350 ? 13.388 -1.301 94.745 1.00 55.78 355 GLU A N 1
ATOM 5431 C CA . GLU A 1 350 ? 14.740 -1.754 94.433 1.00 54.08 355 GLU A CA 1
ATOM 5432 C C . GLU A 1 350 ? 15.738 -1.146 95.333 1.00 46.27 355 GLU A C 1
ATOM 5433 O O . GLU A 1 350 ? 16.663 -1.805 95.731 1.00 47.21 355 GLU A O 1
ATOM 5445 N N . ILE A 1 351 ? 15.566 0.117 95.647 1.00 47.45 356 ILE A N 1
ATOM 5446 C CA . ILE A 1 351 ? 16.461 0.887 96.517 1.00 45.49 356 ILE A CA 1
ATOM 5447 C C . ILE A 1 351 ? 16.196 0.464 98.041 1.00 50.83 356 ILE A C 1
ATOM 5448 O O . ILE A 1 351 ? 17.124 0.292 98.818 1.00 50.24 356 ILE A O 1
ATOM 5464 N N . GLU A 1 352 ? 14.932 0.304 98.424 1.00 51.12 357 GLU A N 1
ATOM 5465 C CA . GLU A 1 352 ? 14.602 -0.101 99.785 1.00 52.55 357 GLU A CA 1
ATOM 5466 C C . GLU A 1 352 ? 15.234 -1.441 100.017 1.00 53.70 357 GLU A C 1
ATOM 5467 O O . GLU A 1 352 ? 15.926 -1.647 101.031 1.00 54.25 357 GLU A O 1
ATOM 5479 N N . ALA A 1 353 ? 15.044 -2.360 99.050 1.00 52.27 358 ALA A N 1
ATOM 5480 C CA . ALA A 1 353 ? 15.626 -3.703 99.097 1.00 46.81 358 ALA A CA 1
ATOM 5481 C C . ALA A 1 353 ? 17.136 -3.646 99.192 1.00 45.82 358 ALA A C 1
ATOM 5482 O O . ALA A 1 353 ? 17.692 -4.487 99.892 1.00 43.85 358 ALA A O 1
ATOM 5489 N N . GLU A 1 354 ? 17.859 -2.624 98.516 1.00 44.26 359 GLU A N 1
ATOM 5490 C CA . GLU A 1 354 ? 19.359 -2.587 98.587 1.00 39.73 359 GLU A CA 1
ATOM 5491 C C . GLU A 1 354 ? 19.716 -2.000 99.927 1.00 38.86 359 GLU A C 1
ATOM 5492 O O . GLU A 1 354 ? 20.744 -2.374 100.503 1.00 41.85 359 GLU A O 1
ATOM 5504 N N . ILE A 1 355 ? 18.915 -1.055 100.434 1.00 42.36 360 ILE A N 1
ATOM 5505 C CA . ILE A 1 355 ? 19.181 -0.569 101.824 1.00 43.27 360 ILE A CA 1
ATOM 5506 C C . ILE A 1 355 ? 19.286 -1.782 102.848 1.00 46.00 360 ILE A C 1
ATOM 5507 O O . ILE A 1 355 ? 20.227 -1.875 103.634 1.00 46.15 360 ILE A O 1
ATOM 5523 N N . LEU A 1 356 ? 18.329 -2.692 102.788 1.00 53.45 361 LEU A N 1
ATOM 5524 C CA . LEU A 1 356 ? 18.324 -3.835 103.715 1.00 58.42 361 LEU A CA 1
ATOM 5525 C C . LEU A 1 356 ? 19.514 -4.697 103.554 1.00 54.09 361 LEU A C 1
ATOM 5526 O O . LEU A 1 356 ? 20.157 -5.097 104.512 1.00 55.58 361 LEU A O 1
ATOM 5542 N N . ARG A 1 357 ? 19.861 -4.969 102.320 1.00 55.52 362 ARG A N 1
ATOM 5543 C CA . ARG A 1 357 ? 20.961 -5.853 101.985 1.00 50.57 362 ARG A CA 1
ATOM 5544 C C . ARG A 1 357 ? 22.257 -5.348 102.479 1.00 53.59 362 ARG A C 1
ATOM 5545 O O . ARG A 1 357 ? 23.018 -6.145 103.073 1.00 51.93 362 ARG A O 1
ATOM 5566 N N . VAL A 1 358 ? 22.551 -4.014 102.282 1.00 52.11 363 VAL A N 1
ATOM 5567 C CA . VAL A 1 358 ? 23.894 -3.574 102.688 1.00 50.33 363 VAL A CA 1
ATOM 5568 C C . VAL A 1 358 ? 23.997 -3.235 104.156 1.00 49.28 363 VAL A C 1
ATOM 5569 O O . VAL A 1 358 ? 25.107 -3.342 104.665 1.00 49.95 363 VAL A O 1
ATOM 5582 N N . LEU A 1 359 ? 22.886 -2.812 104.841 1.00 49.62 364 LEU A N 1
ATOM 5583 C CA . LEU A 1 359 ? 22.974 -2.490 106.299 1.00 52.97 364 LEU A CA 1
ATOM 5584 C C . LEU A 1 359 ? 23.004 -3.790 107.110 1.00 51.97 364 LEU A C 1
ATOM 5585 O O . LEU A 1 359 ? 23.725 -3.861 108.127 1.00 55.22 364 LEU A O 1
ATOM 5601 N N . GLY A 1 360 ? 22.252 -4.799 106.662 1.00 53.06 365 GLY A N 1
ATOM 5602 C CA . GLY A 1 360 ? 22.253 -6.084 107.340 1.00 61.20 365 GLY A CA 1
ATOM 5603 C C . GLY A 1 360 ? 21.556 -6.091 108.693 1.00 65.09 365 GLY A C 1
ATOM 5604 O O . GLY A 1 360 ? 20.680 -5.289 108.941 1.00 64.68 365 GLY A O 1
ATOM 5608 N N . SER A 1 361 ? 22.009 -6.983 109.612 1.00 66.97 366 SER A N 1
ATOM 5609 C CA . SER A 1 361 ? 21.314 -7.176 110.897 1.00 66.45 366 SER A CA 1
ATOM 5610 C C . SER A 1 361 ? 21.629 -6.094 111.889 1.00 64.24 366 SER A C 1
ATOM 5611 O O . SER A 1 361 ? 20.775 -5.774 112.692 1.00 66.74 366 SER A O 1
ATOM 5619 N N . ASN A 1 362 ? 22.828 -5.523 111.848 1.00 63.61 367 ASN A N 1
ATOM 5620 C CA . ASN A 1 362 ? 23.185 -4.499 112.798 1.00 59.46 367 ASN A CA 1
ATOM 5621 C C . ASN A 1 362 ? 22.794 -3.106 112.310 1.00 57.24 367 ASN A C 1
ATOM 5622 O O . ASN A 1 362 ? 23.449 -2.144 112.658 1.00 60.80 367 ASN A O 1
ATOM 5633 N N . LEU A 1 363 ? 21.707 -2.968 111.544 1.00 59.17 368 LEU A N 1
ATOM 5634 C CA . LEU A 1 363 ? 21.313 -1.647 111.022 1.00 61.59 368 LEU A CA 1
ATOM 5635 C C . LEU A 1 363 ? 21.103 -0.677 112.201 1.00 64.56 368 LEU A C 1
ATOM 5636 O O . LEU A 1 363 ? 21.291 0.543 112.069 1.00 61.79 368 LEU A O 1
ATOM 5652 N N . SER A 1 364 ? 20.772 -1.239 113.386 1.00 63.98 369 SER A N 1
ATOM 5653 C CA . SER A 1 364 ? 20.521 -0.435 114.603 1.00 62.45 369 SER A CA 1
ATOM 5654 C C . SER A 1 364 ? 21.716 0.467 114.951 1.00 62.44 369 SER A C 1
ATOM 5655 O O . SER A 1 364 ? 21.516 1.508 115.555 1.00 64.36 369 SER A O 1
ATOM 5663 N N . SER A 1 365 ? 22.936 0.105 114.583 1.00 65.65 370 SER A N 1
ATOM 5664 C CA . SER A 1 365 ? 24.056 1.009 114.854 1.00 70.90 370 SER A CA 1
ATOM 5665 C C . SER A 1 365 ? 24.439 1.867 113.601 1.00 74.73 370 SER A C 1
ATOM 5666 O O . SER A 1 365 ? 25.485 2.520 113.623 1.00 75.49 370 SER A O 1
ATOM 5674 N N . LYS A 1 366 ? 23.618 1.856 112.513 1.00 72.20 371 LYS A N 1
ATOM 5675 C CA . LYS A 1 366 ? 23.981 2.624 111.337 1.00 65.32 371 LYS A CA 1
ATOM 5676 C C . LYS A 1 366 ? 23.024 3.723 111.056 1.00 60.92 371 LYS A C 1
ATOM 5677 O O . LYS A 1 366 ? 21.889 3.765 111.553 1.00 59.46 371 LYS A O 1
ATOM 5696 N N . LYS A 1 367 ? 23.498 4.639 110.243 1.00 59.28 372 LYS A N 1
ATOM 5697 C CA . LYS A 1 367 ? 22.759 5.808 109.843 1.00 55.93 372 LYS A CA 1
ATOM 5698 C C . LYS A 1 367 ? 22.445 5.921 108.314 1.00 54.74 372 LYS A C 1
ATOM 5699 O O . LYS A 1 367 ? 23.149 5.397 107.482 1.00 55.04 372 LYS A O 1
ATOM 5718 N N . ILE A 1 368 ? 21.397 6.634 108.017 1.00 50.94 373 ILE A N 1
ATOM 5719 C CA . ILE A 1 368 ? 20.895 6.938 106.707 1.00 54.48 373 ILE A CA 1
ATOM 5720 C C . ILE A 1 368 ? 20.907 8.489 106.628 1.00 58.86 373 ILE A C 1
ATOM 5721 O O . ILE A 1 368 ? 20.194 9.133 107.425 1.00 54.66 373 ILE A O 1
ATOM 5737 N N . TYR A 1 369 ? 21.795 9.076 105.736 1.00 55.72 374 TYR A N 1
ATOM 5738 C CA . TYR A 1 369 ? 21.816 10.493 105.554 1.00 50.05 374 TYR A CA 1
ATOM 5739 C C . TYR A 1 369 ? 21.013 10.813 104.301 1.00 53.18 374 TYR A C 1
ATOM 5740 O O . TYR A 1 369 ? 21.253 10.184 103.264 1.00 59.84 374 TYR A O 1
ATOM 5758 N N . ILE A 1 370 ? 20.099 11.751 104.356 1.00 55.43 375 ILE A N 1
ATOM 5759 C CA . ILE A 1 370 ? 19.330 12.187 103.186 1.00 58.37 375 ILE A CA 1
ATOM 5760 C C . ILE A 1 370 ? 19.984 13.536 102.798 1.00 63.02 375 ILE A C 1
ATOM 5761 O O . ILE A 1 370 ? 20.004 14.442 103.616 1.00 63.27 375 ILE A O 1
ATOM 5777 N N . VAL A 1 371 ? 20.599 13.632 101.599 1.00 65.46 376 VAL A N 1
ATOM 5778 C CA . VAL A 1 371 ? 21.215 14.888 101.176 1.00 64.58 376 VAL A CA 1
ATOM 5779 C C . VAL A 1 371 ? 20.204 15.710 100.364 1.00 70.21 376 VAL A C 1
ATOM 5780 O O . VAL A 1 371 ? 19.485 15.131 99.554 1.00 75.11 376 VAL A O 1
ATOM 5793 N N . GLY A 1 372 ? 20.122 17.034 100.586 1.00 73.12 377 GLY A N 1
ATOM 5794 C CA . GLY A 1 372 ? 19.176 17.845 99.846 1.00 79.78 377 GLY A CA 1
ATOM 5795 C C . GLY A 1 372 ? 17.940 18.163 100.669 1.00 89.52 377 GLY A C 1
ATOM 5796 O O . GLY A 1 372 ? 17.699 17.576 101.733 1.00 91.09 377 GLY A O 1
ATOM 5800 N N . GLY A 1 373 ? 17.141 19.107 100.164 1.00 93.70 378 GLY A N 1
ATOM 5801 C CA . GLY A 1 373 ? 15.932 19.519 100.857 1.00 94.33 378 GLY A CA 1
ATOM 5802 C C . GLY A 1 373 ? 14.809 18.560 100.547 1.00 90.35 378 GLY A C 1
ATOM 5803 O O . GLY A 1 373 ? 15.024 17.561 99.865 1.00 87.51 378 GLY A O 1
ATOM 5807 N N . GLU A 1 374 ? 13.605 18.870 101.042 1.00 89.47 379 GLU A N 1
ATOM 5808 C CA . GLU A 1 374 ? 12.430 18.046 100.848 1.00 89.10 379 GLU A CA 1
ATOM 5809 C C . GLU A 1 374 ? 11.971 18.188 99.418 1.00 89.18 379 GLU A C 1
ATOM 5810 O O . GLU A 1 374 ? 11.087 17.488 98.972 1.00 90.05 379 GLU A O 1
ATOM 5822 N N . SER A 1 375 ? 12.587 19.122 98.710 1.00 90.72 380 SER A N 1
ATOM 5823 C CA . SER A 1 375 ? 12.372 19.392 97.295 1.00 93.66 380 SER A CA 1
ATOM 5824 C C . SER A 1 375 ? 13.003 18.264 96.455 1.00 90.65 380 SER A C 1
ATOM 5825 O O . SER A 1 375 ? 12.726 18.136 95.273 1.00 89.13 380 SER A O 1
ATOM 5833 N N . LYS A 1 376 ? 13.860 17.463 97.083 1.00 87.52 381 LYS A N 1
ATOM 5834 C CA . LYS A 1 376 ? 14.581 16.349 96.472 1.00 84.25 381 LYS A CA 1
ATOM 5835 C C . LYS A 1 376 ? 14.077 15.046 97.092 1.00 79.47 381 LYS A C 1
ATOM 5836 O O . LYS A 1 376 ? 13.702 14.128 96.378 1.00 73.56 381 LYS A O 1
ATOM 5855 N N . VAL A 1 377 ? 14.068 14.988 98.439 1.00 74.42 382 VAL A N 1
ATOM 5856 C CA . VAL A 1 377 ? 13.592 13.851 99.205 1.00 74.44 382 VAL A CA 1
ATOM 5857 C C . VAL A 1 377 ? 12.595 14.402 100.249 1.00 75.31 382 VAL A C 1
ATOM 5858 O O . VAL A 1 377 ? 13.014 15.033 101.221 1.00 73.93 382 VAL A O 1
ATOM 5871 N N . SER A 1 378 ? 11.297 14.165 100.056 1.00 77.56 383 SER A N 1
ATOM 5872 C CA . SER A 1 378 ? 10.279 14.716 100.965 1.00 83.21 383 SER A CA 1
ATOM 5873 C C . SER A 1 378 ? 10.439 14.357 102.458 1.00 85.56 383 SER A C 1
ATOM 5874 O O . SER A 1 378 ? 11.277 13.543 102.868 1.00 86.14 383 SER A O 1
ATOM 5882 N N . LYS A 1 379 ? 9.608 15.003 103.270 1.00 88.11 384 LYS A N 1
ATOM 5883 C CA 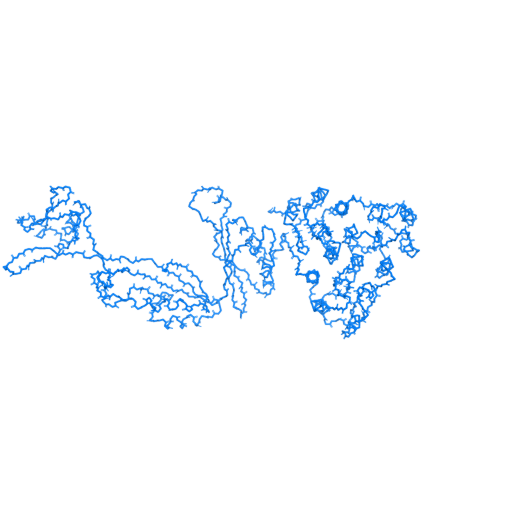. LYS A 1 379 ? 9.575 14.782 104.707 1.00 87.96 384 LYS A CA 1
ATOM 5884 C C . LYS A 1 379 ? 8.947 13.422 104.942 1.00 84.71 384 LYS A C 1
ATOM 5885 O O . LYS A 1 379 ? 9.362 12.698 105.843 1.00 83.15 384 LYS A O 1
ATOM 5904 N N . GLU A 1 380 ? 7.956 13.065 104.105 1.00 83.48 385 GLU A N 1
ATOM 5905 C CA . GLU A 1 380 ? 7.273 11.780 104.232 1.00 88.64 385 GLU A CA 1
ATOM 5906 C C . GLU A 1 380 ? 8.171 10.583 103.898 1.00 87.95 385 GLU A C 1
ATOM 5907 O O . GLU A 1 380 ? 8.009 9.540 104.525 1.00 85.50 385 GLU A O 1
ATOM 5919 N N . THR A 1 381 ? 9.104 10.688 102.925 1.00 81.98 386 THR A N 1
ATOM 5920 C CA . THR A 1 381 ? 9.957 9.515 102.686 1.00 71.58 386 THR A CA 1
ATOM 5921 C C . THR A 1 381 ? 10.863 9.409 103.917 1.00 63.97 386 THR A C 1
ATOM 5922 O O . THR A 1 381 ? 11.197 8.315 104.391 1.00 61.66 386 THR A O 1
ATOM 5933 N N . GLU A 1 382 ? 11.250 10.554 104.438 1.00 57.94 387 GLU A N 1
ATOM 5934 C CA . GLU A 1 382 ? 12.098 10.563 105.630 1.00 63.38 387 GLU A CA 1
ATOM 5935 C C . GLU A 1 382 ? 11.441 9.828 106.832 1.00 68.54 387 GLU A C 1
ATOM 5936 O O . GLU A 1 382 ? 12.171 9.183 107.594 1.00 71.16 387 GLU A O 1
ATOM 5948 N N . GLU A 1 383 ? 10.083 9.898 106.978 1.00 72.59 388 GLU A N 1
ATOM 5949 C CA . GLU A 1 383 ? 9.353 9.242 108.066 1.00 80.48 388 GLU A CA 1
ATOM 5950 C C . GLU A 1 383 ? 9.075 7.770 107.771 1.00 84.17 388 GLU A C 1
ATOM 5951 O O . GLU A 1 383 ? 8.891 6.983 108.705 1.00 87.36 388 GLU A O 1
ATOM 5963 N N . LYS A 1 384 ? 9.012 7.376 106.498 1.00 83.10 389 LYS A N 1
ATOM 5964 C CA . LYS A 1 384 ? 8.820 5.957 106.232 1.00 81.70 389 LYS A CA 1
ATOM 5965 C C . LYS A 1 384 ? 10.139 5.304 106.633 1.00 77.59 389 LYS A C 1
ATOM 5966 O O . LYS A 1 384 ? 10.162 4.183 107.156 1.00 76.52 389 LYS A O 1
ATOM 5985 N N . LEU A 1 385 ? 11.245 6.030 106.408 1.00 72.54 390 LEU A N 1
ATOM 5986 C CA . LEU A 1 385 ? 12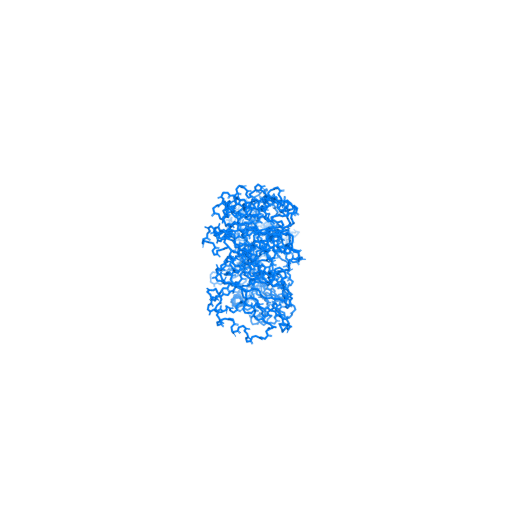.560 5.521 106.730 1.00 69.01 390 LEU A CA 1
ATOM 5987 C C . LEU A 1 385 ? 12.761 5.467 108.239 1.00 68.06 390 LEU A C 1
ATOM 5988 O O . LEU A 1 385 ? 13.497 4.614 108.697 1.00 66.31 390 LEU A O 1
ATOM 6004 N N . SER A 1 386 ? 12.125 6.385 109.013 1.00 69.79 391 SER A N 1
ATOM 6005 C CA . SER A 1 386 ? 12.263 6.336 110.467 1.00 72.63 391 SER A CA 1
ATOM 6006 C C . SER A 1 386 ? 11.593 5.086 111.001 1.00 67.53 391 SER A C 1
ATOM 6007 O O . SER A 1 386 ? 11.848 4.716 112.127 1.00 65.08 391 SER A O 1
ATOM 6015 N N . LYS A 1 387 ? 10.743 4.417 110.198 1.00 62.71 392 LYS A N 1
ATOM 6016 C CA . LYS A 1 387 ? 10.074 3.206 110.680 1.00 59.86 392 LYS A CA 1
ATOM 6017 C C . LYS A 1 387 ? 11.000 2.025 110.641 1.00 59.67 392 LYS A C 1
ATOM 6018 O O . LYS A 1 387 ? 10.672 0.983 111.203 1.00 59.47 392 LYS A O 1
ATOM 6037 N N . LEU A 1 388 ? 12.156 2.156 109.998 1.00 57.95 393 LEU A N 1
ATOM 6038 C CA . LEU A 1 388 ? 13.094 1.019 109.916 1.00 64.26 393 LEU A CA 1
ATOM 6039 C C . LEU A 1 388 ? 13.712 0.621 111.265 1.00 60.86 393 LEU A C 1
ATOM 6040 O O . LEU A 1 388 ? 13.713 -0.546 111.611 1.00 58.62 393 LEU A O 1
ATOM 6056 N N . GLY A 1 389 ? 14.264 1.581 111.972 1.00 61.23 394 GLY A N 1
ATOM 6057 C CA . GLY A 1 389 ? 14.946 1.301 113.221 1.00 61.54 394 GLY A CA 1
ATOM 6058 C C . GLY A 1 389 ? 16.433 1.488 113.110 1.00 60.77 394 GLY A C 1
ATOM 6059 O O . GLY A 1 389 ? 17.201 0.859 113.854 1.00 60.06 394 GLY A O 1
ATOM 6063 N N . VAL A 1 390 ? 16.884 2.326 112.131 1.00 59.47 395 VAL A N 1
ATOM 6064 C CA . VAL A 1 390 ? 18.334 2.603 112.052 1.00 56.04 395 VAL A CA 1
ATOM 6065 C C . VAL A 1 390 ? 18.743 3.565 113.191 1.00 56.35 395 VAL A C 1
ATOM 6066 O O . VAL A 1 390 ? 17.918 4.346 113.672 1.00 57.18 395 VAL A O 1
ATOM 6079 N N . SER A 1 391 ? 20.022 3.536 113.604 1.00 60.69 396 SER A N 1
ATOM 6080 C CA . SER A 1 391 ? 20.520 4.420 114.654 1.00 63.60 396 SER A CA 1
ATOM 6081 C C . SER A 1 391 ? 20.017 5.841 114.461 1.00 66.26 396 SER A C 1
ATOM 6082 O O . SER A 1 391 ? 19.676 6.495 115.437 1.00 69.37 396 SER A O 1
ATOM 6090 N N . LYS A 1 392 ? 19.932 6.320 113.195 1.00 68.96 397 LYS A N 1
ATOM 6091 C CA . LYS A 1 392 ? 19.478 7.689 112.883 1.00 67.68 397 LYS A CA 1
ATOM 6092 C C . LYS A 1 392 ? 19.367 8.051 111.339 1.00 67.66 397 LYS A C 1
ATOM 6093 O O . LYS A 1 392 ? 20.301 7.782 110.579 1.00 65.90 397 LYS A O 1
ATOM 6112 N N . VAL A 1 393 ? 18.217 8.628 110.931 1.00 67.93 398 VAL A N 1
ATOM 6113 C CA . VAL A 1 393 ? 17.948 9.167 109.630 1.00 67.77 398 VAL A CA 1
ATOM 6114 C C . VAL A 1 393 ? 18.282 10.667 109.826 1.00 71.52 398 VAL A C 1
ATOM 6115 O O . VAL A 1 393 ? 17.451 11.409 110.331 1.00 73.76 398 VAL A O 1
ATOM 6128 N N . GLU A 1 394 ? 19.504 11.088 109.467 1.00 72.49 399 GLU A N 1
ATOM 6129 C CA . GLU A 1 394 ? 19.982 12.459 109.631 1.00 73.14 399 GLU A CA 1
ATOM 6130 C C . GLU A 1 394 ? 19.979 13.243 108.322 1.00 74.07 399 GLU A C 1
ATOM 6131 O O . GLU A 1 394 ? 20.577 12.788 107.333 1.00 71.36 399 GLU A O 1
ATOM 6143 N N . ARG A 1 395 ? 19.321 14.417 108.290 1.00 73.55 400 ARG A N 1
ATOM 6144 C CA . ARG A 1 395 ? 19.321 15.149 107.034 1.00 70.07 400 ARG A CA 1
ATOM 6145 C C . ARG A 1 395 ? 20.457 16.153 106.983 1.00 69.60 400 ARG A C 1
ATOM 6146 O O . ARG A 1 395 ? 20.755 16.866 107.968 1.00 68.31 400 ARG A O 1
ATOM 6167 N N . VAL A 1 396 ? 21.129 16.158 105.807 1.00 67.34 401 VAL A N 1
ATOM 6168 C CA . VAL A 1 396 ? 22.298 16.982 105.506 1.00 67.06 401 VAL A CA 1
ATOM 6169 C C . VAL A 1 396 ? 21.800 17.916 104.439 1.00 68.46 401 VAL A C 1
ATOM 6170 O O . VAL A 1 396 ? 21.727 17.539 103.247 1.00 64.32 401 VAL A O 1
ATOM 6183 N N . SER A 1 397 ? 21.461 19.136 104.849 1.00 64.50 402 SER A N 1
ATOM 6184 C CA . SER A 1 397 ? 20.875 20.073 103.915 1.00 65.27 402 SER A CA 1
ATOM 6185 C C . SER A 1 397 ? 20.912 21.542 104.370 1.00 67.74 402 SER A C 1
ATOM 6186 O O . SER A 1 397 ? 21.224 21.861 105.539 1.00 66.59 402 SER A O 1
ATOM 6194 N N . GLY A 1 398 ? 20.595 22.412 103.400 1.00 68.97 403 GLY A N 1
ATOM 6195 C CA . GLY A 1 398 ? 20.582 23.856 103.581 1.00 72.03 403 GLY A CA 1
ATOM 6196 C C . GLY A 1 398 ? 19.507 24.416 102.667 1.00 75.98 403 GLY A C 1
ATOM 6197 O O . GLY A 1 398 ? 18.798 23.650 102.049 1.00 75.68 403 GLY A O 1
ATOM 6201 N N . GLU A 1 399 ? 19.395 25.753 102.567 1.00 80.47 404 GLU A N 1
ATOM 6202 C CA . GLU A 1 399 ? 18.367 26.454 101.771 1.00 80.30 404 GLU A CA 1
ATOM 6203 C C . GLU A 1 399 ? 18.542 26.239 100.274 1.00 81.12 404 GLU A C 1
ATOM 6204 O O . GLU A 1 399 ? 17.562 26.284 99.525 1.00 80.86 404 GLU A O 1
ATOM 6216 N N . ASP A 1 400 ? 19.787 26.034 99.837 1.00 80.69 405 ASP A N 1
ATOM 6217 C CA . ASP A 1 400 ? 20.097 25.779 98.438 1.00 75.99 405 ASP A CA 1
ATOM 6218 C C . ASP A 1 400 ? 21.353 24.894 98.353 1.00 71.08 405 ASP A C 1
ATOM 6219 O O . ASP A 1 400 ? 21.919 24.527 99.382 1.00 68.23 405 ASP A O 1
ATOM 6228 N N . ARG A 1 401 ? 21.785 24.570 97.132 1.00 69.22 406 ARG A N 1
ATOM 6229 C CA . ARG A 1 401 ? 22.916 23.683 96.834 1.00 67.15 406 ARG A CA 1
ATOM 6230 C C . ARG A 1 401 ? 24.217 24.158 97.416 1.00 66.00 406 ARG A C 1
ATOM 6231 O O . ARG A 1 401 ? 25.046 23.346 97.857 1.00 63.34 406 ARG A O 1
ATOM 6252 N N . PHE A 1 402 ? 24.405 25.488 97.404 1.00 63.68 407 PHE A N 1
ATOM 6253 C CA . PHE A 1 402 ? 25.613 26.109 97.906 1.00 64.09 407 PHE A CA 1
ATOM 6254 C C . PHE A 1 402 ? 25.680 25.786 99.375 1.00 67.79 407 PHE A C 1
ATOM 6255 O O . PHE A 1 402 ? 26.734 25.432 99.890 1.00 68.50 407 PHE A O 1
ATOM 6272 N N . GLU A 1 403 ? 24.531 25.915 100.045 1.00 71.49 408 GLU A N 1
ATOM 6273 C CA . GLU A 1 403 ? 24.447 25.667 101.477 1.00 76.94 408 GLU A CA 1
ATOM 6274 C C . GLU A 1 403 ? 24.532 24.179 101.765 1.00 72.59 408 GLU A C 1
ATOM 6275 O O . GLU A 1 403 ? 25.178 23.783 102.731 1.00 70.07 408 GLU A O 1
ATOM 6287 N N . THR A 1 404 ? 23.888 23.354 100.945 1.00 68.71 409 THR A N 1
ATOM 6288 C CA . THR A 1 404 ? 23.974 21.936 101.181 1.00 67.66 409 THR A CA 1
ATOM 6289 C C . THR A 1 404 ? 25.422 21.471 101.084 1.00 66.13 409 THR A C 1
ATOM 6290 O O . THR A 1 404 ? 25.845 20.681 101.926 1.00 66.15 409 THR A O 1
ATOM 6301 N N . SER A 1 405 ? 26.216 22.007 100.140 1.00 62.32 410 SER A N 1
ATOM 6302 C CA . SER A 1 405 ? 27.567 21.515 100.006 1.00 59.04 410 SER A CA 1
ATOM 6303 C C . SER A 1 405 ? 28.343 21.812 101.254 1.00 59.67 410 SER A C 1
ATOM 6304 O O . SER A 1 405 ? 29.079 20.948 101.704 1.00 59.55 410 SER A O 1
ATOM 6312 N N . LEU A 1 406 ? 28.176 23.020 101.862 1.00 59.35 411 LEU A N 1
ATOM 6313 C CA . LEU A 1 406 ? 28.904 23.288 103.126 1.00 60.39 411 LEU A CA 1
ATOM 6314 C C . LEU A 1 406 ? 28.440 22.294 104.253 1.00 56.21 411 LEU A C 1
ATOM 6315 O O . LEU A 1 406 ? 29.245 21.832 105.051 1.00 52.94 411 LEU A O 1
ATOM 6331 N N . GLU A 1 407 ? 27.167 21.959 104.310 1.00 55.38 412 GLU A N 1
ATOM 6332 C CA . GLU A 1 407 ? 26.716 20.973 105.292 1.00 63.32 412 GLU A CA 1
ATOM 6333 C C . GLU A 1 407 ? 27.400 19.609 105.046 1.00 65.07 412 GLU A C 1
ATOM 6334 O O . GLU A 1 407 ? 27.868 18.982 105.999 1.00 62.82 412 GLU A O 1
ATOM 6346 N N . ILE A 1 408 ? 27.482 19.155 103.749 1.00 65.27 413 ILE A N 1
ATOM 6347 C CA . ILE A 1 408 ? 28.153 17.874 103.433 1.00 58.94 413 ILE A CA 1
ATOM 6348 C C . ILE A 1 408 ? 29.538 18.012 103.917 1.00 53.91 413 ILE A C 1
ATOM 6349 O O . ILE A 1 408 ? 30.102 17.134 104.591 1.00 51.20 413 ILE A O 1
ATOM 6365 N N . ALA A 1 409 ? 30.132 19.139 103.480 1.00 56.51 414 ALA A N 1
ATOM 6366 C CA . ALA A 1 409 ? 31.496 19.474 103.832 1.00 64.31 414 ALA A CA 1
ATOM 6367 C C . ALA A 1 409 ? 31.735 19.293 105.343 1.00 69.08 414 ALA A C 1
ATOM 6368 O O . ALA A 1 409 ? 32.752 18.704 105.731 1.00 69.98 414 ALA A O 1
ATOM 6375 N N . LYS A 1 410 ? 30.799 19.778 106.177 1.00 72.20 415 LYS A N 1
ATOM 6376 C CA . LYS A 1 410 ? 30.938 19.689 107.630 1.00 79.72 415 LYS A CA 1
ATOM 6377 C C . LYS A 1 410 ? 30.880 18.255 108.178 1.00 79.88 415 LYS A C 1
ATOM 6378 O O . LYS A 1 410 ? 31.500 17.988 109.210 1.00 78.32 415 LYS A O 1
ATOM 6397 N N . GLN A 1 411 ? 30.137 17.340 107.499 1.00 75.81 416 GLN A N 1
ATOM 6398 C CA . GLN A 1 411 ? 30.024 15.929 107.892 1.00 66.42 416 GLN A CA 1
ATOM 6399 C C . GLN A 1 411 ? 31.329 15.163 107.626 1.00 64.18 416 GLN A C 1
ATOM 6400 O O . GLN A 1 411 ? 31.444 13.993 107.993 1.00 65.19 416 GLN A O 1
ATOM 6414 N N . LEU A 1 412 ? 32.289 15.796 107.000 1.00 61.14 417 LEU A N 1
ATOM 6415 C CA . LEU A 1 412 ? 33.577 15.160 106.721 1.00 65.16 417 LEU A CA 1
ATOM 6416 C C . LEU A 1 412 ? 34.533 15.493 107.887 1.00 71.70 417 LEU A C 1
ATOM 6417 O O . LEU A 1 412 ? 34.248 16.408 108.642 1.00 77.52 417 LEU A O 1
ATOM 6433 N N . LYS A 1 413 ? 35.648 14.778 108.029 1.00 80.30 418 LYS A N 1
ATOM 6434 C CA . LYS A 1 413 ? 36.634 15.085 109.057 1.00 92.62 418 LYS A CA 1
ATOM 6435 C C . LYS A 1 413 ? 37.522 16.264 108.584 1.00 95.58 418 LYS A C 1
ATOM 6436 O O . LYS A 1 413 ? 38.012 16.223 107.457 1.00 94.16 418 LYS A O 1
ATOM 6455 N N . ASP A 1 414 ? 37.722 17.300 109.434 1.00 95.84 419 ASP A N 1
ATOM 6456 C CA . ASP A 1 414 ? 38.530 18.488 109.137 1.00 96.17 419 ASP A CA 1
ATOM 6457 C C . ASP A 1 414 ? 40.022 18.200 108.942 1.00 98.55 419 ASP A C 1
ATOM 6458 O O . ASP A 1 414 ? 40.787 19.112 108.649 1.00 98.98 419 ASP A O 1
ATOM 6467 N N . THR A 1 415 ? 40.439 16.953 109.103 1.00 99.86 420 THR A N 1
ATOM 6468 C CA . THR A 1 415 ? 41.836 16.558 108.964 1.00 103.01 420 THR A CA 1
ATOM 6469 C C . THR A 1 415 ? 42.294 16.527 107.501 1.00 101.62 420 THR A C 1
ATOM 6470 O O . THR A 1 415 ? 43.408 16.070 107.216 1.00 97.96 420 THR A O 1
ATOM 6481 N N . PHE A 1 416 ? 41.448 17.032 106.585 1.00 96.57 421 PHE A N 1
ATOM 6482 C CA . PHE A 1 416 ? 41.741 17.002 105.152 1.00 91.97 421 PHE A CA 1
ATOM 6483 C C . PHE A 1 416 ? 42.604 18.164 104.726 1.00 87.67 421 PHE A C 1
ATOM 6484 O O . PHE A 1 416 ? 42.418 19.274 105.209 1.00 85.13 421 PHE A O 1
ATOM 6501 N N . LYS A 1 417 ? 43.531 17.917 103.807 1.00 86.53 422 LYS A N 1
ATOM 6502 C CA . LYS A 1 417 ? 44.447 18.972 103.329 1.00 88.08 422 LYS A CA 1
ATOM 6503 C C . LYS A 1 417 ? 44.057 19.542 101.961 1.00 86.51 422 LYS A C 1
ATOM 6504 O O . LYS A 1 417 ? 44.712 20.451 101.447 1.00 83.04 422 LYS A O 1
ATOM 6523 N N . THR A 1 418 ? 43.002 19.004 101.364 1.00 84.16 423 THR A N 1
ATOM 6524 C CA . THR A 1 418 ? 42.568 19.458 100.056 1.00 78.47 423 THR A CA 1
ATOM 6525 C C . THR A 1 418 ? 41.076 19.731 100.014 1.00 72.78 423 THR A C 1
ATOM 6526 O O . THR A 1 418 ? 40.272 19.124 100.746 1.00 68.61 423 THR A O 1
ATOM 6537 N N . ALA A 1 419 ? 40.712 20.687 99.163 1.00 65.34 424 ALA A N 1
ATOM 6538 C CA . ALA A 1 419 ? 39.324 21.020 98.959 1.00 60.58 424 ALA A CA 1
ATOM 6539 C C . ALA A 1 419 ? 39.150 21.519 97.514 1.00 57.02 424 ALA A C 1
ATOM 6540 O O . ALA A 1 419 ? 40.083 22.073 96.926 1.00 55.09 424 ALA A O 1
ATOM 6547 N N . PHE A 1 420 ? 37.975 21.279 96.945 1.00 50.73 425 PHE A N 1
ATOM 6548 C CA . PHE A 1 420 ? 37.706 21.605 95.545 1.00 48.20 425 PHE A CA 1
ATOM 6549 C C . PHE A 1 420 ? 36.644 22.634 95.452 1.00 44.06 425 PHE A C 1
ATOM 6550 O O . PHE A 1 420 ? 35.708 22.565 96.238 1.00 47.64 425 PHE A O 1
ATOM 6567 N N . VAL A 1 421 ? 36.741 23.558 94.507 1.00 45.54 426 VAL A N 1
ATOM 6568 C CA . VAL A 1 421 ? 35.692 24.588 94.365 1.00 48.63 426 VAL A CA 1
ATOM 6569 C C . VAL A 1 421 ? 35.153 24.564 93.003 1.00 48.63 426 VAL A C 1
ATOM 6570 O O . VAL A 1 421 ? 35.906 24.574 92.042 1.00 49.42 426 VAL A O 1
ATOM 6583 N N . VAL A 1 422 ? 33.824 24.551 92.891 1.00 47.03 427 VAL A N 1
ATOM 6584 C CA . VAL A 1 422 ? 33.147 24.430 91.584 1.00 43.95 427 VAL A CA 1
ATOM 6585 C C . VAL A 1 422 ? 31.972 25.346 91.595 1.00 44.49 427 VAL A C 1
ATOM 6586 O O . VAL A 1 422 ? 31.538 25.740 92.690 1.00 50.15 427 VAL A O 1
ATOM 6599 N N . GLY A 1 423 ? 31.379 25.629 90.448 1.00 45.52 428 GLY A N 1
ATOM 6600 C CA . GLY A 1 423 ? 30.235 26.542 90.409 1.00 42.00 428 GLY A CA 1
ATOM 6601 C C . GLY A 1 423 ? 28.893 25.849 90.504 1.00 49.20 428 GLY A C 1
ATOM 6602 O O . GLY A 1 423 ? 28.714 24.686 90.151 1.00 52.28 428 GLY A O 1
ATOM 6606 N N . GLY A 1 424 ? 27.908 26.573 91.001 1.00 52.07 429 GLY A N 1
ATOM 6607 C CA . GLY A 1 424 ? 26.594 26.007 91.178 1.00 51.04 429 GLY A CA 1
ATOM 6608 C C . GLY A 1 424 ? 26.004 25.592 89.852 1.00 47.75 429 GLY A C 1
ATOM 6609 O O . GLY A 1 424 ? 25.054 24.841 89.812 1.00 47.53 429 GLY A O 1
ATOM 6613 N N . ASN A 1 425 ? 26.560 26.082 88.770 1.00 50.37 430 ASN A N 1
ATOM 6614 C CA . ASN A 1 425 ? 26.079 25.641 87.450 1.00 56.46 430 ASN A CA 1
ATOM 6615 C C . ASN A 1 425 ? 27.131 24.726 86.770 1.00 56.50 430 ASN A C 1
ATOM 6616 O O . ASN A 1 425 ? 27.023 24.464 85.574 1.00 53.99 430 ASN A O 1
ATOM 6627 N N . GLY A 1 426 ? 28.156 24.243 87.505 1.00 56.10 431 GLY A N 1
ATOM 6628 C CA . GLY A 1 426 ? 29.191 23.477 86.822 1.00 57.84 431 GLY A CA 1
ATOM 6629 C C . GLY A 1 426 ? 29.180 21.998 87.068 1.00 52.23 431 GLY A C 1
ATOM 6630 O O . GLY A 1 426 ? 30.271 21.408 87.190 1.00 50.18 431 GLY A O 1
ATOM 6634 N N . GLU A 1 427 ? 27.998 21.365 87.110 1.00 46.75 432 GLU A N 1
ATOM 6635 C CA . GLU A 1 427 ? 28.032 19.921 87.462 1.00 50.62 432 GLU A CA 1
ATOM 6636 C C . GLU A 1 427 ? 28.724 18.981 86.417 1.00 47.09 432 GLU A C 1
ATOM 6637 O O . GLU A 1 427 ? 29.339 18.027 86.811 1.00 46.79 432 GLU A O 1
ATOM 6649 N N . ALA A 1 428 ? 28.616 19.257 85.152 1.00 45.56 433 ALA A N 1
ATOM 6650 C CA . ALA A 1 428 ? 29.242 18.446 84.158 1.00 47.54 433 ALA A CA 1
ATOM 6651 C C . ALA A 1 428 ? 30.800 18.563 84.259 1.00 50.74 433 ALA A C 1
ATOM 6652 O O . ALA A 1 428 ? 31.412 17.610 83.834 1.00 47.27 433 ALA A O 1
ATOM 6659 N N . ASP A 1 429 ? 31.399 19.741 84.769 1.00 47.78 434 ASP A N 1
ATOM 6660 C CA . ASP A 1 429 ? 32.865 19.889 84.960 1.00 47.44 434 ASP A CA 1
ATOM 6661 C C . ASP A 1 429 ? 33.254 19.298 86.273 1.00 45.71 434 ASP A C 1
ATOM 6662 O O . ASP A 1 429 ? 34.365 18.755 86.425 1.00 44.05 434 ASP A O 1
ATOM 6671 N N . ALA A 1 430 ? 32.366 19.468 87.244 1.00 44.07 435 ALA A N 1
ATOM 6672 C CA . ALA A 1 430 ? 32.588 19.044 88.612 1.00 41.35 435 ALA A CA 1
ATOM 6673 C C . ALA A 1 430 ? 32.664 17.565 88.778 1.00 45.38 435 ALA A C 1
ATOM 6674 O O . ALA A 1 430 ? 33.599 17.115 89.429 1.00 50.14 435 ALA A O 1
ATOM 6681 N N . MET A 1 431 ? 31.697 16.791 88.210 1.00 43.93 436 MET A N 1
ATOM 6682 C CA . MET A 1 431 ? 31.636 15.344 88.257 1.00 34.45 436 MET A CA 1
ATOM 6683 C C . MET A 1 431 ? 32.961 14.664 87.946 1.00 32.61 436 MET A C 1
ATOM 6684 O O . MET A 1 431 ? 33.194 13.572 88.379 1.00 28.29 436 MET A O 1
ATOM 6698 N N . SER A 1 432 ? 33.774 15.300 87.171 1.00 27.85 437 SER A N 1
ATOM 6699 C CA . SER A 1 432 ? 35.074 14.812 86.797 1.00 31.65 437 SER A CA 1
ATOM 6700 C C . SER A 1 432 ? 36.085 14.701 87.997 1.00 32.99 437 SER A C 1
ATOM 6701 O O . SER A 1 432 ? 37.046 13.891 87.970 1.00 30.74 437 SER A O 1
ATOM 6709 N N . ILE A 1 433 ? 35.845 15.478 89.061 1.00 34.66 438 ILE A N 1
ATOM 6710 C CA . ILE A 1 433 ? 36.732 15.488 90.241 1.00 30.20 438 ILE A CA 1
ATOM 6711 C C . ILE A 1 433 ? 36.112 14.734 91.407 1.00 31.25 438 ILE A C 1
ATOM 6712 O O . ILE A 1 433 ? 36.772 14.600 92.415 1.00 39.18 438 ILE A O 1
ATOM 6728 N N . SER A 1 434 ? 34.841 14.201 91.308 1.00 34.69 439 SER A N 1
ATOM 6729 C CA . SER A 1 434 ? 34.276 13.435 92.420 1.00 34.06 439 SER A CA 1
ATOM 6730 C C . SER A 1 434 ? 35.134 12.237 92.859 1.00 36.87 439 SER A C 1
ATOM 6731 O O . SER A 1 434 ? 35.322 12.120 94.047 1.00 37.27 439 SER A O 1
ATOM 6739 N N . ALA A 1 435 ? 35.650 11.383 91.950 1.00 34.34 440 ALA A N 1
ATOM 6740 C CA . ALA A 1 435 ? 36.403 10.221 92.427 1.00 41.84 440 ALA A CA 1
ATOM 6741 C C . ALA A 1 435 ? 37.638 10.700 93.214 1.00 36.26 440 ALA A C 1
ATOM 6742 O O . ALA A 1 435 ? 37.878 10.215 94.268 1.00 34.46 440 ALA A O 1
ATOM 6749 N N . ARG A 1 436 ? 38.397 11.653 92.642 1.00 37.60 441 ARG A N 1
ATOM 6750 C CA . ARG A 1 436 ? 39.634 12.137 93.247 1.00 41.50 441 ARG A CA 1
ATOM 6751 C C . ARG A 1 436 ? 39.338 12.697 94.607 1.00 42.29 441 ARG A C 1
ATOM 6752 O O . ARG A 1 436 ? 40.088 12.362 95.548 1.00 40.89 441 ARG A O 1
ATOM 6773 N N . ALA A 1 437 ? 38.239 13.492 94.738 1.00 36.10 442 ALA A N 1
ATOM 6774 C CA . ALA A 1 437 ? 37.907 14.048 96.024 1.00 39.88 442 ALA A CA 1
ATOM 6775 C C . ALA A 1 437 ? 37.481 12.961 96.989 1.00 43.66 442 ALA A C 1
ATOM 6776 O O . ALA A 1 437 ? 37.948 12.986 98.146 1.00 41.85 442 ALA A O 1
ATOM 6783 N N . ALA A 1 438 ? 36.616 12.002 96.535 1.00 39.93 443 ALA A N 1
ATOM 6784 C CA . ALA A 1 438 ? 36.179 10.921 97.391 1.00 39.38 443 ALA A CA 1
ATOM 6785 C C . ALA A 1 438 ? 37.418 10.156 97.849 1.00 40.32 443 ALA A C 1
ATOM 6786 O O . ALA A 1 438 ? 37.444 9.653 98.951 1.00 43.89 443 ALA A O 1
ATOM 6793 N N . GLN A 1 439 ? 38.393 10.054 96.989 1.00 42.97 444 GLN A N 1
ATOM 6794 C CA . GLN A 1 439 ? 39.598 9.278 97.275 1.00 51.13 444 GLN A CA 1
ATOM 6795 C C . GLN A 1 439 ? 40.523 9.988 98.342 1.00 57.39 444 GLN A C 1
ATOM 6796 O O . GLN A 1 439 ? 41.479 9.374 98.798 1.00 61.04 444 GLN A O 1
ATOM 6810 N N . PHE A 1 440 ? 40.223 11.243 98.727 1.00 60.42 445 PHE A N 1
ATOM 6811 C CA . PHE A 1 440 ? 41.118 11.950 99.629 1.00 63.19 445 PHE A CA 1
ATOM 6812 C C . PHE A 1 440 ? 40.388 12.717 100.695 1.00 59.93 445 PHE A C 1
ATOM 6813 O O . PHE A 1 440 ? 41.025 13.555 101.296 1.00 62.17 445 PHE A O 1
ATOM 6830 N N . GLY A 1 441 ? 39.095 12.478 100.948 1.00 55.27 446 GLY A N 1
ATOM 6831 C CA . GLY A 1 441 ? 38.426 13.231 101.998 1.00 56.28 446 GLY A CA 1
ATOM 6832 C C . GLY A 1 441 ? 38.289 14.716 101.677 1.00 58.08 446 GLY A C 1
ATOM 6833 O O . GLY A 1 441 ? 37.890 15.511 102.531 1.00 57.32 446 GLY A O 1
ATOM 6837 N N . ALA A 1 442 ? 38.596 15.089 100.429 1.00 56.69 447 ALA A N 1
ATOM 6838 C CA . ALA A 1 442 ? 38.488 16.470 99.974 1.00 53.85 447 ALA A CA 1
ATOM 6839 C C . ALA A 1 442 ? 37.058 16.909 99.741 1.00 54.79 447 ALA A C 1
ATOM 6840 O O . ALA A 1 442 ? 36.301 16.254 99.016 1.00 56.26 447 ALA A O 1
ATOM 6847 N N . PRO A 1 443 ? 36.608 17.986 100.407 1.00 53.53 448 PRO A N 1
ATOM 6848 C CA . PRO A 1 443 ? 35.247 18.437 100.172 1.00 50.03 448 PRO A CA 1
ATOM 6849 C C . PRO A 1 443 ? 35.138 19.086 98.801 1.00 49.49 448 PRO A C 1
ATOM 6850 O O . PRO A 1 443 ? 36.132 19.512 98.185 1.00 46.21 448 PRO A O 1
ATOM 6861 N N . ILE A 1 444 ? 33.901 19.211 98.346 1.00 49.19 449 ILE A N 1
ATOM 6862 C CA . ILE A 1 444 ? 33.657 19.815 97.084 1.00 50.18 449 ILE A CA 1
ATOM 6863 C C . ILE A 1 444 ? 32.746 20.929 97.448 1.00 50.85 449 ILE A C 1
ATOM 6864 O O . ILE A 1 444 ? 31.591 20.686 97.788 1.00 48.37 449 ILE A O 1
ATOM 6880 N N . ILE A 1 445 ? 33.240 22.152 97.344 1.00 52.94 450 ILE A N 1
ATOM 6881 C CA . ILE A 1 445 ? 32.445 23.280 97.751 1.00 51.07 450 ILE A CA 1
ATOM 6882 C C . ILE A 1 445 ? 31.880 23.872 96.511 1.00 53.46 450 ILE A C 1
ATOM 6883 O O . ILE A 1 445 ? 32.619 24.120 95.553 1.00 54.88 450 ILE A O 1
ATOM 6899 N N . VAL A 1 446 ? 30.602 24.080 96.518 1.00 49.29 451 VAL A N 1
ATOM 6900 C CA . VAL A 1 446 ? 29.869 24.641 95.410 1.00 48.39 451 VAL A CA 1
ATOM 6901 C C . VAL A 1 446 ? 29.642 26.123 95.786 1.00 55.90 451 VAL A C 1
ATOM 6902 O O . VAL A 1 446 ? 29.181 26.370 96.903 1.00 57.78 451 VAL A O 1
ATOM 6915 N N . THR A 1 447 ? 29.918 27.095 94.853 1.00 62.62 452 THR A N 1
ATOM 6916 C CA . THR A 1 447 ? 29.759 28.506 95.196 1.00 70.47 452 THR A CA 1
ATOM 6917 C C . THR A 1 447 ? 29.027 29.309 94.106 1.00 73.44 452 THR A C 1
ATOM 6918 O O . THR A 1 447 ? 29.011 28.938 92.916 1.00 72.46 452 THR A O 1
ATOM 6929 N N . GLY A 1 448 ? 28.392 30.408 94.541 1.00 72.45 453 GLY A N 1
ATOM 6930 C CA . GLY A 1 448 ? 27.671 31.280 93.637 1.00 69.48 453 GLY A CA 1
ATOM 6931 C C . GLY A 1 448 ? 28.675 32.307 93.191 1.00 75.92 453 GLY A C 1
ATOM 6932 O O . GLY A 1 448 ? 29.875 32.075 93.293 1.00 78.50 453 GLY A O 1
ATOM 6936 N N . ASN A 1 449 ? 28.194 33.446 92.716 1.00 85.58 454 ASN A N 1
ATOM 6937 C CA . ASN A 1 449 ?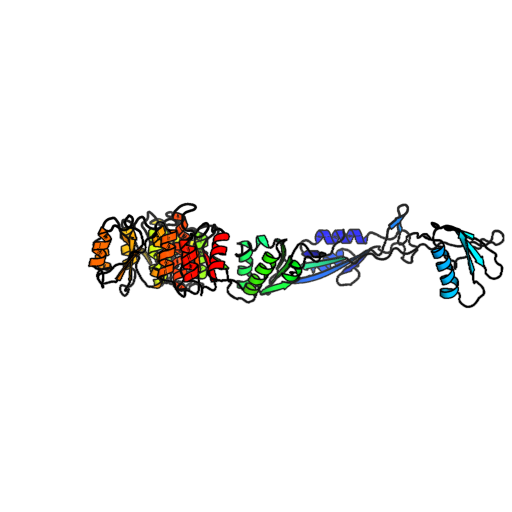 29.075 34.503 92.226 1.00 95.37 454 ASN A CA 1
ATOM 6938 C C . ASN A 1 449 ? 30.096 34.972 93.239 1.00 99.07 454 ASN A C 1
ATOM 6939 O O . ASN A 1 449 ? 31.170 35.427 92.856 1.00 99.57 454 ASN A O 1
ATOM 6950 N N . GLU A 1 450 ? 29.778 34.860 94.520 1.00 102.49 455 GLU A N 1
ATOM 6951 C CA . GLU A 1 450 ? 30.710 35.256 95.568 1.00 111.42 455 GLU A CA 1
ATOM 6952 C C . GLU A 1 450 ? 30.739 34.227 96.703 1.00 113.87 455 GLU A C 1
ATOM 6953 O O . GLU A 1 450 ? 29.700 33.742 97.154 1.00 113.12 455 GLU A O 1
ATOM 6965 N N . LEU A 1 451 ? 31.949 33.900 97.150 1.00 114.33 456 LEU A N 1
ATOM 6966 C CA . LEU A 1 451 ? 32.206 32.946 98.223 1.00 117.36 456 LEU A CA 1
ATOM 6967 C C . LEU A 1 451 ? 31.581 33.371 99.555 1.00 117.90 456 LEU A C 1
ATOM 6968 O O . LEU A 1 451 ? 31.802 34.489 100.014 1.00 117.02 456 LEU A O 1
ATOM 6984 N N . ASP A 1 452 ? 30.794 32.473 100.160 1.00 117.67 457 ASP A N 1
ATOM 6985 C CA . ASP A 1 452 ? 30.136 32.686 101.445 1.00 120.50 457 ASP A CA 1
ATOM 6986 C C . ASP A 1 452 ? 31.173 32.676 102.572 1.00 120.74 457 ASP A C 1
ATOM 6987 O O . ASP A 1 452 ? 32.219 32.037 102.440 1.00 118.96 457 ASP A O 1
ATOM 6996 N N . ALA A 1 453 ? 30.877 33.364 103.681 1.00 120.88 458 ALA A N 1
ATOM 6997 C CA . ALA A 1 453 ? 31.792 33.468 104.813 1.00 120.08 458 ALA A CA 1
ATOM 6998 C C . ALA A 1 453 ? 32.133 32.108 105.385 1.00 119.20 458 ALA A C 1
ATOM 6999 O O . ALA A 1 453 ? 33.293 31.844 105.695 1.00 118.73 458 ALA A O 1
ATOM 7006 N N . ASN A 1 454 ? 31.132 31.238 105.519 1.00 118.25 459 ASN A N 1
ATOM 7007 C CA . ASN A 1 454 ? 31.364 29.905 106.072 1.00 117.00 459 ASN A CA 1
ATOM 7008 C C . ASN A 1 454 ? 32.220 29.072 105.136 1.00 116.31 459 ASN A C 1
ATOM 7009 O O . ASN A 1 454 ? 32.976 28.220 105.599 1.00 114.50 459 ASN A O 1
ATOM 7020 N N . ALA A 1 455 ? 32.116 29.312 103.821 1.00 116.00 460 ALA A N 1
ATOM 7021 C CA . ALA A 1 455 ? 32.927 28.566 102.865 1.00 117.46 460 ALA A CA 1
ATOM 7022 C C . ALA A 1 455 ? 34.392 28.934 103.070 1.00 118.20 460 ALA A C 1
ATOM 7023 O O . ALA A 1 455 ? 35.258 28.064 103.075 1.00 117.71 460 ALA A O 1
ATOM 7030 N N . GLU A 1 456 ? 34.657 30.231 103.256 1.00 119.49 461 GLU A N 1
ATOM 7031 C CA . GLU A 1 456 ? 35.999 30.749 103.477 1.00 119.94 461 GLU A CA 1
ATOM 7032 C C . GLU A 1 456 ? 36.574 30.219 104.792 1.00 118.70 461 GLU A C 1
ATOM 7033 O O . GLU A 1 456 ? 37.774 29.967 104.883 1.00 117.06 461 GLU A O 1
ATOM 7045 N N . LYS A 1 457 ? 35.716 30.045 105.803 1.00 117.00 462 LYS A N 1
ATOM 7046 C CA . LYS A 1 457 ? 36.139 29.554 107.112 1.00 117.79 462 LYS A CA 1
ATOM 7047 C C . LYS A 1 457 ? 36.553 28.084 107.046 1.00 117.89 462 LYS A C 1
ATOM 7048 O O . LYS A 1 457 ? 37.416 27.654 107.798 1.00 116.69 462 LYS A O 1
ATOM 7067 N N . LEU A 1 458 ? 35.949 27.315 106.148 1.00 118.71 463 LEU A N 1
ATOM 7068 C CA . LEU A 1 458 ? 36.268 25.900 106.029 1.00 120.17 463 LEU A CA 1
ATOM 7069 C C . LEU A 1 458 ? 37.525 25.672 105.199 1.00 121.04 463 LEU A C 1
ATOM 7070 O O . LEU A 1 458 ? 38.203 24.665 105.386 1.00 120.13 463 LEU A O 1
ATOM 7086 N N . LEU A 1 459 ? 37.847 26.606 104.297 1.00 122.81 464 LEU A N 1
ATOM 7087 C CA . LEU A 1 459 ? 39.001 26.454 103.417 1.00 125.93 464 LEU A CA 1
ATOM 7088 C C . LEU A 1 459 ? 40.208 27.319 103.797 1.00 127.98 464 LEU A C 1
ATOM 7089 O O . LEU A 1 459 ? 41.278 27.157 103.207 1.00 128.81 464 LEU A O 1
ATOM 7105 N N . LYS A 1 460 ? 40.052 28.223 104.775 1.00 129.86 465 LYS A N 1
ATOM 7106 C CA . LYS A 1 460 ? 41.146 29.090 105.201 1.00 131.95 465 LYS A CA 1
ATOM 7107 C C . LYS A 1 460 ? 42.275 28.288 105.845 1.00 132.40 465 LYS A C 1
ATOM 7108 O O . LYS A 1 460 ? 42.158 27.865 106.995 1.00 133.32 465 LYS A O 1
ATOM 7127 N N . GLY A 1 461 ? 43.362 28.071 105.101 1.00 131.22 466 GLY A N 1
ATOM 7128 C CA . GLY A 1 461 ? 44.502 27.345 105.642 1.00 129.60 466 GLY A CA 1
ATOM 7129 C C . GLY A 1 461 ? 44.797 26.086 104.858 1.00 127.76 466 GLY A C 1
ATOM 7130 O O . GLY A 1 461 ? 45.903 25.553 104.906 1.00 127.15 466 GLY A O 1
ATOM 7134 N N . LYS A 1 462 ? 43.800 25.604 104.124 1.00 126.38 467 LYS A N 1
ATOM 7135 C CA . LYS A 1 462 ? 43.964 24.387 103.334 1.00 122.15 467 LYS A CA 1
ATOM 7136 C C . LYS A 1 462 ? 44.279 24.717 101.872 1.00 118.16 467 LYS A C 1
ATOM 7137 O O . LYS A 1 462 ? 44.025 25.832 101.420 1.00 115.53 467 LYS A O 1
ATOM 7156 N N . GLU A 1 463 ? 44.849 23.753 101.141 1.00 112.28 468 GLU A N 1
ATOM 7157 C CA . GLU A 1 463 ? 45.166 23.923 99.721 1.00 109.01 468 GLU A CA 1
ATOM 7158 C C . GLU A 1 463 ? 43.915 23.640 98.867 1.00 102.37 468 GLU A C 1
ATOM 7159 O O . GLU A 1 463 ? 43.297 22.583 98.993 1.00 98.12 468 GLU A O 1
ATOM 7171 N N . LEU A 1 464 ? 43.571 24.585 97.988 1.00 91.27 469 LEU A N 1
ATOM 7172 C CA . LEU A 1 464 ? 42.382 24.542 97.171 1.00 80.14 469 LEU A CA 1
ATOM 7173 C C . LEU A 1 464 ? 42.642 24.397 95.660 1.00 74.15 469 LEU A C 1
ATOM 7174 O O . LEU A 1 464 ? 43.695 24.767 95.145 1.00 71.52 469 LEU A O 1
ATOM 7190 N N . GLU A 1 465 ? 41.664 23.842 94.952 1.00 67.99 470 GLU A N 1
ATOM 7191 C CA . GLU A 1 465 ? 41.753 23.662 93.498 1.00 59.47 470 GLU A CA 1
ATOM 7192 C C . GLU A 1 465 ? 40.388 24.015 92.931 1.00 51.05 470 GLU A C 1
ATOM 7193 O O . GLU A 1 465 ? 39.368 23.667 93.526 1.00 47.41 470 GLU A O 1
ATOM 7205 N N . ILE A 1 466 ? 40.368 24.746 91.823 1.00 51.55 471 ILE A N 1
ATOM 7206 C CA . ILE A 1 466 ? 39.111 25.120 91.189 1.00 50.09 471 ILE A CA 1
ATOM 7207 C C . ILE A 1 466 ? 38.874 24.263 89.948 1.00 47.63 471 ILE A C 1
ATOM 7208 O O . ILE A 1 466 ? 39.832 24.008 89.213 1.00 46.24 471 ILE A O 1
ATOM 7224 N N . VAL A 1 467 ? 37.615 23.847 89.717 1.00 46.11 472 VAL A N 1
ATOM 7225 C CA . VAL A 1 467 ? 37.244 23.004 88.573 1.00 51.18 472 VAL A CA 1
ATOM 7226 C C . VAL A 1 467 ? 36.093 23.727 87.865 1.00 49.24 472 VAL A C 1
ATOM 7227 O O . VAL A 1 467 ? 34.992 23.815 88.388 1.00 50.05 472 VAL A O 1
ATOM 7240 N N . GLY A 1 468 ? 36.355 24.246 86.660 1.00 49.45 473 GLY A N 1
ATOM 7241 C CA . GLY A 1 468 ? 35.347 25.004 85.928 1.00 48.60 473 GLY A CA 1
ATOM 7242 C C . GLY A 1 468 ? 36.020 26.292 85.426 1.00 48.76 473 GLY A C 1
ATOM 7243 O O . GLY A 1 468 ? 37.028 26.734 85.979 1.00 49.14 473 GLY A O 1
ATOM 7247 N N . GLY A 1 469 ? 35.490 26.862 84.362 1.00 51.45 474 GLY A N 1
ATOM 7248 C CA . GLY A 1 469 ? 36.017 28.101 83.808 1.00 60.88 474 GLY A CA 1
ATOM 7249 C C . GLY A 1 469 ? 35.535 29.308 84.607 1.00 66.83 474 GLY A C 1
ATOM 7250 O O . GLY A 1 469 ? 34.785 29.176 85.579 1.00 64.39 474 GLY A O 1
ATOM 7254 N N . GLU A 1 470 ? 35.960 30.521 84.192 1.00 68.29 475 GLU A N 1
ATOM 7255 C CA . GLU A 1 470 ? 35.604 31.726 84.953 1.00 67.47 475 GLU A CA 1
ATOM 7256 C C . GLU A 1 470 ? 34.098 32.023 84.975 1.00 66.82 475 GLU A C 1
ATOM 7257 O O . GLU A 1 470 ? 33.646 32.745 85.864 1.00 65.01 475 GLU A O 1
ATOM 7269 N N . ASN A 1 471 ? 33.338 31.484 84.023 1.00 62.55 476 ASN A N 1
ATOM 7270 C CA . ASN A 1 471 ? 31.897 31.692 84.012 1.00 67.31 476 ASN A CA 1
ATOM 7271 C C . ASN A 1 471 ? 31.145 30.767 85.031 1.00 69.58 476 ASN A C 1
ATOM 7272 O O . ASN A 1 471 ? 29.929 30.864 85.191 1.00 68.68 476 ASN A O 1
ATOM 7283 N N . SER A 1 472 ? 31.893 29.885 85.749 1.00 67.78 477 SER A N 1
ATOM 7284 C CA . SER A 1 472 ? 31.292 28.970 86.738 1.00 62.02 477 SER A CA 1
ATOM 7285 C C . SER A 1 472 ? 31.808 29.371 88.067 1.00 57.08 477 SER A C 1
ATOM 7286 O O . SER A 1 472 ? 31.071 29.431 89.040 1.00 55.91 477 SER A O 1
ATOM 7294 N N . VAL A 1 473 ? 33.110 29.579 88.122 1.00 55.84 478 VAL A N 1
ATOM 7295 C CA . VAL A 1 473 ? 33.732 30.060 89.320 1.00 60.71 478 VAL A CA 1
ATOM 7296 C C . VAL A 1 473 ? 34.382 31.349 88.894 1.00 62.40 478 VAL A C 1
ATOM 7297 O O . VAL A 1 473 ? 35.422 31.366 88.208 1.00 63.99 478 VAL A O 1
ATOM 7310 N N . SER A 1 474 ? 33.755 32.431 89.273 1.00 67.39 479 SER A N 1
ATOM 7311 C CA . SER A 1 474 ? 34.245 33.774 88.936 1.00 71.61 479 SER A CA 1
ATOM 7312 C C . SER A 1 474 ? 35.688 33.988 89.372 1.00 71.21 479 SER A C 1
ATOM 7313 O O . SER A 1 474 ? 36.161 33.381 90.338 1.00 69.04 479 SER A O 1
ATOM 7321 N N . LYS A 1 475 ? 36.386 34.863 88.639 1.00 73.02 480 LYS A N 1
ATOM 7322 C CA . LYS A 1 475 ? 37.784 35.212 88.886 1.00 79.62 480 LYS A CA 1
ATOM 7323 C C . LYS A 1 475 ? 37.889 35.977 90.200 1.00 82.19 480 LYS A C 1
ATOM 7324 O O . LYS A 1 475 ? 38.966 36.108 90.752 1.00 82.18 480 LYS A O 1
ATOM 7343 N N . GLU A 1 476 ? 36.760 36.470 90.698 1.00 86.17 481 GLU A N 1
ATOM 7344 C CA . GLU A 1 476 ? 36.701 37.180 91.978 1.00 95.22 481 GLU A CA 1
ATOM 7345 C C . GLU A 1 476 ? 36.794 36.153 93.124 1.00 94.78 481 GLU A C 1
ATOM 7346 O O . GLU A 1 476 ? 37.539 36.355 94.091 1.00 92.56 481 GLU A O 1
ATOM 7358 N N . VAL A 1 477 ? 36.029 35.052 93.013 1.00 87.97 482 VAL A N 1
ATOM 7359 C CA . VAL A 1 477 ? 36.048 33.970 94.001 1.00 81.50 482 VAL A CA 1
ATOM 7360 C C . VAL A 1 477 ? 37.460 33.424 94.051 1.00 76.71 482 VAL A C 1
ATOM 7361 O O . VAL A 1 477 ? 37.994 33.107 95.108 1.00 73.33 482 VAL A O 1
ATOM 7374 N N . GLU A 1 478 ? 38.072 33.331 92.879 1.00 72.85 483 GLU A N 1
ATOM 7375 C CA . GLU A 1 478 ? 39.443 32.875 92.745 1.00 70.66 483 GLU A CA 1
ATOM 7376 C C . GLU A 1 478 ? 40.400 33.738 93.564 1.00 75.52 483 GLU A C 1
ATOM 7377 O O . GLU A 1 478 ? 41.226 33.214 94.309 1.00 75.84 483 GLU A O 1
ATOM 7389 N N . ASP A 1 479 ? 40.287 35.067 93.425 1.00 80.92 484 ASP A N 1
ATOM 7390 C CA . ASP A 1 479 ? 41.152 35.977 94.165 1.00 91.37 484 ASP A CA 1
ATOM 7391 C C . ASP A 1 479 ? 41.022 35.752 95.670 1.00 96.83 484 ASP A C 1
ATOM 7392 O O . ASP A 1 479 ? 42.038 35.717 96.360 1.00 96.81 484 ASP A O 1
ATOM 7401 N N . LYS A 1 480 ? 39.783 35.588 96.175 1.00 103.35 485 LYS A N 1
ATOM 7402 C CA . LYS A 1 480 ? 39.555 35.332 97.599 1.00 115.90 485 LYS A CA 1
ATOM 7403 C C . LYS A 1 480 ? 40.143 33.977 98.053 1.00 123.18 485 LYS A C 1
ATOM 7404 O O . LYS A 1 480 ? 40.514 33.826 99.216 1.00 127.21 485 LYS A O 1
ATOM 7423 N N . LEU A 1 481 ? 40.230 33.002 97.137 1.00 129.07 486 LEU A N 1
ATOM 7424 C CA . LEU A 1 481 ? 40.748 31.669 97.434 1.00 135.04 486 LEU A CA 1
ATOM 7425 C C . LEU A 1 481 ? 42.254 31.710 97.587 1.00 139.46 486 LEU A C 1
ATOM 7426 O O . LEU A 1 481 ? 42.785 31.147 98.540 1.00 141.95 486 LEU A O 1
ATOM 7442 N N . VAL A 1 482 ? 42.944 32.371 96.648 1.00 143.41 487 VAL A N 1
ATOM 7443 C CA . VAL A 1 482 ? 44.397 32.508 96.703 1.00 148.79 487 VAL A CA 1
ATOM 7444 C C . VAL A 1 482 ? 44.775 33.163 98.035 1.00 152.84 487 VAL A C 1
ATOM 7445 O O . VAL A 1 482 ? 45.820 32.858 98.608 1.00 155.36 487 VAL A O 1
ATOM 7458 N N . ASP A 1 483 ? 43.906 34.060 98.521 1.00 156.06 488 ASP A N 1
ATOM 7459 C CA . ASP A 1 483 ? 44.089 34.758 99.792 1.00 159.40 488 ASP A CA 1
ATOM 7460 C C . ASP A 1 483 ? 44.031 33.790 100.990 1.00 161.81 488 ASP A C 1
ATOM 7461 O O . ASP A 1 483 ? 44.916 33.830 101.843 1.00 162.89 488 ASP A O 1
ATOM 7470 N N . ILE A 1 484 ? 43.001 32.923 101.054 1.00 164.08 489 ILE A N 1
ATOM 7471 C CA . ILE A 1 484 ? 42.850 31.982 102.162 1.00 166.55 489 ILE A CA 1
ATOM 7472 C C . ILE A 1 484 ? 43.606 30.669 101.940 1.00 168.06 489 ILE A C 1
ATOM 7473 O O . ILE A 1 484 ? 43.595 29.805 102.813 1.00 168.64 489 ILE A O 1
ATOM 7489 N N . ASP A 1 485 ? 44.255 30.517 100.783 1.00 169.30 490 ASP A N 1
ATOM 7490 C CA . ASP A 1 485 ? 45.031 29.321 100.461 1.00 171.72 490 ASP A CA 1
ATOM 7491 C C . ASP A 1 485 ? 46.313 29.271 101.299 1.00 173.11 490 ASP A C 1
ATOM 7492 O O . ASP A 1 485 ? 46.831 30.312 101.701 1.00 173.66 490 ASP A O 1
ATOM 7501 N N . LEU A 1 486 ? 46.829 28.062 101.547 1.00 174.12 491 LEU A N 1
ATOM 7502 C CA . LEU A 1 486 ? 48.027 27.854 102.358 1.00 175.19 491 LEU A CA 1
ATOM 7503 C C . LEU A 1 486 ? 49.303 28.382 101.703 1.00 175.57 491 LEU A C 1
ATOM 7504 O O . LEU A 1 486 ? 50.062 29.113 102.334 1.00 175.70 491 LEU A O 1
ATOM 7520 N N . ASN A 1 487 ? 49.533 28.017 100.443 1.00 175.59 492 ASN A N 1
ATOM 7521 C CA . ASN A 1 487 ? 50.737 28.423 99.718 1.00 174.75 492 ASN A CA 1
ATOM 7522 C C . ASN A 1 487 ? 50.511 29.647 98.830 1.00 173.29 492 ASN A C 1
ATOM 7523 O O . ASN A 1 487 ? 51.369 29.975 98.012 1.00 172.51 492 ASN A O 1
ATOM 7534 N N . ASN A 1 488 ? 49.362 30.318 98.988 1.00 171.10 493 ASN A N 1
ATOM 7535 C CA . ASN A 1 488 ? 49.000 31.514 98.222 1.00 166.04 493 ASN A CA 1
ATOM 7536 C C . ASN A 1 488 ? 49.016 31.223 96.727 1.00 162.09 493 ASN A C 1
ATOM 7537 O O . ASN A 1 488 ? 49.544 32.003 95.936 1.00 160.47 493 ASN A O 1
ATOM 7548 N N . LYS A 1 489 ? 48.424 30.094 96.344 1.00 157.88 494 LYS A N 1
ATOM 7549 C CA . LYS A 1 489 ? 48.368 29.660 94.948 1.00 150.96 494 LYS A CA 1
ATOM 7550 C C . LYS A 1 489 ? 47.237 28.650 94.730 1.00 145.67 494 LYS A C 1
ATOM 7551 O O . LYS A 1 489 ? 47.172 27.642 95.429 1.00 143.73 494 LYS A O 1
ATOM 7570 N N . VAL A 1 490 ? 46.352 28.916 93.759 1.00 140.01 495 VAL A N 1
ATOM 7571 C CA . VAL A 1 490 ? 45.246 28.025 93.469 1.00 131.48 495 VAL A CA 1
ATOM 7572 C C . VAL A 1 490 ? 45.167 27.780 91.978 1.00 125.27 495 VAL A C 1
ATOM 7573 O O . VAL A 1 490 ? 44.939 28.703 91.199 1.00 124.35 495 VAL A O 1
ATOM 7586 N N . GLU A 1 491 ? 45.382 26.537 91.579 1.00 117.62 496 GLU A N 1
ATOM 7587 C CA . GLU A 1 491 ? 45.286 26.158 90.179 1.00 107.98 496 GLU A CA 1
ATOM 7588 C C . GLU A 1 491 ? 43.812 25.960 89.791 1.00 98.10 496 GLU A C 1
ATOM 7589 O O . GLU A 1 491 ? 42.970 25.635 90.636 1.00 92.43 496 GLU A O 1
ATOM 7601 N N . ARG A 1 492 ? 43.516 26.184 88.517 1.00 86.42 497 ARG A N 1
ATOM 7602 C CA . ARG A 1 492 ? 42.202 26.020 87.942 1.00 72.70 497 ARG A CA 1
ATOM 7603 C C . ARG A 1 492 ? 42.305 24.978 86.806 1.00 65.68 497 ARG A C 1
ATOM 7604 O O . ARG A 1 492 ? 43.146 25.117 85.932 1.00 64.03 497 ARG A O 1
ATOM 7625 N N . LEU A 1 493 ? 41.506 23.927 86.859 1.00 59.69 498 LEU A N 1
ATOM 7626 C CA . LEU A 1 493 ? 41.422 22.911 85.799 1.00 55.15 498 LEU A CA 1
ATOM 7627 C C . LEU A 1 493 ? 40.130 23.320 85.005 1.00 49.85 498 LEU A C 1
ATOM 7628 O O . LEU A 1 493 ? 39.049 23.225 85.574 1.00 46.82 498 LEU A O 1
ATOM 7644 N N . ALA A 1 494 ? 40.243 23.741 83.732 1.00 47.59 499 ALA A N 1
ATOM 7645 C CA . ALA A 1 494 ? 39.100 24.205 82.990 1.00 48.99 499 ALA A CA 1
ATOM 7646 C C . ALA A 1 494 ? 39.306 24.021 81.504 1.00 49.65 499 ALA A C 1
ATOM 7647 O O . ALA A 1 494 ? 40.213 24.621 80.955 1.00 51.35 499 ALA A O 1
ATOM 7654 N N . GLY A 1 495 ? 38.515 23.170 80.849 1.00 47.63 500 GLY A N 1
ATOM 7655 C CA . GLY A 1 495 ? 38.625 23.032 79.408 1.00 48.15 500 GLY A CA 1
ATOM 7656 C C . GLY A 1 495 ? 37.488 23.802 78.762 1.00 48.76 500 GLY A C 1
ATOM 7657 O O . GLY A 1 495 ? 36.594 24.258 79.443 1.00 49.49 500 GLY A O 1
ATOM 7661 N N . GLU A 1 496 ? 37.516 23.946 77.450 1.00 49.54 501 GLU A N 1
ATOM 7662 C CA . GLU A 1 496 ? 36.490 24.618 76.682 1.00 4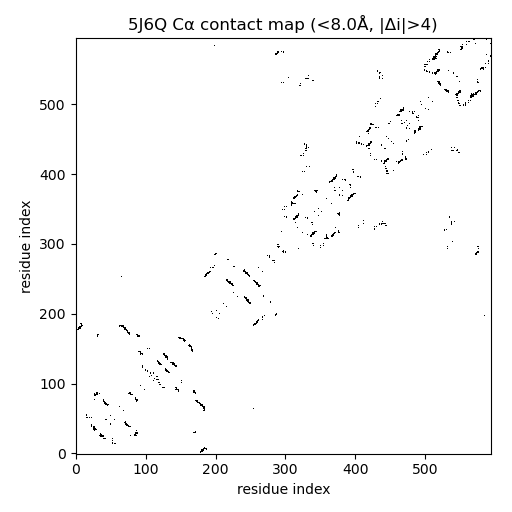9.99 501 GLU A CA 1
ATOM 7663 C C . GLU A 1 496 ? 35.118 23.960 76.901 1.00 50.04 501 GLU A C 1
ATOM 7664 O O . GLU A 1 496 ? 34.101 24.640 76.853 1.00 49.71 501 GLU A O 1
ATOM 7676 N N . ASN A 1 497 ? 35.079 22.638 77.109 1.00 45.29 502 ASN A N 1
ATOM 7677 C CA . ASN A 1 497 ? 33.822 21.909 77.362 1.00 41.22 502 ASN A CA 1
ATOM 7678 C C . ASN A 1 497 ? 34.103 20.828 78.393 1.00 39.36 502 ASN A C 1
ATOM 7679 O O . ASN A 1 497 ? 35.248 20.649 78.846 1.00 38.16 502 ASN A O 1
ATOM 7690 N N . ARG A 1 498 ? 33.066 20.131 78.776 1.00 36.46 503 ARG A N 1
ATOM 7691 C CA . ARG A 1 498 ? 33.139 19.142 79.822 1.00 34.56 503 ARG A CA 1
ATOM 7692 C C . ARG A 1 498 ? 34.064 17.918 79.507 1.00 32.42 503 ARG A C 1
ATOM 7693 O O . ARG A 1 498 ? 34.557 17.315 80.457 1.00 32.79 503 ARG A O 1
ATOM 7714 N N . LYS A 1 499 ? 34.261 17.570 78.206 1.00 29.65 504 LYS A N 1
ATOM 7715 C CA . LYS A 1 499 ? 35.087 16.472 77.825 1.00 27.44 504 LYS A CA 1
ATOM 7716 C C . LYS A 1 499 ? 36.587 16.990 77.972 1.00 31.71 504 LYS A C 1
ATOM 7717 O O . LYS A 1 499 ? 37.433 16.207 78.459 1.00 29.28 504 LYS A O 1
ATOM 7736 N N . ASP A 1 500 ? 36.869 18.236 77.595 1.00 32.22 505 ASP A N 1
ATOM 7737 C CA . ASP A 1 500 ? 38.202 18.795 77.820 1.00 32.73 505 ASP A CA 1
ATOM 7738 C C . ASP A 1 500 ? 38.473 18.925 79.306 1.00 32.96 505 ASP A C 1
ATOM 7739 O O . ASP A 1 500 ? 39.560 18.638 79.729 1.00 33.19 505 ASP A O 1
ATOM 7748 N N . THR A 1 501 ? 37.516 19.330 80.113 1.00 33.58 506 THR A N 1
ATOM 7749 C CA . THR A 1 501 ? 37.784 19.320 81.578 1.00 32.68 506 THR A CA 1
ATOM 7750 C C . THR A 1 501 ? 38.088 17.915 82.104 1.00 34.50 506 THR A C 1
ATOM 7751 O O . THR A 1 501 ? 38.995 17.725 82.952 1.00 31.64 506 THR A O 1
ATOM 7762 N N . ASN A 1 502 ? 37.275 16.930 81.676 1.00 32.61 507 ASN A N 1
ATOM 7763 C CA . ASN A 1 502 ? 37.482 15.558 82.114 1.00 27.89 507 ASN A CA 1
ATOM 7764 C C . ASN A 1 502 ? 38.880 15.180 81.709 1.00 32.49 507 ASN A C 1
ATOM 7765 O O . ASN A 1 502 ? 39.599 14.640 82.589 1.00 31.13 507 ASN A O 1
ATOM 7776 N N . ALA A 1 503 ? 39.305 15.445 80.424 1.00 27.57 508 ALA A N 1
ATOM 7777 C CA . ALA A 1 503 ? 40.695 15.129 80.048 1.00 32.75 508 ALA A CA 1
ATOM 7778 C C . ALA A 1 503 ? 41.695 15.825 80.979 1.00 34.77 508 ALA A C 1
ATOM 7779 O O . ALA A 1 503 ? 42.663 15.157 81.385 1.00 29.33 508 ALA A O 1
ATOM 7786 N N . LYS A 1 504 ? 41.527 17.164 81.343 1.00 34.95 509 LYS A N 1
ATOM 7787 C CA . LYS A 1 504 ? 42.541 17.768 82.304 1.00 32.32 509 LYS A CA 1
ATOM 7788 C C . LYS A 1 504 ? 42.593 17.138 83.677 1.00 39.22 509 LYS A C 1
ATOM 7789 O O . LYS A 1 504 ? 43.705 17.003 84.232 1.00 35.58 509 LYS A O 1
ATOM 7808 N N . VAL A 1 505 ? 41.415 16.712 84.277 1.00 37.80 510 VAL A N 1
ATOM 7809 C CA . VAL A 1 505 ? 41.471 16.039 85.585 1.00 30.53 510 VAL A CA 1
ATOM 7810 C C . VAL A 1 505 ? 42.276 14.717 85.453 1.00 36.87 510 VAL A C 1
ATOM 7811 O O . VAL A 1 505 ? 43.135 14.387 86.329 1.00 36.41 510 VAL A O 1
ATOM 7824 N N . ILE A 1 506 ? 41.967 13.947 84.375 1.00 31.76 511 ILE A N 1
ATOM 7825 C CA . ILE A 1 506 ? 42.646 12.682 84.160 1.00 36.60 511 ILE A CA 1
ATOM 7826 C C . ILE A 1 506 ? 44.165 12.950 83.964 1.00 39.81 511 ILE A C 1
ATOM 7827 O O . ILE A 1 506 ? 45.004 12.246 84.552 1.00 34.72 511 ILE A O 1
ATOM 7843 N N . ASN A 1 507 ? 44.532 14.013 83.191 1.00 37.02 512 ASN A N 1
ATOM 7844 C CA . ASN A 1 507 ? 45.982 14.237 82.942 1.00 37.75 512 ASN A CA 1
ATOM 7845 C C . ASN A 1 507 ? 46.707 14.602 84.235 1.00 38.70 512 ASN A C 1
ATOM 7846 O O . ASN A 1 507 ? 47.852 14.252 84.442 1.00 39.60 512 ASN A O 1
ATOM 7857 N N . LYS A 1 508 ? 46.033 15.293 85.083 1.00 36.28 513 LYS A N 1
ATOM 7858 C CA . LYS A 1 508 ? 46.679 15.740 86.287 1.00 42.55 513 LYS A CA 1
ATOM 7859 C C . LYS A 1 508 ? 46.768 14.723 87.396 1.00 41.27 513 LYS A C 1
ATOM 7860 O O . LYS A 1 508 ? 47.804 14.632 88.042 1.00 41.38 513 LYS A O 1
ATOM 7879 N N . TYR A 1 509 ? 45.747 13.931 87.599 1.00 39.42 514 TYR A N 1
ATOM 7880 C CA . TYR A 1 509 ? 45.815 13.074 88.738 1.00 39.54 514 TYR A CA 1
ATOM 7881 C C . TYR A 1 509 ? 45.957 11.589 88.553 1.00 41.30 514 TYR A C 1
ATOM 7882 O O . TYR A 1 509 ? 46.044 10.945 89.606 1.00 40.30 514 TYR A O 1
ATOM 7900 N N . TYR A 1 510 ? 45.978 11.039 87.308 1.00 36.24 515 TYR A N 1
ATOM 7901 C CA . TYR A 1 510 ? 45.843 9.608 87.293 1.00 36.09 515 TYR A CA 1
ATOM 7902 C C . TYR A 1 510 ? 46.927 8.849 86.639 1.00 36.56 515 TYR A C 1
ATOM 7903 O O . TYR A 1 510 ? 46.699 7.695 86.291 1.00 34.76 515 TYR A O 1
ATOM 7921 N N . ALA A 1 511 ? 48.144 9.447 86.510 1.00 36.31 516 ALA A N 1
ATOM 7922 C CA . ALA A 1 511 ? 49.254 8.740 85.944 1.00 37.82 516 ALA A CA 1
ATOM 7923 C C . ALA A 1 511 ? 49.386 7.401 86.754 1.00 41.47 516 ALA A C 1
ATOM 7924 O O . ALA A 1 511 ? 49.230 7.414 87.987 1.00 39.45 516 ALA A O 1
ATOM 7931 N N . GLY A 1 512 ? 49.654 6.290 86.101 1.00 40.73 517 GLY A N 1
ATOM 7932 C CA . GLY A 1 512 ? 49.784 5.064 86.862 1.00 47.58 517 GLY A CA 1
ATOM 7933 C C . GLY A 1 512 ? 48.496 4.345 87.281 1.00 48.99 517 GLY A C 1
ATOM 7934 O O . GLY A 1 512 ? 48.627 3.254 87.838 1.00 46.62 517 GLY A O 1
ATOM 7938 N N . ALA A 1 513 ? 47.247 4.891 87.027 1.00 42.43 518 ALA A N 1
ATOM 7939 C CA . ALA A 1 513 ? 46.058 4.171 87.472 1.00 34.27 518 ALA A CA 1
ATOM 7940 C C . ALA A 1 513 ? 46.019 2.763 86.769 1.00 34.31 518 ALA A C 1
ATOM 7941 O O . ALA A 1 513 ? 46.460 2.600 85.599 1.00 32.95 518 ALA A O 1
ATOM 7948 N N . THR A 1 514 ? 45.524 1.781 87.498 1.00 33.62 519 THR A N 1
ATOM 7949 C CA . THR A 1 514 ? 45.473 0.418 87.010 1.00 38.79 519 THR A CA 1
ATOM 7950 C C . THR A 1 514 ? 44.017 0.063 86.559 1.00 41.44 519 THR A C 1
ATOM 7951 O O . THR A 1 514 ? 43.762 -1.071 86.117 1.00 42.08 519 THR A O 1
ATOM 7962 N N . LYS A 1 515 ? 43.098 1.060 86.570 1.00 37.85 520 LYS A N 1
ATOM 7963 C CA . LYS A 1 515 ? 41.734 0.828 86.100 1.00 38.52 520 LYS A CA 1
ATOM 7964 C C . LYS A 1 515 ? 41.177 2.113 85.518 1.00 42.71 520 LYS A C 1
ATOM 7965 O O . LYS A 1 515 ? 41.639 3.253 85.878 1.00 41.19 520 LYS A O 1
ATOM 7984 N N . ALA A 1 516 ? 40.164 1.958 84.666 1.00 33.24 521 ALA A N 1
ATOM 7985 C CA . ALA A 1 516 ? 39.475 3.146 84.122 1.00 37.32 521 ALA A CA 1
ATOM 7986 C C . ALA A 1 516 ? 37.988 2.824 84.221 1.00 34.21 521 ALA A C 1
ATOM 7987 O O . ALA A 1 516 ? 37.558 1.675 83.895 1.00 37.00 521 ALA A O 1
ATOM 7994 N N . TYR A 1 517 ? 37.254 3.732 84.727 1.00 28.08 522 TYR A N 1
ATOM 7995 C CA . TYR A 1 517 ? 35.817 3.591 84.715 1.00 29.94 522 TYR A CA 1
ATOM 7996 C C . TYR A 1 517 ? 35.242 4.560 83.590 1.00 29.51 522 TYR A C 1
ATOM 7997 O O . TYR A 1 517 ? 35.882 5.577 83.288 1.00 29.60 522 TYR A O 1
ATOM 8015 N N . VAL A 1 518 ? 34.040 4.305 83.014 1.00 28.58 523 VAL A N 1
ATOM 8016 C CA . VAL A 1 518 ? 33.518 5.294 81.978 1.00 23.61 523 VAL A CA 1
ATOM 8017 C C . VAL A 1 518 ? 32.008 5.479 82.220 1.00 26.85 523 VAL A C 1
ATOM 8018 O O . VAL A 1 518 ? 31.339 4.490 82.550 1.00 27.32 523 VAL A O 1
ATOM 8031 N N . ALA A 1 519 ? 31.467 6.726 82.074 1.00 26.79 524 ALA A N 1
ATOM 8032 C CA . ALA A 1 519 ? 30.071 6.925 82.342 1.00 22.07 524 ALA A CA 1
ATOM 8033 C C . ALA A 1 519 ? 29.505 8.024 81.435 1.00 25.06 524 ALA A C 1
ATOM 8034 O O . ALA A 1 519 ? 30.266 8.808 80.913 1.00 29.65 524 ALA A O 1
ATOM 8041 N N . LYS A 1 520 ? 28.188 8.141 81.298 1.00 25.77 525 LYS A N 1
ATOM 8042 C CA . LYS A 1 520 ? 27.676 9.202 80.304 1.00 21.57 525 LYS A CA 1
ATOM 8043 C C . LYS A 1 520 ? 28.001 10.498 80.717 1.00 23.46 525 LYS A C 1
ATOM 8044 O O . LYS A 1 520 ? 27.974 10.780 81.908 1.00 28.87 525 LYS A O 1
ATOM 8063 N N . ASP A 1 521 ? 28.314 11.363 79.800 1.00 20.45 526 ASP A N 1
ATOM 8064 C CA . ASP A 1 521 ? 28.670 12.750 80.157 1.00 20.06 526 ASP A CA 1
ATOM 8065 C C . ASP A 1 521 ? 27.496 13.805 80.196 1.00 32.78 526 ASP A C 1
ATOM 8066 O O . ASP A 1 521 ? 27.715 14.956 80.511 1.00 33.68 526 ASP A O 1
ATOM 8075 N N . GLY A 1 522 ? 26.286 13.439 79.809 1.00 38.90 527 GLY A N 1
ATOM 8076 C CA . GLY A 1 522 ? 25.180 14.396 79.957 1.00 43.52 527 GLY A CA 1
ATOM 8077 C C . GLY A 1 522 ? 24.802 15.081 78.646 1.00 46.25 527 GLY A C 1
ATOM 8078 O O . GLY A 1 522 ? 23.856 15.832 78.604 1.00 50.41 527 GLY A O 1
ATOM 8082 N N . TYR A 1 523 ? 25.530 14.778 77.555 1.00 50.89 528 TYR A N 1
ATOM 8083 C CA . TYR A 1 523 ? 25.363 15.351 76.217 1.00 48.52 528 TYR A CA 1
ATOM 8084 C C . TYR A 1 523 ? 24.141 14.656 75.547 1.00 46.09 528 TYR A C 1
ATOM 8085 O O . TYR A 1 523 ? 23.582 15.221 74.644 1.00 46.04 528 TYR A O 1
ATOM 8103 N N . VAL A 1 524 ? 23.783 13.399 75.933 1.00 40.75 529 VAL A N 1
ATOM 8104 C CA . VAL A 1 524 ? 22.529 12.743 75.450 1.00 39.49 529 VAL A CA 1
ATOM 8105 C C . VAL A 1 524 ? 21.569 12.701 76.640 1.00 42.83 529 VAL A C 1
ATOM 8106 O O . VAL A 1 524 ? 21.833 12.086 77.700 1.00 38.02 529 VAL A O 1
ATOM 8119 N N . GLY A 1 525 ? 20.464 13.465 76.530 1.00 38.23 530 GLY A N 1
ATOM 8120 C CA . GLY A 1 525 ? 19.448 13.449 77.561 1.00 29.52 530 GLY A CA 1
ATOM 8121 C C . GLY A 1 525 ? 19.664 14.453 78.654 1.00 38.51 530 GLY A C 1
ATOM 8122 O O . GLY A 1 525 ? 18.924 14.418 79.624 1.00 42.49 530 GLY A O 1
ATOM 8126 N N . GLY A 1 526 ? 20.682 15.346 78.544 1.00 44.86 531 GLY A N 1
ATOM 8127 C CA . GLY A 1 526 ? 20.861 16.386 79.572 1.00 43.35 531 GLY A CA 1
ATOM 8128 C C . GLY A 1 526 ? 21.672 15.948 80.795 1.00 39.44 531 GLY A C 1
ATOM 8129 O O . GLY A 1 526 ? 22.027 14.775 80.957 1.00 34.81 531 GLY A O 1
ATOM 8133 N N . ASN A 1 527 ? 21.970 16.912 81.685 1.00 38.51 532 ASN A N 1
ATOM 8134 C CA . ASN A 1 527 ? 22.787 16.737 82.905 1.00 39.78 532 ASN A CA 1
ATOM 8135 C C . ASN A 1 527 ? 22.254 15.703 83.944 1.00 41.18 532 ASN A C 1
ATOM 8136 O O . ASN A 1 527 ? 23.072 15.068 84.674 1.00 42.77 532 ASN A O 1
ATOM 8147 N N . GLY A 1 528 ? 20.940 15.487 83.992 1.00 44.39 533 GLY A N 1
ATOM 8148 C CA . GLY A 1 528 ? 20.417 14.445 84.846 1.00 40.87 533 GLY A CA 1
ATOM 8149 C C . GLY A 1 528 ? 21.104 13.107 84.564 1.00 46.17 533 GLY A C 1
ATOM 8150 O O . GLY A 1 528 ? 21.184 12.256 85.468 1.00 43.44 533 GLY A O 1
ATOM 8154 N N . GLN A 1 529 ? 21.675 12.913 83.309 1.00 40.81 534 GLN A N 1
ATOM 8155 C CA . GLN A 1 529 ? 22.316 11.620 83.001 1.00 34.21 534 GLN A CA 1
ATOM 8156 C C . GLN A 1 529 ? 23.718 11.470 83.696 1.00 36.13 534 GLN A C 1
ATOM 8157 O O . GLN A 1 529 ? 24.361 10.430 83.586 1.00 35.07 534 GLN A O 1
ATOM 8171 N N . LEU A 1 530 ? 24.157 12.504 84.376 1.00 33.47 535 LEU A N 1
ATOM 8172 C CA . LEU A 1 530 ? 25.408 12.452 85.124 1.00 38.25 535 LEU A CA 1
ATOM 8173 C C . LEU A 1 530 ? 25.206 11.650 86.394 1.00 38.40 535 LEU A C 1
ATOM 8174 O O . LEU A 1 530 ? 26.186 11.384 87.139 1.00 39.64 535 LEU A O 1
ATOM 8190 N N . VAL A 1 531 ? 23.959 11.201 86.644 1.00 34.36 536 VAL A N 1
ATOM 8191 C CA . VAL A 1 531 ? 23.737 10.473 87.912 1.00 37.70 536 VAL A CA 1
ATOM 8192 C C . VAL A 1 531 ? 24.548 9.184 87.990 1.00 33.55 536 VAL A C 1
ATOM 8193 O O . VAL A 1 531 ? 24.979 8.799 89.068 1.00 34.37 536 VAL A O 1
ATOM 8206 N N . ASP A 1 532 ? 24.778 8.506 86.845 1.00 33.60 537 ASP A N 1
ATOM 8207 C CA . ASP A 1 532 ? 25.554 7.261 86.902 1.00 33.36 537 ASP A CA 1
ATOM 8208 C C . ASP A 1 532 ? 27.016 7.546 87.418 1.00 27.83 537 ASP A C 1
ATOM 8209 O O . ASP A 1 532 ? 27.570 6.814 88.238 1.00 31.80 537 ASP A O 1
ATOM 8218 N N . ALA A 1 533 ? 27.598 8.578 86.880 1.00 26.06 538 ALA A N 1
ATOM 8219 C CA . ALA A 1 533 ? 28.880 9.037 87.192 1.00 33.51 538 ALA A CA 1
ATOM 8220 C C . ALA A 1 533 ? 28.921 9.283 88.732 1.00 33.24 538 ALA A C 1
ATOM 8221 O O . ALA A 1 533 ? 29.822 8.785 89.397 1.00 35.62 538 ALA A O 1
ATOM 8228 N N . LEU A 1 534 ? 27.952 10.033 89.277 1.00 34.29 539 LEU A N 1
ATOM 8229 C CA . LEU A 1 534 ? 27.941 10.338 90.684 1.00 32.71 539 LEU A CA 1
ATOM 8230 C C . LEU A 1 534 ? 27.704 9.052 91.546 1.00 35.36 539 LEU A C 1
ATOM 8231 O O . LEU A 1 534 ? 28.372 8.931 92.546 1.00 34.21 539 LEU A O 1
ATOM 8247 N N . THR A 1 535 ? 26.863 8.059 91.162 1.00 38.28 540 THR A N 1
ATOM 8248 C CA . THR A 1 535 ? 26.801 6.873 92.064 1.00 33.95 540 THR A CA 1
ATOM 8249 C C . THR A 1 535 ? 28.106 6.062 92.007 1.00 34.05 540 THR A C 1
ATOM 8250 O O . THR A 1 535 ? 28.472 5.465 93.020 1.00 31.06 540 THR A O 1
ATOM 8261 N N . ALA A 1 536 ? 28.849 6.085 90.842 1.00 32.74 541 ALA A N 1
ATOM 8262 C CA . ALA A 1 536 ? 30.103 5.356 90.806 1.00 31.16 541 ALA A CA 1
ATOM 8263 C C . ALA A 1 536 ? 31.365 6.099 91.330 1.00 31.40 541 ALA A C 1
ATOM 8264 O O . ALA A 1 536 ? 32.422 5.432 91.524 1.00 32.65 541 ALA A O 1
ATOM 8271 N N . ALA A 1 537 ? 31.336 7.360 91.576 1.00 32.28 542 ALA A N 1
ATOM 8272 C CA . ALA A 1 537 ? 32.585 7.980 91.975 1.00 29.80 542 ALA A CA 1
ATOM 8273 C C . ALA A 1 537 ? 33.229 7.301 93.295 1.00 31.03 542 ALA A C 1
ATOM 8274 O O . ALA A 1 537 ? 34.420 7.196 93.269 1.00 30.06 542 ALA A O 1
ATOM 8281 N N . PRO A 1 538 ? 32.517 6.895 94.412 1.00 32.24 543 PRO A N 1
ATOM 8282 C CA . PRO A 1 538 ? 33.216 6.264 95.586 1.00 36.02 543 PRO A CA 1
ATOM 8283 C C . PRO A 1 538 ? 33.791 4.963 95.165 1.00 38.47 543 PRO A C 1
ATOM 8284 O O . PRO A 1 538 ? 34.792 4.486 95.731 1.00 44.23 543 PRO A O 1
ATOM 8295 N N . LEU A 1 539 ? 33.124 4.300 94.144 1.00 38.38 544 LEU A N 1
ATOM 8296 C CA . LEU A 1 539 ? 33.646 3.059 93.657 1.00 36.10 544 LEU A CA 1
ATOM 8297 C C . LEU A 1 539 ? 34.965 3.323 92.909 1.00 37.86 544 LEU A C 1
ATOM 8298 O O . LEU A 1 539 ? 36.007 2.657 93.202 1.00 33.72 544 LEU A O 1
ATOM 8314 N N . ALA A 1 540 ? 34.973 4.294 91.985 1.00 33.54 545 ALA A N 1
ATOM 8315 C CA . ALA A 1 540 ? 36.231 4.617 91.323 1.00 34.84 545 ALA A CA 1
ATOM 8316 C C . ALA A 1 540 ? 37.263 5.126 92.397 1.00 35.34 545 ALA A C 1
ATOM 8317 O O . ALA A 1 540 ? 38.437 4.804 92.236 1.00 33.32 545 ALA A O 1
ATOM 8324 N N . ALA A 1 541 ? 36.819 5.901 93.456 1.00 32.79 546 ALA A N 1
ATOM 8325 C CA . ALA A 1 541 ? 37.774 6.333 94.509 1.00 39.81 546 ALA A CA 1
ATOM 8326 C C . ALA A 1 541 ? 38.423 5.084 95.162 1.00 40.14 546 ALA A C 1
ATOM 8327 O O . ALA A 1 541 ? 39.665 5.054 95.317 1.00 38.85 546 ALA A O 1
ATOM 8334 N N . SER A 1 542 ? 37.607 4.065 95.536 1.00 40.37 547 SER A N 1
ATOM 8335 C CA . SER A 1 542 ? 38.146 2.799 96.185 1.00 41.46 547 SER A CA 1
ATOM 8336 C C . SER A 1 542 ? 39.178 2.147 95.261 1.00 44.37 547 SER A C 1
ATOM 8337 O O . SER A 1 542 ? 40.111 1.509 95.704 1.00 45.50 547 SER A O 1
ATOM 8345 N N . SER A 1 543 ? 39.025 2.293 93.945 1.00 45.83 548 SER A N 1
ATOM 8346 C CA . SER A 1 543 ? 40.028 1.699 93.038 1.00 44.45 548 SER A CA 1
ATOM 8347 C C . SER A 1 543 ? 41.139 2.732 92.634 1.00 43.26 548 SER A C 1
ATOM 8348 O O . SER A 1 543 ? 41.874 2.433 91.697 1.00 40.57 548 SER A O 1
ATOM 8356 N N . LYS A 1 544 ? 41.220 3.941 93.270 1.00 41.41 549 LYS A N 1
ATOM 8357 C CA . LYS A 1 544 ? 42.195 5.003 92.849 1.00 41.71 549 LYS A CA 1
ATOM 8358 C C . LYS A 1 544 ? 42.185 5.151 91.327 1.00 42.97 549 LYS A C 1
ATOM 8359 O O . LYS A 1 544 ? 43.238 5.286 90.691 1.00 40.85 549 LYS A O 1
ATOM 8378 N N . ALA A 1 545 ? 40.953 5.218 90.732 1.00 35.21 550 ALA A N 1
ATOM 8379 C CA . ALA A 1 545 ? 40.890 5.149 89.294 1.00 27.44 550 ALA A CA 1
ATOM 8380 C C . ALA A 1 545 ? 39.983 6.320 88.839 1.00 29.37 550 ALA A C 1
ATOM 8381 O O . ALA A 1 545 ? 39.171 6.805 89.610 1.00 29.14 550 ALA A O 1
ATOM 8388 N N . PRO A 1 546 ? 40.168 6.800 87.619 1.00 30.11 551 PRO A N 1
ATOM 8389 C CA . PRO A 1 546 ? 39.330 7.922 87.143 1.00 28.73 551 PRO A CA 1
ATOM 8390 C C . PRO A 1 546 ? 37.956 7.454 86.420 1.00 29.33 551 PRO A C 1
ATOM 8391 O O . PRO A 1 546 ? 37.768 6.295 86.071 1.00 28.46 551 PRO A O 1
ATOM 8402 N N . ILE A 1 547 ? 37.057 8.423 86.197 1.00 30.04 552 ILE A N 1
ATOM 8403 C CA . ILE A 1 547 ? 35.837 8.161 85.496 1.00 27.70 552 ILE A CA 1
ATOM 8404 C C . ILE A 1 547 ? 35.994 8.962 84.175 1.00 27.32 552 ILE A C 1
ATOM 8405 O O . ILE A 1 547 ? 36.109 10.168 84.211 1.00 28.00 552 ILE A O 1
ATOM 8421 N N . VAL A 1 548 ? 36.106 8.282 83.055 1.00 24.50 553 VAL A N 1
ATOM 8422 C CA . VAL A 1 548 ? 36.155 9.000 81.787 1.00 25.23 553 VAL A CA 1
ATOM 8423 C C . VAL A 1 548 ? 34.642 9.380 81.497 1.00 26.57 553 VAL A C 1
ATOM 8424 O O . VAL A 1 548 ? 33.788 8.489 81.528 1.00 27.53 553 VAL A O 1
ATOM 8437 N N . LEU A 1 549 ? 34.320 10.651 81.219 1.00 25.32 554 LEU A N 1
ATOM 8438 C CA . LEU A 1 549 ? 32.884 10.936 80.934 1.00 25.61 554 LEU A CA 1
ATOM 8439 C C . LEU A 1 549 ? 32.689 11.037 79.419 1.00 36.26 554 LEU A C 1
ATOM 8440 O O . LEU A 1 549 ? 33.250 11.924 78.711 1.00 31.41 554 LEU A O 1
ATOM 8456 N N . THR A 1 550 ? 31.900 10.058 78.900 1.00 34.94 555 THR A N 1
ATOM 8457 C CA . THR A 1 550 ? 31.587 10.171 77.511 1.00 33.51 555 THR A CA 1
ATOM 8458 C C . THR A 1 550 ? 30.272 9.423 77.184 1.00 34.70 555 THR A C 1
ATOM 8459 O O . THR A 1 550 ? 29.969 8.412 77.838 1.00 32.77 555 THR A O 1
ATOM 8470 N N . THR A 1 551 ? 29.512 9.928 76.167 1.00 32.22 556 THR A N 1
ATOM 8471 C CA . THR A 1 551 ? 28.338 9.151 75.712 1.00 31.88 556 THR A CA 1
ATOM 8472 C C . THR A 1 551 ? 28.620 8.613 74.343 1.00 33.04 556 THR A C 1
ATOM 8473 O O . THR A 1 551 ? 28.407 7.451 74.064 1.00 33.29 556 THR A O 1
ATOM 8484 N N . GLU A 1 552 ? 29.072 9.484 73.442 1.00 35.82 557 GLU A N 1
ATOM 8485 C CA . GLU A 1 552 ? 29.397 9.039 72.127 1.00 36.69 557 GLU A CA 1
ATOM 8486 C C . GLU A 1 552 ? 30.955 8.877 72.122 1.00 46.42 557 GLU A C 1
ATOM 8487 O O . GLU A 1 552 ? 31.551 8.529 73.178 1.00 48.77 557 GLU A O 1
ATOM 8499 N N . GLU A 1 553 ? 31.611 9.070 70.990 1.00 44.63 558 GLU A N 1
ATOM 8500 C CA . GLU A 1 553 ? 33.080 8.907 71.009 1.00 47.62 558 GLU A CA 1
ATOM 8501 C C . GLU A 1 553 ? 33.819 9.947 71.844 1.00 40.43 558 GLU A C 1
ATOM 8502 O O . GLU A 1 553 ? 33.374 11.063 72.108 1.00 32.96 558 GLU A O 1
ATOM 8514 N N . LEU A 1 554 ? 35.002 9.535 72.296 1.00 39.30 559 LEU A N 1
ATOM 8515 C CA . LEU A 1 554 ? 35.908 10.411 73.057 1.00 37.09 559 LEU A CA 1
ATOM 8516 C C . LEU A 1 554 ? 36.309 11.632 72.355 1.00 36.44 559 LEU A C 1
ATOM 8517 O O . LEU A 1 554 ? 36.434 11.627 71.149 1.00 36.60 559 LEU A O 1
ATOM 8533 N N . SER A 1 555 ? 36.496 12.701 73.077 1.00 37.38 560 SER A N 1
ATOM 8534 C CA . SER A 1 555 ? 37.133 13.776 72.386 1.00 32.89 560 SER A CA 1
ATOM 8535 C C . SER A 1 555 ? 38.606 13.408 72.127 1.00 33.31 560 SER A C 1
ATOM 8536 O O . SER A 1 555 ? 39.164 12.473 72.769 1.00 31.14 560 SER A O 1
ATOM 8544 N N . LYS A 1 556 ? 39.235 14.173 71.208 1.00 34.39 561 LYS A N 1
ATOM 8545 C CA . LYS A 1 556 ? 40.638 14.051 70.934 1.00 38.48 561 LYS A CA 1
ATOM 8546 C C . LYS A 1 556 ? 41.405 14.362 72.197 1.00 37.21 561 LYS A C 1
ATOM 8547 O O . LYS A 1 556 ? 42.357 13.594 72.529 1.00 36.44 561 LYS A O 1
ATOM 8566 N N . SER A 1 557 ? 41.039 15.435 72.908 1.00 31.10 562 SER A N 1
ATOM 8567 C CA . SER A 1 557 ? 41.732 15.772 74.188 1.00 37.53 562 SER A CA 1
ATOM 8568 C C . SER A 1 557 ? 41.693 14.552 75.193 1.00 38.59 562 SER A C 1
ATOM 8569 O O . SER A 1 557 ? 42.684 14.217 75.866 1.00 41.84 562 SER A O 1
ATOM 8577 N N . GLN A 1 558 ? 40.549 13.812 75.239 1.00 36.43 563 GLN A N 1
ATOM 8578 C CA . GLN A 1 558 ? 40.446 12.614 76.070 1.00 26.56 563 GLN A CA 1
ATOM 8579 C C . GLN A 1 558 ? 41.250 11.476 75.540 1.00 25.58 563 GLN A C 1
ATOM 8580 O O . GLN A 1 558 ? 41.957 10.785 76.324 1.00 25.58 563 GLN A O 1
ATOM 8594 N N . GLU A 1 559 ? 41.217 11.276 74.220 1.00 24.61 564 GLU A N 1
ATOM 8595 C CA . GLU A 1 559 ? 41.966 10.202 73.607 1.00 34.72 564 GLU A CA 1
ATOM 8596 C C . GLU A 1 559 ? 43.584 10.360 73.977 1.00 32.21 564 GLU A C 1
ATOM 8597 O O . GLU A 1 559 ? 44.230 9.400 74.346 1.00 33.97 564 GLU A O 1
ATOM 8609 N N . GLU A 1 560 ? 44.128 11.571 73.847 1.00 28.64 565 GLU A N 1
ATOM 8610 C CA . GLU A 1 560 ? 45.494 11.875 74.119 1.00 32.14 565 GLU A CA 1
ATOM 8611 C C . GLU A 1 560 ? 45.858 11.630 75.591 1.00 34.92 565 GLU A C 1
ATOM 8612 O O . GLU A 1 560 ? 46.871 10.993 75.785 1.00 36.21 565 GLU A O 1
ATOM 8624 N N . VAL A 1 561 ? 45.039 12.104 76.613 1.00 35.21 566 VAL A N 1
ATOM 8625 C CA . VAL A 1 561 ? 45.366 11.847 77.998 1.00 36.50 566 VAL A CA 1
ATOM 8626 C C . VAL A 1 561 ? 45.229 10.417 78.389 1.00 34.29 566 VAL A C 1
ATOM 8627 O O . VAL A 1 561 ? 46.033 9.928 79.270 1.00 29.42 566 VAL A O 1
ATOM 8640 N N . VAL A 1 562 ? 44.229 9.697 77.810 1.00 30.47 567 VAL A N 1
ATOM 8641 C CA . VAL A 1 562 ? 44.116 8.323 78.177 1.00 32.94 567 VAL A CA 1
ATOM 8642 C C . VAL A 1 562 ? 45.423 7.587 77.696 1.00 34.96 567 VAL A C 1
ATOM 8643 O O . VAL A 1 562 ? 45.953 6.742 78.398 1.00 31.52 567 VAL A O 1
ATOM 8656 N N . GLU A 1 563 ? 45.843 7.870 76.460 1.00 34.27 568 GLU A N 1
ATOM 8657 C CA . GLU A 1 563 ? 47.034 7.287 75.857 1.00 35.24 568 GLU A CA 1
ATOM 8658 C C . GLU A 1 563 ? 48.257 7.561 76.760 1.00 37.74 568 GLU A C 1
ATOM 8659 O O . GLU A 1 563 ? 49.072 6.679 76.902 1.00 37.73 568 GLU A O 1
ATOM 8671 N N . LEU A 1 564 ? 48.387 8.798 77.379 1.00 36.70 569 LEU A N 1
ATOM 8672 C CA . LEU A 1 564 ? 49.555 9.104 78.258 1.00 34.78 569 LEU A CA 1
ATOM 8673 C C . LEU A 1 564 ? 49.447 8.555 79.643 1.00 37.97 569 LEU A C 1
ATOM 8674 O O . LEU A 1 564 ? 50.453 8.085 80.211 1.00 37.54 569 LEU A O 1
ATOM 8690 N N . ARG A 1 565 ? 48.225 8.578 80.228 1.00 34.65 570 ARG A N 1
ATOM 8691 C CA . ARG A 1 565 ? 48.113 8.244 81.638 1.00 35.14 570 ARG A CA 1
ATOM 8692 C C . ARG A 1 565 ? 47.643 6.892 81.976 1.00 37.05 570 ARG A C 1
ATOM 8693 O O . ARG A 1 565 ? 47.868 6.505 83.134 1.00 37.01 570 ARG A O 1
ATOM 8714 N N . LEU A 1 566 ? 47.009 6.149 81.061 1.00 34.76 571 LEU A N 1
ATOM 8715 C CA . LEU A 1 566 ? 46.347 4.933 81.631 1.00 39.29 571 LEU A CA 1
ATOM 8716 C C . LEU A 1 566 ? 46.787 3.674 81.038 1.00 40.80 571 LEU A C 1
ATOM 8717 O O . LEU A 1 566 ? 46.081 2.678 80.991 1.00 42.69 571 LEU A O 1
ATOM 8733 N N . LYS A 1 567 ? 48.026 3.692 80.625 1.00 45.97 572 LYS A N 1
ATOM 8734 C CA . LYS A 1 567 ? 48.715 2.578 80.027 1.00 42.71 572 LYS A CA 1
ATOM 8735 C C . LYS A 1 567 ? 48.806 1.417 80.933 1.00 41.40 572 LYS A C 1
ATOM 8736 O O . LYS A 1 567 ? 48.975 0.302 80.456 1.00 43.46 572 LYS A O 1
ATOM 8755 N N . ASN A 1 568 ? 48.698 1.640 82.226 1.00 41.59 573 ASN A N 1
ATOM 8756 C CA . ASN A 1 568 ? 48.750 0.564 83.244 1.00 43.78 573 ASN A CA 1
ATOM 8757 C C . ASN A 1 568 ? 47.325 -0.014 83.531 1.00 45.80 573 ASN A C 1
ATOM 8758 O O . ASN A 1 568 ? 47.252 -0.981 84.268 1.00 41.23 573 ASN A O 1
ATOM 8769 N N . ALA A 1 569 ? 46.220 0.549 82.905 1.00 39.14 574 ALA A N 1
ATOM 8770 C CA . ALA A 1 569 ? 44.871 0.078 83.227 1.00 42.42 574 ALA A CA 1
ATOM 8771 C C . ALA A 1 569 ? 44.649 -1.357 82.750 1.00 37.81 574 ALA A C 1
ATOM 8772 O O . ALA A 1 569 ? 44.850 -1.595 81.612 1.00 37.91 574 ALA A O 1
ATOM 8779 N N . THR A 1 570 ? 44.269 -2.306 83.625 1.00 42.52 575 THR A N 1
ATOM 8780 C CA . THR A 1 570 ? 44.102 -3.695 83.190 1.00 43.74 575 THR A CA 1
ATOM 8781 C C . THR A 1 570 ? 42.666 -4.076 83.277 1.00 47.83 575 THR A C 1
ATOM 8782 O O . THR A 1 570 ? 42.347 -5.269 83.263 1.00 49.63 575 THR A O 1
ATOM 8793 N N . LYS A 1 571 ? 41.758 -3.048 83.268 1.00 45.83 576 LYS A N 1
ATOM 8794 C CA . LYS A 1 571 ? 40.320 -3.272 83.388 1.00 38.75 576 LYS A CA 1
ATOM 8795 C C . LYS A 1 571 ? 39.547 -1.987 83.016 1.00 35.99 576 LYS A C 1
ATOM 8796 O O . LYS A 1 571 ? 39.899 -0.861 83.485 1.00 36.68 576 LYS A O 1
ATOM 8815 N N . LEU A 1 572 ? 38.563 -2.108 82.205 1.00 31.78 577 LEU A N 1
ATOM 8816 C CA . LEU A 1 572 ? 37.675 -0.957 81.859 1.00 30.27 577 LEU A CA 1
ATOM 8817 C C . LEU A 1 572 ? 36.292 -1.312 82.425 1.00 32.01 577 LEU A C 1
ATOM 8818 O O . LEU A 1 572 ? 35.750 -2.351 82.086 1.00 34.32 577 LEU A O 1
ATOM 8834 N N . VAL A 1 573 ? 35.768 -0.537 83.379 1.00 33.79 578 VAL A N 1
ATOM 8835 C CA . VAL A 1 573 ? 34.445 -0.837 83.951 1.00 34.93 578 VAL A CA 1
ATOM 8836 C C . VAL A 1 573 ? 33.460 0.220 83.385 1.00 37.99 578 VAL A C 1
ATOM 8837 O O . VAL A 1 573 ? 33.639 1.389 83.699 1.00 44.16 578 VAL A O 1
ATOM 8850 N N . GLN A 1 574 ? 32.473 -0.134 82.578 1.00 34.02 579 GLN A N 1
ATOM 8851 C CA . GLN A 1 574 ? 31.429 0.854 82.135 1.00 26.29 579 GLN A CA 1
ATOM 8852 C C . GLN A 1 574 ? 30.276 0.993 83.177 1.00 26.04 579 GLN A C 1
ATOM 8853 O O . GLN A 1 574 ? 29.707 -0.018 83.531 1.00 29.47 579 GLN A O 1
ATOM 8867 N N . ILE A 1 575 ? 29.901 2.180 83.635 1.00 25.14 580 ILE A N 1
ATOM 8868 C CA . ILE A 1 575 ? 28.761 2.342 84.525 1.00 26.27 580 ILE A CA 1
ATOM 8869 C C . ILE A 1 575 ? 27.511 2.739 83.663 1.00 30.58 580 ILE A C 1
ATOM 8870 O O . ILE A 1 575 ? 27.619 3.766 82.937 1.00 30.03 580 ILE A O 1
ATOM 8886 N N . GLY A 1 576 ? 26.348 2.022 83.780 1.00 30.31 581 GLY A N 1
ATOM 8887 C CA . GLY A 1 576 ? 25.171 2.495 82.997 1.00 35.53 581 GLY A CA 1
ATOM 8888 C C . GLY A 1 576 ? 25.153 1.966 81.590 1.00 34.59 581 GLY A C 1
ATOM 8889 O O . GLY A 1 576 ? 26.042 1.188 81.174 1.00 37.92 581 GLY A O 1
ATOM 8893 N N . GLU A 1 577 ? 24.156 2.384 80.836 1.00 35.63 582 GLU A N 1
ATOM 8894 C CA . GLU A 1 577 ? 23.915 1.920 79.463 1.00 41.16 582 GLU A CA 1
ATOM 8895 C C . GLU A 1 577 ? 23.867 3.098 78.503 1.00 42.02 582 GLU A C 1
ATOM 8896 O O . GLU A 1 577 ? 23.854 4.236 78.962 1.00 46.01 582 GLU A O 1
ATOM 8908 N N . GLY A 1 578 ? 23.863 2.888 77.184 1.00 41.77 583 GLY A N 1
ATOM 8909 C CA . GLY A 1 578 ? 23.825 4.075 76.297 1.00 41.63 583 GLY A CA 1
ATOM 8910 C C . GLY A 1 578 ? 25.198 4.664 75.965 1.00 40.29 583 GLY A C 1
ATOM 8911 O O . GLY A 1 578 ? 25.321 5.788 75.500 1.00 38.54 583 GLY A O 1
ATOM 8915 N N . ILE A 1 579 ? 26.288 3.932 76.255 1.00 38.33 584 ILE A N 1
ATOM 8916 C CA . ILE A 1 579 ? 27.587 4.452 75.891 1.00 27.22 584 ILE A CA 1
ATOM 8917 C C . ILE A 1 579 ? 27.930 3.764 74.622 1.00 27.25 584 ILE A C 1
ATOM 8918 O O . ILE A 1 579 ? 27.848 2.546 74.544 1.00 30.90 584 ILE A O 1
ATOM 8934 N N . ALA A 1 580 ? 28.321 4.526 73.587 1.00 33.24 585 ALA A N 1
ATOM 8935 C CA . ALA A 1 580 ? 28.658 3.956 72.253 1.00 30.41 585 ALA A CA 1
ATOM 8936 C C . ALA A 1 580 ? 29.792 2.883 72.401 1.00 35.05 585 ALA A C 1
ATOM 8937 O O . ALA A 1 580 ? 30.794 3.176 73.079 1.00 30.50 585 ALA A O 1
ATOM 8944 N N . LYS A 1 581 ? 29.664 1.747 71.733 1.00 34.72 586 LYS A N 1
ATOM 8945 C CA . LYS A 1 581 ? 30.667 0.676 71.737 1.00 38.03 586 LYS A CA 1
ATOM 8946 C C . LYS A 1 581 ? 31.994 1.235 71.209 1.00 35.59 586 LYS A C 1
ATOM 8947 O O . LYS A 1 581 ? 33.134 0.850 71.640 1.00 31.90 586 LYS A O 1
ATOM 8966 N N . ASN A 1 582 ? 31.875 2.111 70.253 1.00 36.10 587 ASN A N 1
ATOM 8967 C CA . ASN A 1 582 ? 33.123 2.722 69.726 1.00 45.87 587 ASN A CA 1
ATOM 8968 C C . ASN A 1 582 ? 34.017 3.496 70.815 1.00 45.46 587 ASN A C 1
ATOM 8969 O O . ASN A 1 582 ? 35.253 3.434 70.734 1.00 44.19 587 ASN A O 1
ATOM 8980 N N . ALA A 1 583 ? 33.399 4.186 71.792 1.00 41.60 588 ALA A N 1
ATOM 8981 C CA . ALA A 1 583 ? 34.170 4.901 72.815 1.00 40.62 588 ALA A CA 1
ATOM 8982 C C . ALA A 1 583 ? 34.836 3.892 73.690 1.00 38.19 588 ALA A C 1
ATOM 8983 O O . ALA A 1 583 ? 35.957 4.132 74.076 1.00 35.21 588 ALA A O 1
ATOM 8990 N N . ILE A 1 584 ? 34.135 2.798 74.029 1.00 34.59 589 ILE A N 1
ATOM 8991 C CA . ILE A 1 584 ? 34.745 1.714 74.801 1.00 34.24 589 ILE A CA 1
ATOM 8992 C C . ILE A 1 584 ? 35.885 1.112 73.982 1.00 37.60 589 ILE A C 1
ATOM 8993 O O . ILE A 1 584 ? 36.945 0.710 74.560 1.00 37.48 589 ILE A O 1
ATOM 9009 N N . GLU A 1 585 ? 35.702 1.013 72.644 1.00 37.13 590 GLU A N 1
ATOM 9010 C CA . GLU A 1 585 ? 36.748 0.368 71.861 1.00 41.52 590 GLU A CA 1
ATOM 9011 C C . GLU A 1 585 ? 37.925 1.342 71.836 1.00 38.02 590 GLU A C 1
ATOM 9012 O O . GLU A 1 585 ? 39.058 0.894 72.096 1.00 34.12 590 GLU A O 1
ATOM 9024 N N . LYS A 1 586 ? 37.637 2.622 71.615 1.00 27.53 591 LYS A N 1
ATOM 9025 C CA . LYS A 1 586 ? 38.656 3.686 71.560 1.00 31.01 591 LYS A CA 1
ATOM 9026 C C . LYS A 1 586 ? 39.459 3.637 72.847 1.00 37.51 591 LYS A C 1
ATOM 9027 O O . LYS A 1 586 ? 40.683 3.664 72.787 1.00 42.74 591 LYS A O 1
ATOM 9046 N N . ILE A 1 587 ? 38.770 3.507 74.020 1.00 37.78 592 ILE A N 1
ATOM 9047 C CA . ILE A 1 587 ? 39.415 3.529 75.309 1.00 41.64 592 ILE A CA 1
ATOM 9048 C C . ILE A 1 587 ? 40.331 2.297 75.431 1.00 45.78 592 ILE A C 1
ATOM 9049 O O . ILE A 1 587 ? 41.512 2.423 75.803 1.00 44.84 592 ILE A O 1
ATOM 9065 N N . ALA A 1 588 ? 39.786 1.095 75.117 1.00 43.55 593 ALA A N 1
ATOM 9066 C CA . ALA A 1 588 ? 40.545 -0.126 75.160 1.00 43.33 593 ALA A CA 1
ATOM 9067 C C . ALA A 1 588 ? 41.885 -0.055 74.312 1.00 46.75 593 ALA A C 1
ATOM 9068 O O . ALA A 1 588 ? 42.955 -0.548 74.741 1.00 41.18 593 ALA A O 1
ATOM 9075 N N . GLU A 1 589 ? 41.777 0.507 73.129 1.00 45.40 594 GLU A N 1
ATOM 9076 C CA . GLU A 1 589 ? 42.837 0.662 72.181 1.00 48.49 594 GLU A CA 1
ATOM 9077 C C . GLU A 1 589 ? 43.967 1.525 72.808 1.00 52.92 594 GLU A C 1
ATOM 9078 O O . GLU A 1 589 ? 45.091 1.032 72.894 1.00 51.66 594 GLU A O 1
ATOM 9090 N N . LYS A 1 590 ? 43.659 2.777 73.248 1.00 50.42 595 LYS A N 1
ATOM 9091 C CA . LYS A 1 590 ? 44.621 3.676 73.892 1.00 45.97 595 LYS A CA 1
ATOM 9092 C C . LYS A 1 590 ? 45.334 3.128 75.091 1.00 47.75 595 LYS A C 1
ATOM 9093 O O . LYS A 1 590 ? 46.550 3.388 75.253 1.00 48.88 595 LYS A O 1
ATOM 9112 N N . ILE A 1 591 ? 44.645 2.418 75.962 1.00 44.50 596 ILE A N 1
ATOM 9113 C CA . ILE A 1 591 ? 45.340 1.854 77.142 1.00 44.64 596 ILE A CA 1
ATOM 9114 C C . ILE A 1 591 ? 45.931 0.488 76.883 1.00 47.20 596 ILE A C 1
ATOM 9115 O O . ILE A 1 591 ? 46.425 -0.129 77.846 1.00 49.79 596 ILE A O 1
ATOM 9131 N N . ASN A 1 592 ? 45.891 -0.008 75.607 1.00 49.78 597 ASN A N 1
ATOM 9132 C CA . ASN A 1 592 ? 46.447 -1.342 75.292 1.00 58.55 597 ASN A CA 1
ATOM 9133 C C . ASN A 1 592 ? 45.842 -2.443 76.131 1.00 59.22 597 ASN A C 1
ATOM 9134 O O . ASN A 1 592 ? 46.537 -3.333 76.621 1.00 58.97 597 ASN A O 1
ATOM 9145 N N . LEU A 1 593 ? 44.550 -2.411 76.302 1.00 56.13 598 LEU A N 1
ATOM 9146 C CA . LEU A 1 593 ? 43.915 -3.390 77.156 1.00 47.69 598 LEU A CA 1
ATOM 9147 C C . LEU A 1 593 ? 43.945 -4.837 76.623 1.00 43.17 598 LEU A C 1
ATOM 9148 O O . LEU A 1 593 ? 44.020 -5.737 77.439 1.00 41.23 598 LEU A O 1
ATOM 9164 N N . PHE A 1 594 ? 43.956 -5.085 75.347 1.00 45.54 599 PHE A N 1
ATOM 9165 C CA . PHE A 1 594 ? 43.840 -6.488 74.964 1.00 59.87 599 PHE A CA 1
ATOM 9166 C C . PHE A 1 594 ? 45.094 -7.350 74.646 1.00 70.04 599 PHE A C 1
ATOM 9167 O O . PHE A 1 594 ? 46.142 -6.849 74.209 1.00 67.96 599 PHE A O 1
ATOM 9184 N N . THR A 1 595 ? 44.896 -8.691 74.859 1.00 79.23 600 THR A N 1
ATOM 9185 C CA . THR A 1 595 ? 45.864 -9.776 74.634 1.00 90.90 600 THR A CA 1
ATOM 9186 C C . THR A 1 595 ? 47.185 -9.612 75.417 1.00 92.68 600 THR A C 1
ATOM 9187 O O . THR A 1 595 ? 47.932 -8.646 75.265 1.00 91.60 600 THR A O 1
#

InterPro domains:
  IPR007253 Cell wall binding repeat 2 [PF04122] (323-416)
  IPR007253 Cell wall binding repeat 2 [PF04122] (429-512)
  IPR007253 Cell wall binding repeat 2 [PF04122] (526-588)
  IPR051922 Bacterial Sporulation-Associated [PTHR30032] (319-446)
  IPR053808 Cell wall binding protein Cwp8, domain 2 [PF22093] (125-203)
  IPR053809 Cell wall binding protein Cwp8, domain 3 [PF22135] (220-313)

Nearest PDB structures (foldseek):
  5j6q-assembly1_A  TM=1.002E+00  e=0.000E+00  Clostridioides difficile 630
  7acz-assembly2_D  TM=8.851E-01  e=2.320E-29  Clostridioides difficile R20291
  7acy-assembly1_D  TM=8.786E-01  e=1.957E-29  Clostridioides difficile 630
  7acx-assembly1_B  TM=8.785E-01  e=1.599E-28  Clostridioides difficile
  8bby-assembly2_D  TM=8.638E-01  e=3.723E-26  Clostridioides difficile R20291

Solvent-accessible surface area: 29435 Å² total; per-residue (Å²): 171,108,151,78,84,58,31,11,19,160,90,3,79,158,7,8,74,61,3,94,144,21,8,114,50,61,2,86,43,26,94,37,67,33,97,86,101,52,54,0,45,42,0,60,3,82,116,86,88,0,85,73,4,74,54,0,65,87,63,2,107,84,22,86,86,41,96,56,9,118,0,13,31,40,14,80,0,42,59,98,65,87,64,105,26,2,3,18,67,88,63,59,6,158,71,9,94,60,0,19,74,37,1,94,47,30,24,66,118,100,37,119,143,90,116,85,92,13,44,33,64,82,121,54,130,77,27,0,38,0,46,74,46,180,82,55,41,60,75,33,90,11,62,50,46,52,20,43,31,38,8,58,102,82,72,84,60,149,159,59,100,133,62,16,32,73,101,125,70,5,70,24,106,65,106,136,81,48,26,5,28,0,41,34,3,58,58,76,127,26,44,0,72,76,5,4,38,28,14,30,12,38,97,87,0,54,96,10,46,87,62,30,179,72,47,32,60,4,54,32,77,107,102,55,42,25,82,123,128,86,71,112,57,92,119,154,151,84,78,119,107,0,38,2,18,0,16,1,40,98,86,152,75,53,17,28,9,5,33,1,28,9,143,70,14,122,12,0,40,22,0,35,101,27,1,47,31,14,95,72,67,126,120,14,92,9,41,7,18,17,24,138,45,47,21,26,4,1,13,55,3,0,102,90,37,14,158,108,25,84,0,97,5,0,0,0,0,3,41,84,9,9,14,14,0,1,0,0,0,1,0,0,28,47,50,64,0,2,3,0,0,0,86,99,110,54,20,22,78,84,0,59,59,4,2,90,61,0,0,22,120,80,34,77,78,14,71,0,9,0,0,2,22,89,74,73,0,16,120,118,6,21,76,106,6,67,160,57,44,17,65,102,29,36,58,3,35,28,152,58,103,65,66,5,2,17,55,4,2,125,48,11,115,106,111,17,118,29,0,4,0,2,1,7,107,6,32,9,24,1,2,7,0,0,3,54,0,7,38,94,15,0,0,4,0,3,7,26,129,138,16,74,81,86,3,63,166,36,0,148,38,41,59,10,19,0,0,0,26,97,147,28,0,18,129,120,0,39,91,95,0,48,111,9,7,108,97,99,157,14,80,56,9,24,21,168,54,43,21,29,0,1,2,101,2,1,65,85,37,6,74,42,8,83,43,0,3,0,0,28,1,5,110,77,70,36,48,26,45,0,3,10,0,2,2,0,0,0,11,0,5,87,27,139,0,1,7,0,0,0,6,112,117,5,25,164,39,0,34,106,16,0,74,114,64,0,91,81,4,95,14,0,6,2,0,0,80,55,5,38,75,97,0,0,69,59,0,4,100,39,1,108,12,101,174

Sequence (595 aa):
VDKNYTVSAKDSAKLIEEVRKALEVKFEDTKAGANVNDRVYDIKVDNVNLTNATQLQNKINSLTEGQSLKVTIQDKGHQVLGGKVVDYKIENYKTAQEIVDAVNAYNATLAEDSDNKLTATIKSTNTVEVKRAKDSANVITLNVGDQHLDFSKVITSEEGTFEGYEKRYSDIDSKELHTVTVKNADLQDISAEELFDGIRLTTLGREIVNKVKNGYALTFENEAILTQEQEDSDDKDKPEKSSFDIVLSKANEKPETISVSSKNHKLVRDLHKVLTDVKDGKELKVEVLSGDSRFTTAVEVSKERFKDGEAEAIILVGEDAIVDGLASAPLASQKNAPILLSKKDSLPSEIEAEILRVLGSNLSSKKIYIVGGESKVSKETEEKLSKLGVSKVERVSGEDRFETSLEIAKQLKDTFKTAFVVGGNGEADAMSISARAAQFGAPIIVTGNELDANAEKLLKGKELEIVGGENSVSKEVEDKLVDIDLNNKVERLAGENRKDTNAKVINKYYAGATKAYVAKDGYVGGNGQLVDALTAAPLAASSKAPIVLTTEELSKSQEEVVELRLKNATKLVQIGEGIAKNAIEKIAEKINLFT

Foldseek 3Di:
DDAAEEDALVPCPVVLVVQQVQQQAFFCDEDADDDGRDRQKQKDKQPDGDPHSVVVNVVSVVADFFGKIKMKIWGQFWDADPRGIYQWAWDWAAWLVSVVVVLVCCQPVNPNDDDARKDWDDPDGFWIWIARPPPSDPIDIHGGVHTAWDSVDWDFDPPPTHTHTGGDTHGRGMDDIYMYMYHNAAEAEEALCCQQPLAEGDVVVCVVLVLVVVAWAKDKDPFFADDVVSVVPPVDPDDQKGKIKIWTDHPVDRIYIYIYIYSDRSSVVVSVVVVVCSNVVHDDQEAEQADPDLQNLLLSLLVVQAAFQAQQEAEEEFLQCLLQLLLCQLVCLVSVYFYGYAHLPGRPVSRVVSVCGHNDDVQLAHEYEYQEDSVRHNPVNLVVVVVPNGVYHHYQYDPDSQRSLVSSLVSFDLPFQEEEEWAPPGSLQSLLCSLVCSLGSYGYHYDYQADDPSNLVSLQQHAYEYTEDCVRPPVRNVCSNLVSHNVSDYYYQYDPDSLLSSLSSLLPQAAPQQAEEEAASQPPPHPSRCSQSSSCSSVCSVSSYGYNHHQEAHDPSNLVSLLRGQLNHQHYYYRYDRRHVNNVVSSCVSNVNDD

Organism: Clostridioides difficile (strain 630) (NCBI:txid272563)